Protein AF-A0AA36HXF0-F1 (afdb_monomer_lite)

Radius of gyration: 67.85 Å; chains: 1; bounding box: 129×100×241 Å

Organism: NCBI:txid2562239

pLDDT: mean 77.8, std 22.49, range [38.69, 98.62]

Foldseek 3Di:
DDDDDDDDDDDDDDDDDDDDDDDDDDDDDDDDDDDDDPVVVVVVVVVQVVLLVVLLVVLVVQVVVDVVLLVVLQVLCVVPVVRDRRSSNDGSVSSVVSVCCVVVVPCVPDDPPVVVVVVVVVVVVVVVVVVVVVVVVVVVVVVPDPDDDDDDDDDDDDDDDDDDDDDDDDDDDPPPDDPPPPPPDDDDDPDDPPPDDVVVVVVVVVVVVVVVVVVVVVVVVVVVVVVVVVVVVVVVVVVVVVVVVVVVVVVVVVVVVVVVVVVVVVVVVVVVVVVVVVVVVVVVVVVVVVVVVVVVVVVVVVVVVVVVVVVCVVCVVVVVVVVVVVVVVVVVVVVVVVVVVVVVVVVVVVVVVVVVVVVVVVVVCVVVPPDDDDDDDDDDD

Secondary structure (DSSP, 8-state):
---------------------------------PPPPTTHHHHHHHHHHHHHHHHHHHHHHHHHH-HHHHHHHHHHHHHHSTT---GGGS-HHHHHHHHHHHHTT-----STTHHHHHHHHHHHHHHHHHHHHHHHHHHHHHTT-----------------------------------------------------HHHHHHHHHHHHHHHHHHHHHHHHHHHHHHHHHHHHHHHHHHHHHHHHHHHHHHHHHHHHHHHHHHHHHHHHHHHHHHHHHHHHHHHHHHHHHHHHHHHHHHHHHHHHHHHHHHHHHHHHHHHHHHHHHHHHHHHHHHHHHHHHHHHHHHHHHHHHHHHHHHHHHHHGGGS-SS----------

Structure (mmCIF, N/CA/C/O backbone):
data_AF-A0AA36HXF0-F1
#
_entry.id   AF-A0AA36HXF0-F1
#
loop_
_atom_site.group_PDB
_atom_site.id
_atom_site.type_symbol
_atom_site.label_atom_id
_atom_site.label_alt_id
_atom_site.label_comp_id
_atom_site.label_asym_id
_atom_site.label_entity_id
_atom_site.label_seq_id
_atom_site.pdbx_PDB_ins_code
_atom_site.Cartn_x
_atom_site.Cartn_y
_atom_site.Cartn_z
_atom_site.occupancy
_atom_site.B_iso_or_equiv
_atom_site.auth_seq_id
_atom_site.auth_comp_id
_atom_site.auth_asym_id
_atom_site.auth_atom_id
_atom_site.pdbx_PDB_model_num
ATOM 1 N N . MET A 1 1 ? -46.707 -12.505 21.402 1.00 38.69 1 MET A N 1
ATOM 2 C CA . MET A 1 1 ? -46.698 -13.504 20.311 1.00 38.69 1 MET A CA 1
ATOM 3 C C . MET A 1 1 ? -45.361 -13.437 19.572 1.00 38.69 1 MET A C 1
ATOM 5 O O . MET A 1 1 ? -45.014 -12.372 19.095 1.00 38.69 1 MET A O 1
ATOM 9 N N . LYS A 1 2 ? -44.631 -14.566 19.557 1.00 44.97 2 LYS A N 1
ATOM 10 C CA . LYS A 1 2 ? -43.509 -14.996 18.686 1.00 44.97 2 LYS A CA 1
ATOM 11 C C . LYS A 1 2 ? -42.484 -13.958 18.181 1.00 44.97 2 LYS A C 1
ATOM 13 O O . LYS A 1 2 ? -42.647 -13.388 17.111 1.00 44.97 2 LYS A O 1
ATOM 18 N N . PHE A 1 3 ? -41.334 -13.920 18.857 1.00 42.28 3 PHE A N 1
ATOM 19 C CA . PHE A 1 3 ? -40.029 -13.687 18.228 1.00 42.28 3 PHE A CA 1
ATOM 20 C C . PHE A 1 3 ? -39.404 -15.042 17.853 1.00 42.28 3 PHE A C 1
ATOM 22 O O . PHE A 1 3 ? -39.265 -15.887 18.739 1.00 42.28 3 PHE A O 1
ATOM 29 N N . PRO A 1 4 ? -38.993 -15.273 16.594 1.00 58.59 4 PRO A N 1
ATOM 30 C CA . PRO A 1 4 ? -38.021 -16.314 16.295 1.00 58.59 4 PRO A CA 1
ATOM 31 C C . PRO A 1 4 ? -36.788 -15.705 15.624 1.00 58.59 4 PRO A C 1
ATOM 33 O O . PRO A 1 4 ? -36.866 -15.133 14.538 1.00 58.59 4 PRO A O 1
ATOM 36 N N . GLY A 1 5 ? -35.631 -15.851 16.265 1.00 47.50 5 GLY A N 1
ATOM 37 C CA . GLY A 1 5 ? -34.371 -15.439 15.654 1.00 47.50 5 GLY A CA 1
ATOM 38 C C . GLY A 1 5 ? -33.138 -15.509 16.543 1.00 47.50 5 GLY A C 1
ATOM 39 O O . GLY A 1 5 ? -32.205 -14.752 16.303 1.00 47.50 5 GLY A O 1
ATOM 40 N N . GLY A 1 6 ? -33.119 -16.385 17.553 1.00 47.41 6 GLY A N 1
ATOM 41 C CA . GLY A 1 6 ? -31.893 -16.721 18.273 1.00 47.41 6 GLY A CA 1
ATOM 42 C C . GLY A 1 6 ? -30.922 -17.420 17.325 1.00 47.41 6 GLY A C 1
ATOM 43 O O . GLY A 1 6 ? -31.216 -18.499 16.818 1.00 47.41 6 GLY A O 1
ATOM 44 N N . ARG A 1 7 ? -29.789 -16.774 17.043 1.00 52.88 7 ARG A N 1
ATOM 45 C CA . ARG A 1 7 ? -28.624 -17.407 16.426 1.00 52.88 7 ARG A CA 1
ATOM 46 C C . ARG A 1 7 ? -27.521 -17.474 17.463 1.00 52.88 7 ARG A C 1
ATOM 48 O O . ARG A 1 7 ? -26.806 -16.503 17.683 1.00 52.88 7 ARG A O 1
ATOM 55 N N . ASP A 1 8 ? -27.469 -18.638 18.088 1.00 49.28 8 ASP A N 1
ATOM 56 C CA . ASP A 1 8 ? -26.319 -19.346 18.639 1.00 49.28 8 ASP A CA 1
ATOM 57 C C . ASP A 1 8 ? -24.968 -18.642 18.452 1.00 49.28 8 ASP A C 1
ATOM 59 O O . ASP A 1 8 ? -24.232 -18.838 17.481 1.00 49.28 8 ASP A O 1
ATOM 63 N N . ALA A 1 9 ? -24.614 -17.849 19.456 1.00 50.22 9 ALA A N 1
ATOM 64 C CA . ALA A 1 9 ? -23.232 -17.577 19.786 1.00 50.22 9 ALA A CA 1
ATOM 65 C C . ALA A 1 9 ? -22.701 -18.805 20.527 1.00 50.22 9 ALA A C 1
ATOM 67 O O . ALA A 1 9 ? -22.977 -18.916 21.705 1.00 50.22 9 ALA A O 1
ATOM 68 N N . VAL A 1 10 ? -22.024 -19.732 19.841 1.00 54.03 10 VAL A N 1
ATOM 69 C CA . VAL A 1 10 ? -20.869 -20.540 20.304 1.00 54.03 10 VAL A CA 1
ATOM 70 C C . VAL A 1 10 ? -20.488 -21.472 19.143 1.00 54.03 10 VAL A C 1
ATOM 72 O O . VAL A 1 10 ? -20.915 -22.617 19.076 1.00 54.03 10 VAL A O 1
ATOM 75 N N . THR A 1 11 ? -19.623 -21.011 18.235 1.00 50.94 11 THR A N 1
ATOM 76 C CA . THR A 1 11 ? -18.790 -21.928 17.438 1.00 50.94 11 THR A CA 1
ATOM 77 C C . THR A 1 11 ? -17.421 -21.317 17.149 1.00 50.94 11 THR A C 1
ATOM 79 O O . THR A 1 11 ? -17.241 -20.506 16.247 1.00 50.94 11 THR A O 1
ATOM 82 N N . PHE A 1 12 ? -16.452 -21.808 17.922 1.00 42.38 12 PHE A N 1
ATOM 83 C CA . PHE A 1 12 ? -15.154 -22.286 17.444 1.00 42.38 12 PHE A CA 1
ATOM 84 C C . PHE A 1 12 ? -14.100 -21.271 16.962 1.00 42.38 12 PHE A C 1
ATOM 86 O O . PHE A 1 12 ? -13.661 -21.241 15.814 1.00 42.38 12 PHE A O 1
ATOM 93 N N . LEU A 1 13 ? -13.524 -20.586 17.951 1.00 48.66 13 LEU A N 1
ATOM 94 C CA . LEU A 1 13 ? -12.091 -20.281 18.017 1.00 48.66 13 LEU A CA 1
ATOM 95 C C . LEU A 1 13 ? -11.265 -21.582 18.054 1.00 48.66 13 LEU A C 1
ATOM 97 O O . LEU A 1 13 ? -11.076 -22.148 19.128 1.00 48.66 13 LEU A O 1
ATOM 101 N N . ARG A 1 14 ? -10.733 -22.065 16.918 1.00 51.00 14 ARG A N 1
ATOM 102 C CA . ARG A 1 14 ? -9.648 -23.073 16.942 1.00 51.00 14 ARG A CA 1
ATOM 103 C C . ARG A 1 14 ? -8.880 -23.238 15.624 1.00 51.00 14 ARG A C 1
ATOM 105 O O . ARG A 1 14 ? -9.067 -24.248 14.971 1.00 51.00 14 ARG A O 1
ATOM 112 N N . VAL A 1 15 ? -7.934 -22.350 15.284 1.00 43.09 15 VAL A N 1
ATOM 113 C CA . VAL A 1 15 ? -6.702 -22.751 14.553 1.00 43.09 15 VAL A CA 1
ATOM 114 C C . VAL A 1 15 ? -5.552 -21.779 14.869 1.00 43.09 15 VAL A C 1
ATOM 116 O O . VAL A 1 15 ? -5.384 -20.745 14.227 1.00 43.09 15 VAL A O 1
ATOM 119 N N . LYS A 1 16 ? -4.706 -22.141 15.836 1.00 46.50 16 LYS A N 1
ATOM 120 C CA . LYS A 1 16 ? -3.301 -21.710 15.914 1.00 46.50 16 LYS A CA 1
ATOM 121 C C . LYS A 1 16 ? -2.426 -22.966 15.995 1.00 46.50 16 LYS A C 1
ATOM 123 O O . LYS A 1 16 ? -2.830 -23.954 16.597 1.00 46.50 16 LYS A O 1
ATOM 128 N N . ALA A 1 17 ? -1.221 -22.850 15.436 1.00 45.09 17 ALA A N 1
ATOM 129 C CA . ALA A 1 17 ? -0.045 -23.709 15.626 1.00 45.09 17 ALA A CA 1
ATOM 130 C C . ALA A 1 17 ? 0.053 -25.033 14.831 1.00 45.09 17 ALA A C 1
ATOM 132 O O . ALA A 1 17 ? -0.293 -26.104 15.319 1.00 45.09 17 ALA A O 1
ATOM 133 N N . ARG A 1 18 ? 0.712 -24.971 13.663 1.00 48.81 18 ARG A N 1
ATOM 134 C CA . ARG A 1 18 ? 1.654 -26.002 13.169 1.00 48.81 18 ARG A CA 1
ATOM 135 C C . ARG A 1 18 ? 2.808 -25.272 12.461 1.00 48.81 18 ARG A C 1
ATOM 137 O O . ARG A 1 18 ? 2.580 -24.638 11.443 1.00 48.81 18 ARG A O 1
ATOM 144 N N . LYS A 1 19 ? 3.932 -25.020 13.137 1.00 44.00 19 LYS A N 1
ATOM 145 C CA . LYS A 1 19 ? 5.085 -25.901 13.417 1.00 44.00 19 LYS A CA 1
ATOM 146 C C . LYS A 1 19 ? 6.051 -25.967 12.226 1.00 44.00 19 LYS A C 1
ATOM 148 O O . LYS A 1 19 ? 5.750 -26.536 11.184 1.00 44.00 19 LYS A O 1
ATOM 153 N N . ALA A 1 20 ? 7.210 -25.357 12.453 1.00 44.25 20 ALA A N 1
ATOM 154 C CA . ALA A 1 20 ? 8.421 -25.440 11.659 1.00 44.25 20 ALA A CA 1
ATOM 155 C C . ALA A 1 20 ? 8.929 -26.885 11.536 1.00 44.25 20 ALA A C 1
ATOM 157 O O . ALA A 1 20 ? 8.905 -27.634 12.514 1.00 44.25 20 ALA A O 1
ATOM 158 N N . SER A 1 21 ? 9.419 -27.246 10.350 1.00 46.84 21 SER A N 1
ATOM 159 C CA . SER A 1 21 ? 10.501 -28.214 10.103 1.00 46.84 21 SER A CA 1
ATOM 160 C C . SER A 1 21 ? 10.498 -28.590 8.631 1.00 46.84 21 SER A C 1
ATOM 162 O O . SER A 1 21 ? 9.518 -29.174 8.171 1.00 46.84 21 SER A O 1
ATOM 164 N N . ARG A 1 22 ? 11.600 -28.307 7.927 1.00 47.16 22 ARG A N 1
ATOM 165 C CA . ARG A 1 22 ? 12.253 -29.227 6.976 1.00 47.16 22 ARG A CA 1
ATOM 166 C C . ARG A 1 22 ? 13.470 -28.550 6.344 1.00 47.16 22 ARG A C 1
ATOM 168 O O . ARG A 1 22 ? 13.396 -27.962 5.272 1.00 47.16 22 ARG A O 1
ATOM 175 N N . SER A 1 23 ? 14.588 -28.677 7.053 1.00 44.62 23 SER A N 1
ATOM 176 C CA . SER A 1 23 ? 15.930 -28.682 6.473 1.00 44.62 23 SER A CA 1
ATOM 177 C C . SER A 1 23 ? 16.256 -30.069 5.906 1.00 44.62 23 SER A C 1
ATOM 179 O O . SER A 1 23 ? 15.770 -31.075 6.418 1.00 44.62 23 SER A O 1
ATOM 181 N N . CYS A 1 24 ? 17.159 -30.072 4.923 1.00 41.41 24 CYS A N 1
ATOM 182 C CA . CYS A 1 24 ? 18.045 -31.161 4.494 1.00 41.41 24 CYS A CA 1
ATOM 183 C C . CYS A 1 24 ? 17.451 -32.420 3.833 1.00 41.41 24 CYS A C 1
ATOM 185 O O . CYS A 1 24 ? 16.899 -33.305 4.477 1.00 41.41 24 CYS A O 1
ATOM 187 N N . SER A 1 25 ? 17.764 -32.592 2.545 1.00 47.44 25 SER A N 1
ATOM 188 C CA . SER A 1 25 ? 18.483 -33.787 2.062 1.00 47.44 25 SER A CA 1
ATOM 189 C C . SER A 1 25 ? 18.989 -33.576 0.630 1.00 47.44 25 SER A C 1
ATOM 191 O O . SER A 1 25 ? 18.303 -33.807 -0.360 1.00 47.44 25 SER A O 1
ATOM 193 N N . LEU A 1 26 ? 20.247 -33.141 0.538 1.00 47.78 26 LEU A N 1
ATOM 194 C CA . LEU A 1 26 ? 21.102 -33.369 -0.622 1.00 47.78 26 LEU A CA 1
ATOM 195 C C . LEU A 1 26 ? 21.453 -34.863 -0.652 1.00 47.78 26 LEU A C 1
ATOM 197 O O . LEU A 1 26 ? 22.233 -35.324 0.175 1.00 47.78 26 LEU A O 1
ATOM 201 N N . ALA A 1 27 ? 20.905 -35.611 -1.608 1.00 49.94 27 ALA A N 1
ATOM 202 C CA . ALA A 1 27 ? 21.346 -36.968 -1.912 1.00 49.94 27 ALA A CA 1
ATOM 203 C C . ALA A 1 27 ? 21.758 -37.051 -3.386 1.00 49.94 27 ALA A C 1
ATOM 205 O O . ALA A 1 27 ? 20.937 -37.098 -4.301 1.00 49.94 27 ALA A O 1
ATOM 206 N N . ARG A 1 28 ? 23.076 -37.052 -3.599 1.00 53.81 28 ARG A N 1
ATOM 207 C CA . ARG A 1 28 ? 23.736 -37.379 -4.864 1.00 53.81 28 ARG A CA 1
ATOM 208 C C . ARG A 1 28 ? 23.448 -38.843 -5.209 1.00 53.81 28 ARG A C 1
ATOM 210 O O . ARG A 1 28 ? 23.867 -39.727 -4.472 1.00 53.81 28 ARG A O 1
ATOM 217 N N . SER A 1 29 ? 22.812 -39.106 -6.349 1.00 44.78 29 SER A N 1
ATOM 218 C CA . SER A 1 29 ? 22.723 -40.451 -6.933 1.00 44.78 29 SER A CA 1
ATOM 219 C C . SER A 1 29 ? 23.355 -40.464 -8.322 1.00 44.78 29 SER A C 1
ATOM 221 O O . SER A 1 29 ? 22.833 -39.884 -9.271 1.00 44.78 29 SER A O 1
ATOM 223 N N . ARG A 1 30 ? 24.512 -41.130 -8.425 1.00 55.19 30 ARG A N 1
ATOM 224 C CA . ARG A 1 30 ? 25.170 -41.498 -9.685 1.00 55.19 30 ARG A CA 1
ATOM 225 C C . ARG A 1 30 ? 24.341 -42.590 -10.363 1.00 55.19 30 ARG A C 1
ATOM 227 O O . ARG A 1 30 ? 24.277 -43.708 -9.859 1.00 55.19 30 ARG A O 1
ATOM 234 N N . VAL A 1 31 ? 23.738 -42.286 -11.509 1.00 45.28 31 VAL A N 1
ATOM 235 C CA . VAL A 1 31 ? 23.015 -43.270 -12.326 1.00 45.28 31 VAL A CA 1
ATOM 236 C C . VAL A 1 31 ? 23.933 -43.790 -13.430 1.00 45.28 31 VAL A C 1
ATOM 238 O O . VAL A 1 31 ? 24.364 -43.050 -14.311 1.00 45.28 31 VAL A O 1
ATOM 241 N N . ARG A 1 32 ? 24.216 -45.095 -13.367 1.00 52.06 32 ARG A N 1
ATOM 242 C CA . ARG A 1 32 ? 24.794 -45.903 -14.447 1.00 52.06 32 ARG A CA 1
ATOM 243 C C . ARG A 1 32 ? 23.886 -45.841 -15.684 1.00 52.06 32 ARG A C 1
ATOM 245 O O . ARG A 1 32 ? 22.726 -46.244 -15.619 1.00 52.06 32 ARG A O 1
ATOM 252 N N . MET A 1 33 ? 24.436 -45.396 -16.811 1.00 40.84 33 MET A N 1
ATOM 253 C CA . MET A 1 33 ? 23.825 -45.490 -18.141 1.00 40.84 33 MET A CA 1
ATOM 254 C C . MET A 1 33 ? 23.706 -46.967 -18.555 1.00 40.84 33 MET A C 1
ATOM 256 O O . MET A 1 33 ? 24.687 -47.584 -18.959 1.00 40.84 33 MET A O 1
ATOM 260 N N . ARG A 1 34 ? 22.506 -47.546 -18.438 1.00 53.72 34 ARG A N 1
ATOM 261 C CA . ARG A 1 34 ? 22.128 -48.795 -19.116 1.00 53.72 34 ARG A CA 1
ATOM 262 C C . ARG A 1 34 ? 21.351 -48.452 -20.387 1.00 53.72 34 ARG A C 1
ATOM 264 O O . ARG A 1 34 ? 20.383 -47.694 -20.351 1.00 53.72 34 ARG A O 1
ATOM 271 N N . SER A 1 35 ? 21.808 -49.012 -21.497 1.00 47.19 35 SER A N 1
ATOM 272 C CA . SER A 1 35 ? 21.272 -48.905 -22.853 1.00 47.19 35 SER A CA 1
ATOM 273 C C . SER A 1 35 ? 19.783 -49.271 -22.904 1.00 47.19 35 SER A C 1
ATOM 275 O O . SER A 1 35 ? 19.369 -50.352 -22.488 1.00 47.19 35 SER A O 1
ATOM 277 N N . ARG A 1 36 ? 18.964 -48.335 -23.398 1.00 48.59 36 ARG A N 1
ATOM 278 C CA . ARG A 1 36 ? 17.502 -48.445 -23.500 1.00 48.59 36 ARG A CA 1
ATOM 279 C C . ARG A 1 36 ? 17.100 -49.326 -24.684 1.00 48.59 36 ARG A C 1
ATOM 281 O O . ARG A 1 36 ? 17.387 -48.993 -25.829 1.00 48.59 36 ARG A O 1
ATOM 288 N N . THR A 1 37 ? 16.374 -50.404 -24.404 1.00 55.84 37 THR A N 1
ATOM 289 C CA . THR A 1 37 ? 15.710 -51.246 -25.407 1.00 55.84 37 THR A CA 1
ATOM 290 C C . THR A 1 37 ? 14.464 -50.547 -25.995 1.00 55.84 37 THR A C 1
ATOM 292 O O . THR A 1 37 ? 13.784 -49.785 -25.295 1.00 55.84 37 THR A O 1
ATOM 295 N N . PRO A 1 38 ? 14.110 -50.797 -27.272 1.00 55.94 38 PRO A N 1
ATOM 296 C CA . PRO A 1 38 ? 13.008 -50.119 -27.972 1.00 55.94 38 PRO A CA 1
ATOM 297 C C . PRO A 1 38 ? 11.600 -50.400 -27.406 1.00 55.94 38 PRO A C 1
ATOM 299 O O . PRO A 1 38 ? 10.686 -49.608 -27.635 1.00 55.94 38 PRO A O 1
ATOM 302 N N . ALA A 1 39 ? 11.419 -51.436 -26.577 1.00 57.03 39 ALA A N 1
ATOM 303 C CA . ALA A 1 39 ? 10.147 -51.732 -25.903 1.00 57.03 39 ALA A CA 1
ATOM 304 C C . ALA A 1 39 ? 9.753 -50.694 -24.823 1.00 57.03 39 ALA A C 1
ATOM 306 O O . ALA A 1 39 ? 8.578 -50.553 -24.483 1.00 57.03 39 ALA A O 1
ATOM 307 N N . SER A 1 40 ? 10.709 -49.909 -24.312 1.00 55.94 40 SER A N 1
ATOM 308 C CA . SER A 1 40 ? 10.453 -48.866 -23.303 1.00 55.94 40 SER A CA 1
ATOM 309 C C . SER A 1 40 ? 9.746 -47.625 -23.878 1.00 55.94 40 SER A C 1
ATOM 311 O O . SER A 1 40 ? 9.000 -46.950 -23.164 1.00 55.94 40 SER A O 1
ATOM 313 N N . ARG A 1 41 ? 9.885 -47.345 -25.184 1.00 55.94 41 ARG A N 1
ATOM 314 C CA . ARG A 1 41 ? 9.270 -46.166 -25.828 1.00 55.94 41 ARG A CA 1
ATOM 315 C C . ARG A 1 41 ? 7.744 -46.256 -25.952 1.00 55.94 41 ARG A C 1
ATOM 317 O O . ARG A 1 41 ? 7.082 -45.222 -25.905 1.00 55.94 41 ARG A O 1
ATOM 324 N N . ALA A 1 42 ? 7.173 -47.459 -26.041 1.00 57.50 42 ALA A N 1
ATOM 325 C CA . ALA A 1 42 ? 5.724 -47.636 -26.163 1.00 57.50 42 ALA A CA 1
ATOM 326 C C . ALA A 1 42 ? 4.964 -47.350 -24.849 1.00 57.50 42 ALA A C 1
ATOM 328 O O . ALA A 1 42 ? 3.841 -46.848 -24.889 1.00 57.50 42 ALA A O 1
ATOM 329 N N . ARG A 1 43 ? 5.579 -47.584 -23.677 1.00 58.31 43 ARG A N 1
ATOM 330 C CA . ARG A 1 43 ? 4.953 -47.276 -22.373 1.00 58.31 43 ARG A CA 1
ATOM 331 C C . ARG A 1 43 ? 4.932 -45.780 -22.052 1.00 58.31 43 ARG A C 1
ATOM 333 O O . ARG A 1 43 ? 3.985 -45.317 -21.426 1.00 58.31 43 ARG A O 1
ATOM 340 N N . SER A 1 44 ? 5.905 -45.007 -22.541 1.00 59.78 44 SER A N 1
ATOM 341 C CA . SER A 1 44 ? 5.971 -43.563 -22.261 1.00 59.78 44 SER A CA 1
ATOM 342 C C . SER A 1 44 ? 4.879 -42.745 -22.965 1.00 59.78 44 SER A C 1
ATOM 344 O O . SER A 1 44 ? 4.556 -41.656 -22.504 1.00 59.78 44 SER A O 1
ATOM 346 N N . ARG A 1 45 ? 4.286 -43.252 -24.057 1.00 60.00 45 ARG A N 1
ATOM 347 C CA . ARG A 1 45 ? 3.188 -42.563 -24.759 1.00 60.00 45 ARG A CA 1
ATOM 348 C C . ARG A 1 45 ? 1.821 -42.739 -24.094 1.00 60.00 45 ARG A C 1
ATOM 350 O O . ARG A 1 45 ? 0.991 -41.850 -24.236 1.00 60.00 45 ARG A O 1
ATOM 357 N N . ARG A 1 46 ? 1.581 -43.834 -23.357 1.00 67.56 46 ARG A N 1
ATOM 358 C CA . ARG A 1 46 ? 0.289 -44.049 -22.674 1.00 67.56 46 ARG A CA 1
ATOM 359 C C . ARG A 1 46 ? 0.106 -43.138 -21.458 1.00 67.56 46 ARG A C 1
ATOM 361 O O . ARG A 1 46 ? -0.959 -42.556 -21.324 1.00 67.56 46 ARG A O 1
ATOM 368 N N . GLY A 1 47 ? 1.150 -42.926 -20.652 1.00 73.75 47 GLY A N 1
ATOM 369 C CA . GLY A 1 47 ? 1.054 -42.052 -19.472 1.00 73.75 47 GLY A CA 1
ATOM 370 C C . GLY A 1 47 ? 0.715 -40.591 -19.801 1.00 73.75 47 GLY A C 1
ATOM 371 O O . GLY A 1 47 ? -0.022 -39.949 -19.064 1.00 73.75 47 GLY A O 1
ATOM 372 N N . SER A 1 48 ? 1.178 -40.089 -20.951 1.00 82.94 48 SER A N 1
ATOM 373 C CA . SER A 1 48 ? 0.928 -38.702 -21.368 1.00 82.94 48 SER A CA 1
ATOM 374 C C . SER A 1 48 ? -0.538 -38.434 -21.741 1.00 82.94 48 SER A C 1
ATOM 376 O O . SER A 1 48 ? -1.016 -37.318 -21.549 1.00 82.94 48 SER A O 1
ATOM 378 N N . ALA A 1 49 ? -1.271 -39.440 -22.235 1.00 88.62 49 ALA A N 1
ATOM 379 C CA . ALA A 1 49 ? -2.684 -39.285 -22.588 1.00 88.62 49 ALA A CA 1
ATOM 380 C C . ALA A 1 49 ? -3.588 -39.202 -21.345 1.00 88.62 49 ALA A C 1
ATOM 382 O O . ALA A 1 49 ? -4.515 -38.391 -21.311 1.00 88.62 49 ALA A O 1
ATOM 383 N N . ASP A 1 50 ? -3.291 -39.992 -20.311 1.00 92.69 50 ASP A N 1
ATOM 384 C CA . ASP A 1 50 ? -4.047 -39.978 -19.052 1.00 92.69 50 ASP A CA 1
ATOM 385 C C . ASP A 1 50 ? -3.799 -38.681 -18.261 1.00 92.69 50 ASP A C 1
ATOM 387 O O . ASP A 1 50 ? -4.730 -38.082 -17.709 1.00 92.69 50 ASP A O 1
ATOM 391 N N . GLU A 1 51 ? -2.556 -38.190 -18.262 1.00 94.88 51 GLU A N 1
ATOM 392 C CA . GLU A 1 51 ? -2.184 -36.902 -17.665 1.00 94.88 51 GLU A CA 1
ATOM 393 C C . GLU A 1 51 ? -2.889 -35.731 -18.365 1.00 94.88 51 GLU A C 1
ATOM 395 O O . GLU A 1 51 ? -3.486 -34.872 -17.710 1.00 94.88 51 GLU A O 1
ATOM 400 N N . HIS A 1 52 ? -2.914 -35.744 -19.702 1.00 96.31 52 HIS A N 1
ATOM 401 C CA . HIS A 1 52 ? -3.626 -34.750 -20.504 1.00 96.31 52 HIS A CA 1
ATOM 402 C C . HIS A 1 52 ? -5.121 -34.704 -20.173 1.00 96.31 52 HIS A C 1
ATOM 404 O O . HIS A 1 52 ? -5.647 -33.637 -19.851 1.00 96.31 52 HIS A O 1
ATOM 410 N N . GLN A 1 53 ? -5.802 -35.855 -20.152 1.00 97.00 53 GLN A N 1
ATOM 411 C CA . GLN A 1 53 ? -7.226 -35.909 -19.804 1.00 97.00 53 GLN A CA 1
ATOM 412 C C . GLN A 1 53 ? -7.504 -35.419 -18.378 1.00 97.00 53 GLN A C 1
ATOM 414 O O . GLN A 1 53 ? -8.529 -34.774 -18.133 1.00 97.00 53 GLN A O 1
ATOM 419 N N . THR A 1 54 ? -6.597 -35.692 -17.439 1.00 96.88 54 THR A N 1
ATOM 420 C CA . THR A 1 54 ? -6.715 -35.231 -16.050 1.00 96.88 54 THR A CA 1
ATOM 421 C C . THR A 1 54 ? -6.646 -33.706 -15.973 1.00 96.88 54 THR A C 1
ATOM 423 O O . THR A 1 54 ? -7.505 -33.079 -15.346 1.00 96.88 54 THR A O 1
ATOM 426 N N . LEU A 1 55 ? -5.696 -33.089 -16.680 1.00 97.75 55 LEU A N 1
ATOM 427 C CA . LEU A 1 55 ? -5.572 -31.632 -16.753 1.00 97.75 55 LEU A CA 1
ATOM 428 C C . LEU A 1 55 ? -6.762 -30.984 -17.465 1.00 97.75 55 LEU A C 1
ATOM 430 O O . LEU A 1 55 ? -7.293 -29.988 -16.979 1.00 97.75 55 LEU A O 1
ATOM 434 N N . VAL A 1 56 ? -7.254 -31.575 -18.557 1.00 98.12 56 VAL A N 1
ATOM 435 C CA . VAL A 1 56 ? -8.463 -31.099 -19.249 1.00 98.12 56 VAL A CA 1
ATOM 436 C C . VAL A 1 56 ? -9.665 -31.066 -18.304 1.00 98.12 56 VAL A C 1
ATOM 438 O O . VAL A 1 56 ? -10.391 -30.069 -18.257 1.00 98.12 56 VAL A O 1
ATOM 441 N N . ARG A 1 57 ? -9.891 -32.138 -17.531 1.00 97.94 57 ARG A N 1
ATOM 442 C CA . ARG A 1 57 ? -10.975 -32.189 -16.534 1.00 97.94 57 ARG A CA 1
ATOM 443 C C . ARG A 1 57 ? -10.788 -31.117 -15.460 1.00 97.94 57 ARG A C 1
ATOM 445 O O . ARG A 1 57 ? -11.765 -30.479 -15.068 1.00 97.94 57 ARG A O 1
ATOM 452 N N . HIS A 1 58 ? -9.551 -30.877 -15.030 1.00 97.25 58 HIS A N 1
ATOM 453 C CA . HIS A 1 58 ? -9.241 -29.855 -14.035 1.00 97.25 58 HIS A CA 1
ATOM 454 C C . HIS A 1 58 ? -9.525 -28.438 -14.555 1.00 97.25 58 HIS A C 1
ATOM 456 O O . HIS A 1 58 ? -10.228 -27.679 -13.888 1.00 97.25 58 HIS A O 1
ATOM 462 N N . VAL A 1 59 ? -9.086 -28.100 -15.771 1.00 97.62 59 VAL A N 1
ATOM 463 C CA . VAL A 1 59 ? -9.367 -26.797 -16.400 1.00 97.62 59 VAL A CA 1
ATOM 464 C C . VAL A 1 59 ? -10.872 -26.587 -16.584 1.00 97.62 59 VAL A C 1
ATOM 466 O O . VAL A 1 59 ? -11.382 -25.527 -16.229 1.00 97.62 59 VAL A O 1
ATOM 469 N N . LYS A 1 60 ? -11.616 -27.606 -17.037 1.00 98.00 60 LYS A N 1
ATOM 470 C CA . LYS A 1 60 ? -13.087 -27.532 -17.150 1.00 98.00 60 LYS A CA 1
ATOM 471 C C . LYS A 1 60 ? -13.772 -27.295 -15.798 1.00 98.00 60 LYS A C 1
ATOM 473 O O . LYS A 1 60 ? -14.720 -26.517 -15.723 1.00 98.00 60 LYS A O 1
ATOM 478 N N . SER A 1 61 ? -13.280 -27.917 -14.726 1.00 97.56 61 SER A N 1
ATOM 479 C CA . SER A 1 61 ? -13.766 -27.684 -13.357 1.00 97.56 61 SER A CA 1
ATOM 480 C C . SER A 1 61 ? -13.457 -26.262 -12.864 1.00 97.56 61 SER A C 1
ATOM 482 O O . SER A 1 61 ? -14.299 -25.599 -12.261 1.00 97.56 61 SER A O 1
ATOM 484 N N . LEU A 1 62 ? -12.270 -25.733 -13.167 1.00 95.69 62 LEU A N 1
ATOM 485 C CA . LEU A 1 62 ? -11.908 -24.350 -12.844 1.00 95.69 62 LEU A CA 1
ATOM 486 C C . LEU A 1 62 ? -12.774 -23.335 -13.612 1.00 95.69 62 LEU A C 1
ATOM 488 O O . LEU A 1 62 ? -13.233 -22.353 -13.024 1.00 95.69 62 LEU A O 1
ATOM 492 N N . GLN A 1 63 ? -13.062 -23.604 -14.888 1.00 96.62 63 GLN A N 1
ATOM 493 C CA . GLN A 1 63 ? -13.958 -22.792 -15.716 1.00 96.62 63 GLN A CA 1
ATOM 494 C C . GLN A 1 63 ? -15.402 -22.781 -15.194 1.00 96.62 63 GLN A C 1
ATOM 496 O O . GLN A 1 63 ? -16.050 -21.735 -15.236 1.00 96.62 63 GLN A O 1
ATOM 501 N N . SER A 1 64 ? -15.918 -23.907 -14.687 1.00 97.25 64 SER A N 1
ATOM 502 C CA . SER A 1 64 ? -17.292 -23.981 -14.169 1.00 97.25 64 SER A CA 1
ATOM 503 C C . SER A 1 64 ? -17.463 -23.283 -12.816 1.00 97.25 64 SER A C 1
ATOM 505 O O . SER A 1 64 ? -18.527 -22.729 -12.543 1.00 97.25 64 SER A O 1
ATOM 507 N N . ARG A 1 65 ? -16.414 -23.243 -11.983 1.00 93.19 65 ARG A N 1
ATOM 508 C CA . ARG A 1 65 ? -16.445 -22.611 -10.650 1.00 93.19 65 ARG A CA 1
ATOM 509 C C . ARG A 1 65 ? -16.520 -21.085 -10.687 1.00 93.19 65 ARG A C 1
ATOM 511 O O . ARG A 1 65 ? -17.051 -20.491 -9.752 1.00 93.19 65 ARG A O 1
ATOM 518 N N . SER A 1 66 ? -15.967 -20.429 -11.709 1.00 92.00 66 SER A N 1
ATOM 519 C CA . SER A 1 66 ? -15.935 -18.963 -11.781 1.00 92.00 66 SER A CA 1
ATOM 520 C C . SER A 1 66 ? -15.876 -18.446 -13.215 1.00 92.00 66 SER A C 1
ATOM 522 O O . SER A 1 66 ? -14.978 -18.790 -13.980 1.00 92.00 66 SER A O 1
ATOM 524 N N . LYS A 1 67 ? -16.771 -17.504 -13.548 1.00 91.56 67 LYS A N 1
ATOM 525 C CA . LYS A 1 67 ? -16.751 -16.791 -14.839 1.00 91.56 67 LYS A CA 1
ATOM 526 C C . LYS A 1 67 ? -15.434 -16.047 -15.076 1.00 91.56 67 LYS A C 1
ATOM 528 O O . LYS A 1 67 ? -14.973 -15.992 -16.209 1.00 91.56 67 LYS A O 1
ATOM 533 N N . GLY A 1 68 ? -14.808 -15.534 -14.013 1.00 90.81 68 GLY A N 1
ATOM 534 C CA . GLY A 1 68 ? -13.521 -14.850 -14.117 1.00 90.81 68 GLY A CA 1
ATOM 535 C C . GLY A 1 68 ? -12.417 -15.779 -14.617 1.00 90.81 68 GLY A C 1
ATOM 536 O O . GLY A 1 68 ? -11.596 -15.367 -15.424 1.00 90.81 68 GLY A O 1
ATOM 537 N N . VAL A 1 69 ? -12.420 -17.052 -14.218 1.00 93.50 69 VAL A N 1
ATOM 538 C CA . VAL A 1 69 ? -11.413 -18.024 -14.677 1.00 93.50 69 VAL A CA 1
ATOM 539 C C . VAL A 1 69 ? -11.556 -18.317 -16.172 1.00 93.50 69 VAL A C 1
ATOM 541 O O . VAL A 1 69 ? -10.553 -18.521 -16.847 1.00 93.50 69 VAL A O 1
ATOM 544 N N . ASN A 1 70 ? -12.775 -18.261 -16.718 1.00 95.50 70 ASN A N 1
ATOM 545 C CA . ASN A 1 70 ? -12.994 -18.399 -18.158 1.00 95.50 70 ASN A CA 1
ATOM 546 C C . ASN A 1 70 ? -12.371 -17.227 -18.944 1.00 95.50 70 ASN A C 1
ATOM 548 O O . ASN A 1 70 ? -11.708 -17.450 -19.949 1.00 95.50 70 ASN A O 1
ATOM 552 N N . GLU A 1 71 ? -12.489 -15.990 -18.450 1.00 93.81 71 GLU A N 1
ATOM 553 C CA . GLU A 1 71 ? -11.822 -14.825 -19.060 1.00 93.81 71 GLU A CA 1
ATOM 554 C C . GLU A 1 71 ? -10.288 -14.964 -19.032 1.00 93.81 71 GLU A C 1
ATOM 556 O O . GLU A 1 71 ? -9.624 -14.709 -20.037 1.00 93.81 71 GLU A O 1
ATOM 561 N N . HIS A 1 72 ? -9.721 -15.433 -17.913 1.00 92.94 72 HIS A N 1
ATOM 562 C CA . HIS A 1 72 ? -8.280 -15.697 -17.818 1.00 92.94 72 HIS A CA 1
ATOM 563 C C . HIS A 1 72 ? -7.849 -16.824 -18.762 1.00 92.94 72 HIS A C 1
ATOM 565 O O . HIS A 1 72 ? -6.791 -16.724 -19.377 1.00 92.94 72 HIS A O 1
ATOM 571 N N . TRP A 1 73 ? -8.667 -17.869 -18.918 1.00 96.00 73 TRP A N 1
ATOM 572 C CA . TRP A 1 73 ? -8.406 -18.952 -19.864 1.00 96.00 73 TRP A CA 1
ATOM 573 C C . TRP A 1 73 ? -8.385 -18.454 -21.310 1.00 96.00 73 TRP A C 1
ATOM 575 O O . TRP A 1 73 ? -7.451 -18.773 -22.041 1.00 96.00 73 TRP A O 1
ATOM 585 N N . GLN A 1 74 ? -9.360 -17.633 -21.715 1.00 95.69 74 GLN A N 1
ATOM 586 C CA . GLN A 1 74 ? -9.395 -17.035 -23.055 1.00 95.69 74 GLN A CA 1
ATOM 587 C C . GLN A 1 74 ? -8.124 -16.230 -23.336 1.00 95.69 74 GLN A C 1
ATOM 589 O O . GLN A 1 74 ? -7.468 -16.452 -24.350 1.00 95.69 74 GLN A O 1
ATOM 594 N N . HIS A 1 75 ? -7.727 -15.367 -22.400 1.00 93.56 75 HIS A N 1
ATOM 595 C CA . HIS A 1 75 ? -6.515 -14.564 -22.533 1.00 93.56 75 HIS A CA 1
ATOM 596 C C . HIS A 1 75 ? -5.243 -15.425 -22.572 1.00 93.56 75 HIS A C 1
ATOM 598 O O . HIS A 1 75 ? -4.350 -15.196 -23.385 1.00 93.56 75 HIS A O 1
ATOM 604 N N . TYR A 1 76 ? -5.165 -16.454 -21.727 1.00 95.81 76 TYR A N 1
ATOM 605 C CA . TYR A 1 76 ? -4.044 -17.389 -21.727 1.00 95.81 76 TYR A CA 1
ATOM 606 C C . TYR A 1 76 ? -3.945 -18.152 -23.061 1.00 95.81 76 TYR A C 1
ATOM 608 O O . TYR A 1 76 ? -2.854 -18.319 -23.606 1.00 95.81 76 TYR A O 1
ATOM 616 N N . CYS A 1 77 ? -5.082 -18.535 -23.648 1.00 96.44 77 CYS A N 1
ATOM 617 C CA . CYS A 1 77 ? -5.155 -19.164 -24.968 1.00 96.44 77 CYS A CA 1
ATOM 618 C C . CYS A 1 77 ? -4.764 -18.219 -26.112 1.00 96.44 77 CYS A C 1
ATOM 620 O O . CYS A 1 77 ? -4.145 -18.656 -27.082 1.00 96.44 77 CYS A O 1
ATOM 622 N N . GLU A 1 78 ? -5.088 -16.931 -26.022 1.00 95.38 78 GLU A N 1
ATOM 623 C CA . GLU A 1 78 ? -4.636 -15.925 -26.990 1.00 95.38 78 GLU A CA 1
ATOM 624 C C . GLU A 1 78 ? -3.109 -15.772 -26.966 1.00 95.38 78 GLU A C 1
ATOM 626 O O . GLU A 1 78 ? -2.483 -15.692 -28.022 1.00 95.38 78 GLU A O 1
ATOM 631 N N . GLN A 1 79 ? -2.504 -15.788 -25.774 1.00 95.19 79 GLN A N 1
ATOM 632 C CA . GLN A 1 79 ? -1.061 -15.602 -25.600 1.00 95.19 79 GLN A CA 1
ATOM 633 C C . GLN A 1 79 ? -0.238 -16.855 -25.918 1.00 95.19 79 GLN A C 1
ATOM 635 O O . GLN A 1 79 ? 0.807 -16.756 -26.559 1.00 95.19 79 GLN A O 1
ATOM 640 N N . HIS A 1 80 ? -0.697 -18.031 -25.485 1.00 94.00 80 HIS A N 1
ATOM 641 C CA . HIS A 1 80 ? 0.083 -19.273 -25.546 1.00 94.00 80 HIS A CA 1
ATOM 642 C C . HIS A 1 80 ? -0.533 -20.340 -26.465 1.00 94.00 80 HIS A C 1
ATOM 644 O O . HIS A 1 80 ? 0.173 -21.206 -26.974 1.00 94.00 80 HIS A O 1
ATOM 650 N N . GLY A 1 81 ? -1.840 -20.267 -26.728 1.00 89.56 81 GLY A N 1
ATOM 651 C CA . GLY A 1 81 ? -2.628 -21.308 -27.398 1.00 89.56 81 GLY A CA 1
ATOM 652 C C . GLY A 1 81 ? -3.030 -21.016 -28.847 1.00 89.56 81 GLY A C 1
ATOM 653 O O . GLY A 1 81 ? -3.908 -21.697 -29.377 1.00 89.56 81 GLY A O 1
ATOM 654 N N . ARG A 1 82 ? -2.434 -20.000 -29.492 1.00 92.94 82 ARG A N 1
ATOM 655 C CA . ARG A 1 82 ? -2.780 -19.547 -30.860 1.00 92.94 82 ARG A CA 1
ATOM 656 C C . ARG A 1 82 ? -4.270 -19.198 -31.036 1.00 92.94 82 ARG A C 1
ATOM 658 O O . ARG A 1 82 ? -4.806 -19.325 -32.134 1.00 92.94 82 ARG A O 1
ATOM 665 N N . GLY A 1 83 ? -4.949 -18.794 -29.961 1.00 92.56 83 GLY A N 1
ATOM 666 C CA . GLY A 1 83 ? -6.371 -18.435 -29.976 1.00 92.56 83 GLY A CA 1
ATOM 667 C C . GLY A 1 83 ? -7.347 -19.616 -30.056 1.00 92.56 83 GLY A C 1
ATOM 668 O O . GLY A 1 83 ? -8.553 -19.399 -30.153 1.00 92.56 83 GLY A O 1
ATOM 669 N N . ILE A 1 84 ? -6.870 -20.863 -29.999 1.00 96.88 84 ILE A N 1
ATOM 670 C CA . ILE A 1 84 ? -7.743 -22.032 -29.836 1.00 96.88 84 ILE A CA 1
ATOM 671 C C . ILE A 1 84 ? -8.211 -22.049 -28.378 1.00 96.88 84 ILE A C 1
ATOM 673 O O . ILE A 1 84 ? -7.386 -21.890 -27.493 1.00 96.88 84 ILE A O 1
ATOM 677 N N . MET A 1 85 ? -9.513 -22.202 -28.122 1.00 97.00 85 MET A N 1
ATOM 678 C CA . MET A 1 85 ? -10.072 -22.128 -26.757 1.00 97.00 85 MET A CA 1
ATOM 679 C C . MET A 1 85 ? -10.491 -23.482 -26.167 1.00 97.00 85 MET A C 1
ATOM 681 O O . MET A 1 85 ? -10.947 -23.535 -25.024 1.00 97.00 85 MET A O 1
ATOM 685 N N . ASP A 1 86 ? -10.376 -24.570 -26.930 1.00 97.69 86 ASP A N 1
ATOM 686 C CA . ASP A 1 86 ? -10.766 -25.914 -26.494 1.00 97.69 86 ASP A CA 1
ATOM 687 C C . ASP A 1 86 ? -9.642 -26.562 -25.665 1.00 97.69 86 ASP A C 1
ATOM 689 O O . ASP A 1 86 ? -8.599 -26.882 -26.240 1.00 97.69 86 ASP A O 1
ATOM 693 N N . PRO A 1 87 ? -9.837 -26.836 -24.354 1.00 98.00 87 PRO A N 1
ATOM 694 C CA . PRO A 1 87 ? -8.826 -27.471 -23.504 1.00 98.00 87 PRO A CA 1
ATOM 695 C C . PRO A 1 87 ? -8.277 -28.787 -24.072 1.00 98.00 87 PRO A C 1
ATOM 697 O O . PRO A 1 87 ? -7.106 -29.090 -23.871 1.00 98.00 87 PRO A O 1
ATOM 700 N N . ASN A 1 88 ? -9.083 -29.550 -24.826 1.00 97.75 88 ASN A N 1
ATOM 701 C CA . ASN A 1 88 ? -8.637 -30.809 -25.434 1.00 97.75 88 ASN A CA 1
ATOM 702 C C . ASN A 1 88 ? -7.577 -30.616 -26.530 1.00 97.75 88 ASN A C 1
ATOM 704 O O . ASN A 1 88 ? -6.895 -31.572 -26.891 1.00 97.75 88 ASN A O 1
ATOM 708 N N . ARG A 1 89 ? -7.458 -29.406 -27.089 1.00 97.38 89 ARG A N 1
ATOM 709 C CA . ARG A 1 89 ? -6.540 -29.085 -28.189 1.00 97.38 89 ARG A CA 1
ATOM 710 C C . ARG A 1 89 ? -5.201 -28.508 -27.727 1.00 97.38 89 ARG A C 1
ATOM 712 O O . ARG A 1 89 ? -4.334 -28.294 -28.570 1.00 97.38 89 ARG A O 1
ATOM 719 N N . HIS A 1 90 ? -5.027 -28.253 -26.432 1.00 97.31 90 HIS A N 1
ATOM 720 C CA . HIS A 1 90 ? -3.767 -27.753 -25.874 1.00 97.31 90 HIS A CA 1
ATOM 721 C C . HIS A 1 90 ? -2.876 -28.896 -25.394 1.00 97.31 90 HIS A C 1
ATOM 723 O O . HIS A 1 90 ? -3.369 -29.969 -25.057 1.00 97.31 90 HIS A O 1
ATOM 729 N N . ASP A 1 91 ? -1.563 -28.674 -25.364 1.00 96.56 91 ASP A N 1
ATOM 730 C CA . ASP A 1 91 ? -0.608 -29.640 -24.829 1.00 96.56 91 ASP A CA 1
ATOM 731 C C . ASP A 1 91 ? -0.616 -29.660 -23.289 1.00 96.56 91 ASP A C 1
ATOM 733 O O . ASP A 1 91 ? -1.146 -28.770 -22.618 1.00 96.56 91 ASP A O 1
ATOM 737 N N . VAL A 1 92 ? -0.017 -30.710 -22.721 1.00 96.50 92 VAL A N 1
ATOM 738 C CA . VAL A 1 92 ? 0.085 -30.900 -21.264 1.00 96.50 92 VAL A CA 1
ATOM 739 C C . VAL A 1 92 ? 0.776 -29.701 -20.604 1.00 96.50 92 VAL A C 1
ATOM 741 O O . VAL A 1 92 ? 0.306 -29.228 -19.573 1.00 96.50 92 VAL A O 1
ATOM 744 N N . ALA A 1 93 ? 1.823 -29.150 -21.231 1.00 95.88 93 ALA A N 1
ATOM 745 C CA . ALA A 1 93 ? 2.582 -28.023 -20.692 1.00 95.88 93 ALA A CA 1
ATOM 746 C C . ALA A 1 93 ? 1.743 -26.737 -20.578 1.00 95.88 93 ALA A C 1
ATOM 748 O O . ALA A 1 93 ? 1.778 -26.079 -19.538 1.00 95.88 93 ALA A O 1
ATOM 749 N N . THR A 1 94 ? 0.943 -26.398 -21.596 1.00 96.62 94 THR A N 1
ATOM 750 C CA . THR A 1 94 ? 0.050 -25.225 -21.560 1.00 96.62 94 THR A CA 1
ATOM 751 C C . THR A 1 94 ? -1.051 -25.403 -20.517 1.00 96.62 94 THR A C 1
ATOM 753 O O . THR A 1 94 ? -1.345 -24.480 -19.757 1.00 96.62 94 THR A O 1
ATOM 756 N N . LEU A 1 95 ? -1.656 -26.595 -20.438 1.00 97.56 95 LEU A N 1
ATOM 757 C CA . LEU A 1 95 ? -2.702 -26.874 -19.450 1.00 97.56 95 LEU A CA 1
ATOM 758 C C . LEU A 1 95 ? -2.159 -26.809 -18.016 1.00 97.56 95 LEU A C 1
ATOM 760 O O . LEU A 1 95 ? -2.799 -26.220 -17.145 1.00 97.56 95 LEU A O 1
ATOM 764 N N . GLN A 1 96 ? -0.976 -27.374 -17.777 1.00 97.12 96 GLN A N 1
ATOM 765 C CA . GLN A 1 96 ? -0.320 -27.343 -16.474 1.00 97.12 96 GLN A CA 1
ATOM 766 C C . GLN A 1 96 ? 0.086 -25.917 -16.088 1.00 97.12 96 GLN A C 1
ATOM 768 O O . GLN A 1 96 ? -0.242 -25.478 -14.989 1.00 97.12 96 GLN A O 1
ATOM 773 N N . GLY A 1 97 ? 0.669 -25.150 -17.017 1.00 95.75 97 GLY A N 1
ATOM 774 C CA . GLY A 1 97 ? 1.017 -23.745 -16.797 1.00 95.75 97 GLY A CA 1
ATOM 775 C C . GLY A 1 97 ? -0.187 -22.881 -16.410 1.00 95.75 97 GLY A C 1
ATOM 776 O O . GLY A 1 97 ? -0.080 -22.024 -15.533 1.00 95.75 97 GLY A O 1
ATOM 777 N N . PHE A 1 98 ? -1.362 -23.139 -16.992 1.00 96.81 98 PHE A N 1
ATOM 778 C CA . PHE A 1 98 ? -2.592 -22.450 -16.601 1.00 96.81 98 PHE A CA 1
ATOM 779 C C . PHE A 1 98 ? -3.107 -22.865 -15.215 1.00 96.81 98 PHE A C 1
ATOM 781 O O . PHE A 1 98 ? -3.543 -22.014 -14.434 1.00 96.81 98 PHE A O 1
ATOM 788 N N . VAL A 1 99 ? -3.064 -24.161 -14.886 1.00 96.81 99 VAL A N 1
ATOM 789 C CA . VAL A 1 99 ? -3.447 -24.657 -13.553 1.00 96.81 99 VAL A CA 1
ATOM 790 C C . VAL A 1 99 ? -2.527 -24.071 -12.481 1.00 96.81 99 VAL A C 1
ATOM 792 O O . VAL A 1 99 ? -3.015 -23.600 -11.453 1.00 96.81 99 VAL A O 1
ATOM 795 N N . ASP A 1 100 ? -1.223 -24.013 -12.740 1.00 95.94 100 ASP A N 1
ATOM 796 C CA . ASP A 1 100 ? -0.237 -23.409 -11.843 1.00 95.94 100 ASP A CA 1
ATOM 797 C C . ASP A 1 100 ? -0.467 -21.902 -11.686 1.00 95.94 100 ASP A C 1
ATOM 799 O O . ASP A 1 100 ? -0.410 -21.381 -10.570 1.00 95.94 100 ASP A O 1
ATOM 803 N N . LEU A 1 101 ? -0.830 -21.197 -12.763 1.00 93.81 101 LEU A N 1
ATOM 804 C CA . LEU A 1 101 ? -1.217 -19.783 -12.717 1.00 93.81 101 LEU A CA 1
ATOM 805 C C . LEU A 1 101 ? -2.463 -19.548 -11.841 1.00 93.81 101 LEU A C 1
ATOM 807 O O . LEU A 1 101 ? -2.533 -18.572 -11.092 1.00 93.81 101 LEU A O 1
ATOM 811 N N . CYS A 1 102 ? -3.440 -20.455 -11.889 1.00 93.69 102 CYS A N 1
ATOM 812 C CA . CYS A 1 102 ? -4.627 -20.383 -11.037 1.00 93.69 102 CYS A CA 1
ATOM 813 C C . CYS A 1 102 ? -4.304 -20.705 -9.566 1.00 93.69 102 CYS A C 1
ATOM 815 O O . CYS A 1 102 ? -4.786 -20.020 -8.661 1.00 93.69 102 CYS A O 1
ATOM 817 N N . ASN A 1 103 ? -3.473 -21.722 -9.321 1.00 93.12 103 ASN A N 1
ATOM 818 C CA . ASN A 1 103 ? -3.122 -22.201 -7.980 1.00 93.12 103 ASN A CA 1
ATOM 819 C C . ASN A 1 103 ? -2.155 -21.276 -7.239 1.00 93.12 103 ASN A C 1
ATOM 821 O O . ASN A 1 103 ? -2.277 -21.115 -6.027 1.00 93.12 103 ASN A O 1
ATOM 825 N N . SER A 1 104 ? -1.243 -20.617 -7.956 1.00 89.94 104 SER A N 1
ATOM 826 C CA . SER A 1 104 ? -0.320 -19.607 -7.412 1.00 89.94 104 SER A CA 1
ATOM 827 C C . SER A 1 104 ? -1.024 -18.332 -6.929 1.00 89.94 104 SER A C 1
ATOM 829 O O . SER A 1 104 ? -0.382 -17.371 -6.511 1.00 89.94 104 SER A O 1
ATOM 831 N N . GLY A 1 105 ? -2.360 -18.329 -6.918 1.00 75.62 105 GLY A N 1
ATOM 832 C CA . GLY A 1 105 ? -3.147 -17.241 -6.375 1.00 75.62 105 GLY A CA 1
ATOM 833 C C . GLY A 1 105 ? -3.171 -16.059 -7.323 1.00 75.62 105 GLY A C 1
ATOM 834 O O . GLY A 1 105 ? -3.129 -14.926 -6.849 1.00 75.62 105 GLY A O 1
ATOM 835 N N . GLY A 1 106 ? -3.266 -16.336 -8.632 1.00 53.88 106 GLY A N 1
ATOM 836 C CA . GLY A 1 106 ? -3.439 -15.403 -9.743 1.00 53.88 106 GLY A CA 1
ATOM 837 C C . GLY A 1 106 ? -4.661 -14.479 -9.625 1.00 53.88 106 GLY A C 1
ATOM 838 O O . GLY A 1 106 ? -5.489 -14.395 -10.518 1.00 53.88 106 GLY A O 1
ATOM 839 N N . ARG A 1 107 ? -4.709 -13.677 -8.557 1.00 52.78 107 ARG A N 1
ATOM 840 C CA . ARG A 1 107 ? -5.154 -12.280 -8.558 1.00 52.78 107 ARG A CA 1
ATOM 841 C C . ARG A 1 107 ? -4.123 -11.391 -9.263 1.00 52.78 107 ARG A C 1
ATOM 843 O O . ARG A 1 107 ? -4.157 -10.173 -9.102 1.00 52.78 107 ARG A O 1
ATOM 850 N N . GLY A 1 108 ? -3.195 -11.986 -10.017 1.00 49.56 108 GLY A N 1
ATOM 851 C CA . GLY A 1 108 ? -2.384 -11.311 -11.008 1.00 49.56 108 GLY A CA 1
ATOM 852 C C . GLY A 1 108 ? -3.316 -10.682 -12.027 1.00 49.56 108 GLY A C 1
ATOM 853 O O . GLY A 1 108 ? -3.753 -11.325 -12.967 1.00 49.56 108 GLY A O 1
ATOM 854 N N . SER A 1 109 ? -3.687 -9.444 -11.722 1.00 51.69 109 SER A N 1
ATOM 855 C CA . SER A 1 109 ? -3.931 -8.276 -12.559 1.00 51.69 109 SER A CA 1
ATOM 856 C C . SER A 1 109 ? -3.493 -8.385 -14.032 1.00 51.69 109 SER A C 1
ATOM 858 O O . SER A 1 109 ? -2.748 -7.547 -14.531 1.00 51.69 109 SER A O 1
ATOM 860 N N . VAL A 1 110 ? -3.977 -9.382 -14.765 1.00 51.53 110 VAL A N 1
ATOM 861 C CA . VAL A 1 110 ? -3.771 -9.542 -16.203 1.00 51.53 110 VAL A CA 1
ATOM 862 C C . VAL A 1 110 ? -5.155 -9.510 -16.843 1.00 51.53 110 VAL A C 1
ATOM 864 O O . VAL A 1 110 ? -5.749 -10.541 -17.122 1.00 51.53 110 VAL A O 1
ATOM 867 N N . GLY A 1 111 ? -5.730 -8.310 -17.009 1.00 49.81 111 GLY A N 1
ATOM 868 C CA . GLY A 1 111 ? -6.882 -8.176 -17.915 1.00 49.81 111 GLY A CA 1
ATOM 869 C C . GLY A 1 111 ? -7.916 -7.079 -17.672 1.00 49.81 111 GLY A C 1
ATOM 870 O O . GLY A 1 111 ? -8.695 -6.807 -18.584 1.00 49.81 111 GLY A O 1
ATOM 871 N N . SER A 1 112 ? -7.948 -6.369 -16.534 1.00 47.34 112 SER A N 1
ATOM 872 C CA . SER A 1 112 ? -8.944 -5.281 -16.376 1.00 47.34 112 SER A CA 1
ATOM 873 C C . SER A 1 112 ? -8.542 -3.950 -17.027 1.00 47.34 112 SER A C 1
ATOM 875 O O . SER A 1 112 ? -9.335 -3.008 -17.008 1.00 47.34 112 SER A O 1
ATOM 877 N N . GLU A 1 113 ? -7.362 -3.835 -17.645 1.00 48.81 113 GLU A N 1
ATOM 878 C CA . GLU A 1 113 ? -6.962 -2.583 -18.304 1.00 48.81 113 GLU A CA 1
ATOM 879 C C . GLU A 1 113 ? -7.149 -2.598 -19.832 1.00 48.81 113 GLU A C 1
ATOM 881 O O . GLU A 1 113 ? -7.587 -1.600 -20.416 1.00 48.81 113 GLU A O 1
ATOM 886 N N . SER A 1 114 ? -6.961 -3.746 -20.486 1.00 52.62 114 SER A N 1
ATOM 887 C CA . SER A 1 114 ? -7.118 -3.893 -21.942 1.00 52.62 114 SER A CA 1
ATOM 888 C C . SER A 1 114 ? -8.595 -3.854 -22.370 1.00 52.62 114 SER A C 1
ATOM 890 O O . SER A 1 114 ? -8.960 -3.138 -23.307 1.00 52.62 114 SER A O 1
ATOM 892 N N . GLY A 1 115 ? -9.488 -4.507 -21.612 1.00 47.22 115 GLY A N 1
ATOM 893 C CA . GLY A 1 115 ? -10.939 -4.476 -21.856 1.00 47.22 115 GLY A CA 1
ATOM 894 C C . GLY A 1 115 ? -11.591 -3.118 -21.547 1.00 47.22 115 GLY A C 1
ATOM 895 O O . GLY A 1 115 ? -12.544 -2.695 -22.216 1.00 47.22 115 GLY A O 1
ATOM 896 N N . ARG A 1 116 ? -11.040 -2.358 -20.586 1.00 51.66 116 ARG A N 1
ATOM 897 C CA . ARG A 1 116 ? -11.492 -0.985 -20.295 1.00 51.66 116 ARG A CA 1
ATOM 898 C C . ARG A 1 116 ? -11.093 -0.005 -21.392 1.00 51.66 116 ARG A C 1
ATOM 900 O O . ARG A 1 116 ? -11.865 0.918 -21.649 1.00 51.66 116 ARG A O 1
ATOM 907 N N . LYS A 1 117 ? -9.962 -0.200 -22.081 1.00 51.88 117 LYS A N 1
ATOM 908 C CA . LYS A 1 117 ? -9.555 0.656 -23.211 1.00 51.88 117 LYS A CA 1
ATOM 909 C C . LYS A 1 117 ? -10.491 0.486 -24.413 1.00 51.88 117 LYS A C 1
ATOM 911 O O . LYS A 1 117 ? -10.884 1.499 -24.990 1.00 51.88 117 LYS A O 1
ATOM 916 N N . HIS A 1 118 ? -10.976 -0.723 -24.713 1.00 48.34 118 HIS A N 1
ATOM 917 C CA . HIS A 1 118 ? -11.949 -0.914 -25.801 1.00 48.34 118 HIS A CA 1
ATOM 918 C C . HIS A 1 118 ? -13.336 -0.326 -25.466 1.00 48.34 118 HIS A C 1
ATOM 920 O O . HIS A 1 118 ? -13.885 0.451 -26.251 1.00 48.34 118 HIS A O 1
ATOM 926 N N . ARG A 1 119 ? -13.859 -0.549 -24.246 1.00 53.75 119 ARG A N 1
ATOM 927 C CA . ARG A 1 119 ? -15.121 0.084 -23.798 1.00 53.75 119 ARG A CA 1
ATOM 928 C C . ARG A 1 119 ? -15.009 1.606 -23.607 1.00 53.75 119 ARG A C 1
ATOM 930 O O . ARG A 1 119 ? -15.982 2.317 -23.861 1.00 53.75 119 ARG A O 1
ATOM 937 N N . ARG A 1 120 ? -13.847 2.147 -23.208 1.00 54.19 120 ARG A N 1
ATOM 938 C CA . ARG A 1 120 ? -13.596 3.605 -23.181 1.00 54.19 120 ARG A CA 1
ATOM 939 C C . ARG A 1 120 ? -13.513 4.192 -24.587 1.00 54.19 120 ARG A C 1
ATOM 941 O O . ARG A 1 120 ? -14.023 5.293 -24.786 1.00 54.19 120 ARG A O 1
ATOM 948 N N . ARG A 1 121 ? -12.945 3.481 -25.568 1.00 55.47 121 ARG A N 1
ATOM 949 C CA . ARG A 1 121 ? -12.905 3.942 -26.966 1.00 55.47 121 ARG A CA 1
ATOM 950 C C . ARG A 1 121 ? -14.307 3.984 -27.578 1.00 55.47 121 ARG A C 1
ATOM 952 O O . ARG A 1 121 ? -14.633 4.960 -28.251 1.00 55.47 121 ARG A O 1
ATOM 959 N N . ASP A 1 122 ? -15.165 3.019 -27.250 1.00 55.19 122 ASP A N 1
ATOM 960 C CA . ASP A 1 122 ? -16.560 3.018 -27.705 1.00 55.19 122 ASP A CA 1
ATOM 961 C C . ASP A 1 122 ? -17.429 4.063 -26.968 1.00 55.19 122 ASP A C 1
ATOM 963 O O . ASP A 1 122 ? -18.163 4.833 -27.592 1.00 55.19 122 ASP A O 1
ATOM 967 N N . ARG A 1 123 ? -17.257 4.243 -25.646 1.00 58.69 123 ARG A N 1
ATOM 968 C CA . ARG A 1 123 ? -17.896 5.364 -24.920 1.00 58.69 123 ARG A CA 1
ATOM 969 C C . ARG A 1 123 ? -17.408 6.735 -25.401 1.00 58.69 123 ARG A C 1
ATOM 971 O O . ARG A 1 123 ? -18.219 7.655 -25.481 1.00 58.69 123 ARG A O 1
ATOM 978 N N . SER A 1 124 ? -16.134 6.884 -25.767 1.00 60.38 124 SER A N 1
ATOM 979 C CA . SER A 1 124 ? -15.580 8.119 -26.347 1.00 60.38 124 SER A CA 1
ATOM 980 C C . SER A 1 124 ? -16.143 8.398 -27.748 1.00 60.38 124 SER A C 1
ATOM 982 O O . SER A 1 124 ? -16.564 9.523 -28.036 1.00 60.38 124 SER A O 1
ATOM 984 N N . ARG A 1 125 ? -16.288 7.368 -28.595 1.00 62.09 125 ARG A N 1
ATOM 985 C CA . ARG A 1 125 ? -16.991 7.481 -29.887 1.00 62.09 125 ARG A CA 1
ATOM 986 C C . ARG A 1 125 ? -18.471 7.845 -29.714 1.00 62.09 125 ARG A C 1
ATOM 988 O O . ARG A 1 125 ? -18.984 8.693 -30.447 1.00 62.09 125 ARG A O 1
ATOM 995 N N . ARG A 1 126 ? -19.161 7.309 -28.701 1.00 67.38 126 ARG A N 1
ATOM 996 C CA . ARG A 1 126 ? -20.549 7.695 -28.371 1.00 67.38 126 ARG A CA 1
ATOM 997 C C . ARG A 1 126 ? -20.666 9.117 -27.797 1.00 67.38 126 ARG A C 1
ATOM 999 O O . ARG A 1 126 ? -21.631 9.817 -28.101 1.00 67.38 126 ARG A O 1
ATOM 1006 N N . ARG A 1 127 ? -19.686 9.595 -27.019 1.00 68.38 127 ARG A N 1
ATOM 1007 C CA . ARG A 1 127 ? -19.664 10.979 -26.497 1.00 68.38 127 ARG A CA 1
ATOM 1008 C C . ARG A 1 127 ? -19.388 12.001 -27.604 1.00 68.38 127 ARG A C 1
ATOM 1010 O O . ARG A 1 127 ? -20.112 12.986 -27.713 1.00 68.38 127 ARG A O 1
ATOM 1017 N N . THR A 1 128 ? -18.412 11.741 -28.472 1.00 71.75 128 THR A N 1
ATOM 1018 C CA . THR A 1 128 ? -18.073 12.634 -29.598 1.00 71.75 128 THR A CA 1
ATOM 1019 C C . THR A 1 128 ? -19.171 12.681 -30.665 1.00 71.75 128 THR A C 1
ATOM 1021 O O . THR A 1 128 ? -19.456 13.751 -31.202 1.00 71.75 128 THR A O 1
ATOM 1024 N N . SER A 1 129 ? -19.871 11.570 -30.920 1.00 72.50 129 SER A N 1
ATOM 1025 C CA . SER A 1 129 ? -21.042 11.554 -31.812 1.00 72.50 129 SER A CA 1
ATOM 1026 C C . SER A 1 129 ? -22.253 12.298 -31.234 1.00 72.50 129 SER A C 1
ATOM 1028 O O . SER A 1 129 ? -22.929 13.008 -31.982 1.00 72.50 129 SER A O 1
ATOM 1030 N N . ARG A 1 130 ? -22.501 12.236 -29.914 1.00 73.94 130 ARG A N 1
ATOM 1031 C CA . ARG A 1 130 ? -23.532 13.064 -29.253 1.00 73.94 130 ARG A CA 1
ATOM 1032 C C . ARG A 1 130 ? -23.208 14.559 -29.320 1.00 73.94 130 ARG A C 1
ATOM 1034 O O . ARG A 1 130 ? -24.092 15.339 -29.662 1.00 73.94 130 ARG A O 1
ATOM 1041 N N . VAL A 1 131 ? -21.954 14.957 -29.084 1.00 78.31 131 VAL A N 1
ATOM 1042 C CA . VAL A 1 131 ? -21.525 16.367 -29.195 1.00 78.31 131 VAL A CA 1
ATOM 1043 C C . VAL A 1 131 ? -21.636 16.872 -30.637 1.00 78.31 131 VAL A C 1
ATOM 1045 O O . VAL A 1 131 ? -22.155 17.962 -30.861 1.00 78.31 131 VAL A O 1
ATOM 1048 N N . ARG A 1 132 ? -21.245 16.067 -31.637 1.00 76.81 132 ARG A N 1
ATOM 1049 C CA . ARG A 1 132 ? -21.423 16.422 -33.058 1.00 76.81 132 ARG A CA 1
ATOM 1050 C C . ARG A 1 132 ? -22.898 16.542 -33.452 1.00 76.81 132 ARG A C 1
ATOM 1052 O O . ARG A 1 132 ? -23.251 17.482 -34.156 1.00 76.81 132 ARG A O 1
ATOM 1059 N N . ARG A 1 133 ? -23.776 15.646 -32.978 1.00 78.31 133 ARG A N 1
ATOM 1060 C CA . ARG A 1 133 ? -25.230 15.754 -33.211 1.00 78.31 133 ARG A CA 1
ATOM 1061 C C . ARG A 1 133 ? -25.834 16.991 -32.541 1.00 78.31 133 ARG A C 1
ATOM 1063 O O . ARG A 1 133 ? -26.670 17.637 -33.163 1.00 78.31 133 ARG A O 1
ATOM 1070 N N . ARG A 1 134 ? -25.391 17.348 -31.329 1.00 81.81 134 ARG A N 1
ATOM 1071 C CA . ARG A 1 134 ? -25.821 18.573 -30.638 1.00 81.81 134 ARG A CA 1
ATOM 1072 C C . ARG A 1 134 ? -25.382 19.829 -31.394 1.00 81.81 134 ARG A C 1
ATOM 1074 O O . ARG A 1 134 ? -26.242 20.626 -31.741 1.00 81.81 134 ARG A O 1
ATOM 1081 N N . ARG A 1 135 ? -24.106 19.932 -31.787 1.00 80.06 135 ARG A N 1
ATOM 1082 C CA . ARG A 1 135 ? -23.611 21.054 -32.606 1.00 80.06 135 ARG A CA 1
ATOM 1083 C C . ARG A 1 135 ? -24.322 21.170 -33.955 1.00 80.06 135 ARG A C 1
ATOM 1085 O O . ARG A 1 135 ? -24.586 22.273 -34.403 1.00 80.06 135 ARG A O 1
ATOM 1092 N N . ARG A 1 136 ? -24.680 20.050 -34.597 1.00 80.50 136 ARG A N 1
ATOM 1093 C CA . ARG A 1 136 ? -25.445 20.070 -35.858 1.00 80.50 136 ARG A CA 1
ATOM 1094 C C . ARG A 1 136 ? -26.894 20.534 -35.659 1.00 80.50 136 ARG A C 1
ATOM 1096 O O . ARG A 1 136 ? -27.449 21.140 -36.566 1.00 80.50 136 ARG A O 1
ATOM 1103 N N . ARG A 1 137 ? -27.502 20.270 -34.495 1.00 81.44 137 ARG A N 1
ATOM 1104 C CA . ARG A 1 137 ? -28.827 20.804 -34.128 1.00 81.44 137 ARG A CA 1
ATOM 1105 C C . ARG A 1 137 ? -28.760 22.291 -33.784 1.00 81.44 137 ARG A C 1
ATOM 1107 O O . ARG A 1 137 ? -29.587 23.038 -34.281 1.00 81.44 137 ARG A O 1
ATOM 1114 N N . GLU A 1 138 ? -27.755 22.714 -33.021 1.00 81.00 138 GLU A N 1
ATOM 1115 C CA . GLU A 1 138 ? -27.522 24.127 -32.690 1.00 81.00 138 GLU A CA 1
ATOM 1116 C C . GLU A 1 138 ? -27.216 24.951 -33.950 1.00 81.00 138 GLU A C 1
ATOM 1118 O O . GLU A 1 138 ? -27.844 25.979 -34.152 1.00 81.00 138 GLU A O 1
ATOM 1123 N N . ALA A 1 139 ? -26.371 24.453 -34.862 1.00 75.44 139 ALA A N 1
ATOM 1124 C CA . ALA A 1 139 ? -26.097 25.104 -36.148 1.00 75.44 139 ALA A CA 1
ATOM 1125 C C . ALA A 1 139 ? -27.331 25.180 -37.067 1.00 75.44 139 ALA A C 1
ATOM 1127 O O . ALA A 1 139 ? -27.489 26.132 -37.825 1.00 75.44 139 ALA A O 1
ATOM 1128 N N . LYS A 1 140 ? -28.227 24.184 -37.005 1.00 77.06 140 LYS A N 1
ATOM 1129 C CA . LYS A 1 140 ? -29.486 24.214 -37.760 1.00 77.06 140 LYS A CA 1
ATOM 1130 C C . LYS A 1 140 ? -30.500 25.183 -37.138 1.00 77.06 140 LYS A C 1
ATOM 1132 O O . LYS A 1 140 ? -31.238 25.811 -37.883 1.00 77.06 140 LYS A O 1
ATOM 1137 N N . ALA A 1 141 ? -30.493 25.337 -35.813 1.00 72.81 141 ALA A N 1
ATOM 1138 C CA . ALA A 1 141 ? -31.326 26.302 -35.095 1.00 72.81 141 ALA A CA 1
ATOM 1139 C C . ALA A 1 141 ? -30.842 27.755 -35.266 1.00 72.81 141 ALA A C 1
ATOM 1141 O O . ALA A 1 141 ? -31.660 28.666 -35.343 1.00 72.81 141 ALA A O 1
ATOM 1142 N N . SER A 1 142 ? -29.531 27.990 -35.377 1.00 66.88 142 SER A N 1
ATOM 1143 C CA . SER A 1 142 ? -28.985 29.324 -35.664 1.00 66.88 142 SER A CA 1
ATOM 1144 C C . SER A 1 142 ? -29.075 29.707 -37.145 1.00 66.88 142 SER A C 1
ATOM 1146 O O . SER A 1 142 ? -29.203 30.885 -37.460 1.00 66.88 142 SER A O 1
ATOM 1148 N N . SER A 1 143 ? -29.095 28.733 -38.060 1.00 64.38 143 SER A N 1
ATOM 1149 C CA . SER A 1 143 ? -29.348 28.962 -39.491 1.00 64.38 143 SER A CA 1
ATOM 1150 C C . SER A 1 143 ? -30.804 29.328 -39.813 1.00 64.38 143 SER A C 1
ATOM 1152 O O . SER A 1 143 ? -31.060 29.830 -40.905 1.00 64.38 143 SER A O 1
ATOM 1154 N N . SER A 1 144 ? -31.759 29.072 -38.914 1.00 59.06 144 SER A N 1
ATOM 1155 C CA . SER A 1 144 ? -33.184 29.354 -39.134 1.00 59.06 144 SER A CA 1
ATOM 1156 C C . SER A 1 144 ? -33.647 30.711 -38.597 1.00 59.06 144 SER A C 1
ATOM 1158 O O . SER A 1 144 ? -34.850 30.927 -38.500 1.00 59.06 144 SER A O 1
ATOM 1160 N N . ASN A 1 145 ? -32.737 31.636 -38.269 1.00 56.62 145 ASN A N 1
ATOM 1161 C CA . ASN A 1 145 ? -33.115 32.984 -37.837 1.00 56.62 145 ASN A CA 1
ATOM 1162 C C . ASN A 1 145 ? -32.595 34.080 -38.792 1.00 56.62 145 ASN A C 1
ATOM 1164 O O . ASN A 1 145 ? -31.635 34.780 -38.466 1.00 56.62 145 ASN A O 1
ATOM 1168 N N . PRO A 1 146 ? -33.194 34.258 -39.987 1.00 55.12 146 PRO A N 1
ATOM 1169 C CA . PRO A 1 146 ? -32.855 35.353 -40.880 1.00 55.12 146 PRO A CA 1
ATOM 1170 C C . PRO A 1 146 ? -33.712 36.568 -40.521 1.00 55.12 146 PRO A C 1
ATOM 1172 O O . PRO A 1 146 ? -34.679 36.860 -41.213 1.00 55.12 146 PRO A O 1
ATOM 1175 N N . ARG A 1 147 ? -33.409 37.245 -39.409 1.00 51.94 147 ARG A N 1
ATOM 1176 C CA . ARG A 1 147 ? -33.918 38.593 -39.091 1.00 51.94 147 ARG A CA 1
ATOM 1177 C C . ARG A 1 147 ? -33.274 39.082 -37.797 1.00 51.94 147 ARG A C 1
ATOM 1179 O O . ARG A 1 147 ? -33.751 38.754 -36.720 1.00 51.94 147 ARG A O 1
ATOM 1186 N N . ARG A 1 148 ? -32.195 39.861 -37.917 1.00 49.56 148 ARG A N 1
ATOM 1187 C CA . ARG A 1 148 ? -32.082 41.220 -37.350 1.00 49.56 148 ARG A CA 1
ATOM 1188 C C . ARG A 1 148 ? -30.693 41.782 -37.646 1.00 49.56 148 ARG A C 1
ATOM 1190 O O . ARG A 1 148 ? -29.703 41.494 -36.986 1.00 49.56 148 ARG A O 1
ATOM 1197 N N . SER A 1 149 ? -30.667 42.576 -38.699 1.00 51.25 149 SER A N 1
ATOM 1198 C CA . SER A 1 149 ? -29.710 43.634 -38.981 1.00 51.25 149 SER A CA 1
ATOM 1199 C C . SER A 1 149 ? -29.518 44.560 -37.770 1.00 51.25 149 SER A C 1
ATOM 1201 O O . SER A 1 149 ? -30.493 44.999 -37.167 1.00 51.25 149 SER A O 1
ATOM 1203 N N . SER A 1 150 ? -28.269 44.888 -37.432 1.00 48.94 150 SER A N 1
ATOM 1204 C CA . SER A 1 150 ? -27.675 46.230 -37.599 1.00 48.94 150 SER A CA 1
ATOM 1205 C C . SER A 1 150 ? -26.502 46.444 -36.630 1.00 48.94 150 SER A C 1
ATOM 1207 O O . SER A 1 150 ? -26.616 46.092 -35.461 1.00 48.94 150 SER A O 1
ATOM 1209 N N . ALA A 1 151 ? -25.458 47.111 -37.143 1.00 45.66 151 ALA A N 1
ATOM 1210 C CA . ALA A 1 151 ? -24.392 47.820 -36.422 1.00 45.66 151 ALA A CA 1
ATOM 1211 C C . ALA A 1 151 ? -23.351 46.963 -35.672 1.00 45.66 151 ALA A C 1
ATOM 1213 O O . ALA A 1 151 ? -23.684 46.027 -34.967 1.00 45.66 151 ALA A O 1
ATOM 1214 N N . ARG A 1 152 ? -22.052 47.262 -35.673 1.00 44.50 152 ARG A N 1
ATOM 1215 C CA . ARG A 1 152 ? -21.127 48.064 -36.495 1.00 44.50 152 ARG A CA 1
ATOM 1216 C C . ARG A 1 152 ? -19.763 47.862 -35.799 1.00 44.50 152 ARG A C 1
ATOM 1218 O O . ARG A 1 152 ? -19.726 47.850 -34.578 1.00 44.50 152 ARG A O 1
ATOM 1225 N N . GLN A 1 153 ? -18.690 47.815 -36.590 1.00 46.62 153 GLN A N 1
ATOM 1226 C CA . GLN A 1 153 ? -17.305 48.200 -36.247 1.00 46.62 153 GLN A CA 1
ATOM 1227 C C . GLN A 1 153 ? -16.499 47.379 -35.218 1.00 46.62 153 GLN A C 1
ATOM 1229 O O . GLN A 1 153 ? -16.876 47.222 -34.066 1.00 46.62 153 GLN A O 1
ATOM 1234 N N . GLY A 1 154 ? -15.290 46.974 -35.635 1.00 41.38 154 GLY A N 1
ATOM 1235 C CA . GLY A 1 154 ? -14.213 46.603 -34.713 1.00 41.38 154 GLY A CA 1
ATOM 1236 C C . GLY A 1 154 ? -13.179 45.630 -3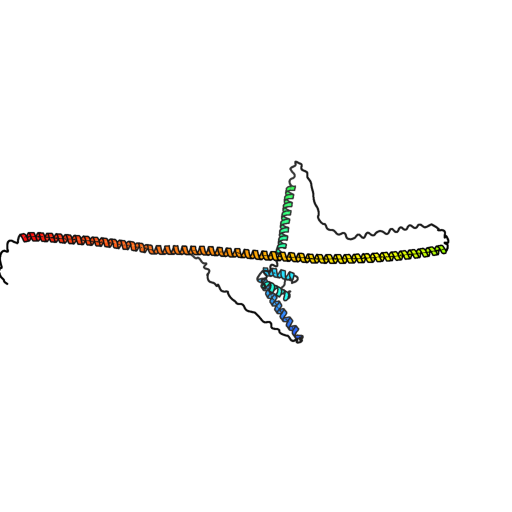5.275 1.00 41.38 154 GLY A C 1
ATOM 1237 O O . GLY A 1 154 ? -13.142 44.476 -34.870 1.00 41.38 154 GLY A O 1
ATOM 1238 N N . SER A 1 155 ? -12.349 46.090 -36.210 1.00 49.88 155 SER A N 1
ATOM 1239 C CA . SER A 1 155 ? -11.182 45.380 -36.749 1.00 49.88 155 SER A CA 1
ATOM 1240 C C . SER A 1 155 ? -10.072 45.148 -35.713 1.00 49.88 155 SER A C 1
ATOM 1242 O O . SER A 1 155 ? -9.681 46.097 -35.046 1.00 49.88 155 SER A O 1
ATOM 1244 N N . ALA A 1 156 ? -9.495 43.940 -35.682 1.00 44.53 156 ALA A N 1
ATOM 1245 C CA . ALA A 1 156 ? -8.066 43.631 -35.459 1.00 44.53 156 ALA A CA 1
ATOM 1246 C C . ALA A 1 156 ? -7.897 42.095 -35.568 1.00 44.53 156 ALA A C 1
ATOM 1248 O O . ALA A 1 156 ? -8.582 41.352 -34.876 1.00 44.53 156 ALA A O 1
ATOM 1249 N N . ALA A 1 157 ? -7.204 41.556 -36.583 1.00 44.72 157 ALA A N 1
ATOM 1250 C CA . ALA A 1 157 ? -5.763 41.244 -36.548 1.00 44.72 157 ALA A CA 1
ATOM 1251 C C . ALA A 1 157 ? -5.398 40.344 -35.341 1.00 44.72 157 ALA A C 1
ATOM 1253 O O . ALA A 1 157 ? -5.684 40.704 -34.214 1.00 44.72 157 ALA A O 1
ATOM 1254 N N . ARG A 1 158 ? -4.730 39.191 -35.428 1.00 43.62 158 ARG A N 1
ATOM 1255 C CA . ARG A 1 158 ? -3.770 38.625 -36.388 1.00 43.62 158 ARG A CA 1
ATOM 1256 C C . ARG A 1 158 ? -3.398 37.218 -35.858 1.00 43.62 158 ARG A C 1
ATOM 1258 O O . ARG A 1 158 ? -3.390 37.037 -34.651 1.00 43.62 158 ARG A O 1
ATOM 1265 N N . GLN A 1 159 ? -3.022 36.309 -36.769 1.00 46.22 159 GLN A N 1
ATOM 1266 C CA . GLN A 1 159 ? -1.907 35.332 -36.671 1.00 46.22 159 GLN A CA 1
ATOM 1267 C C . GLN A 1 159 ? -1.912 34.310 -35.495 1.00 46.22 159 GLN A C 1
ATOM 1269 O O . GLN A 1 159 ? -2.011 34.664 -34.337 1.00 46.22 159 GLN A O 1
ATOM 1274 N N . GLY A 1 160 ? -1.738 32.999 -35.679 1.00 42.25 160 GLY A N 1
ATOM 1275 C CA . GLY A 1 160 ? -1.205 32.263 -36.814 1.00 42.25 160 GLY A CA 1
ATOM 1276 C C . GLY A 1 160 ? -1.551 30.770 -36.769 1.00 42.25 160 GLY A C 1
ATOM 1277 O O . GLY A 1 160 ? -1.815 30.170 -35.730 1.00 42.25 160 GLY A O 1
ATOM 1278 N N . SER A 1 161 ? -1.565 30.202 -37.971 1.00 49.44 161 SER A N 1
ATOM 1279 C CA . SER A 1 161 ? -1.629 28.778 -38.278 1.00 49.44 161 SER A CA 1
ATOM 1280 C C . SER A 1 161 ? -0.256 28.328 -38.770 1.00 49.44 161 SER A C 1
ATOM 1282 O O . SER A 1 161 ? 0.262 28.955 -39.684 1.00 49.44 161 SER A O 1
ATOM 1284 N N . ALA A 1 162 ? 0.292 27.247 -38.214 1.00 44.72 162 ALA A N 1
ATOM 1285 C CA . ALA A 1 162 ? 1.275 26.328 -38.816 1.00 44.72 162 ALA A CA 1
ATOM 1286 C C . ALA A 1 162 ? 1.611 25.266 -37.742 1.00 44.72 162 ALA A C 1
ATOM 1288 O O . ALA A 1 162 ? 1.691 25.606 -36.573 1.00 44.72 162 ALA A O 1
ATOM 1289 N N . ALA A 1 163 ? 1.781 23.969 -37.983 1.00 45.22 163 ALA A N 1
ATOM 1290 C CA . ALA A 1 163 ? 1.940 23.227 -39.217 1.00 45.22 163 ALA A CA 1
ATOM 1291 C C . ALA A 1 163 ? 1.348 21.815 -39.042 1.00 45.22 163 ALA A C 1
ATOM 1293 O O . ALA A 1 163 ? 1.589 21.126 -38.051 1.00 45.22 163 ALA A O 1
ATOM 1294 N N . ARG A 1 164 ? 0.573 21.383 -40.039 1.00 45.44 164 ARG A N 1
ATOM 1295 C CA . ARG A 1 164 ? 0.201 19.987 -40.274 1.00 45.44 164 ARG A CA 1
ATOM 1296 C C . ARG A 1 164 ? 1.262 19.377 -41.186 1.00 45.44 164 ARG A C 1
ATOM 1298 O O . ARG A 1 164 ? 1.444 19.863 -42.296 1.00 45.44 164 ARG A O 1
ATOM 1305 N N . GLN A 1 165 ? 1.910 18.307 -40.743 1.00 49.19 165 GLN A N 1
ATOM 1306 C CA . GLN A 1 165 ? 2.737 17.461 -41.601 1.00 49.19 165 GLN A CA 1
ATOM 1307 C C . GLN A 1 165 ? 1.821 16.510 -42.399 1.00 49.19 165 GLN A C 1
ATOM 1309 O O . GLN A 1 165 ? 1.211 15.604 -41.832 1.00 49.19 165 GLN A O 1
ATOM 1314 N N . GLY A 1 166 ? 1.680 16.752 -43.707 1.00 44.16 166 GLY A N 1
ATOM 1315 C CA . GLY A 1 166 ? 1.344 15.729 -44.711 1.00 44.16 166 GLY A CA 1
ATOM 1316 C C . GLY A 1 166 ? 2.660 15.108 -45.197 1.00 44.16 166 GLY A C 1
ATOM 1317 O O . GLY A 1 166 ? 3.643 15.820 -45.338 1.00 44.16 166 GLY A O 1
ATOM 1318 N N . SER A 1 167 ? 2.818 13.784 -45.258 1.00 48.66 167 SER A N 1
ATOM 1319 C CA . SER A 1 167 ? 2.298 12.899 -46.314 1.00 48.66 167 SER A CA 1
ATOM 1320 C C . SER A 1 167 ? 2.612 13.399 -47.725 1.00 48.66 167 SER A C 1
ATOM 1322 O O . SER A 1 167 ? 1.925 14.290 -48.207 1.00 48.66 167 SER A O 1
ATOM 1324 N N . ALA A 1 168 ? 3.596 12.776 -48.381 1.00 45.84 168 ALA A N 1
ATOM 1325 C CA . ALA A 1 168 ? 3.434 12.090 -49.670 1.00 45.84 168 ALA A CA 1
ATOM 1326 C C . ALA A 1 168 ? 4.781 11.939 -50.397 1.00 45.84 168 ALA A C 1
ATOM 1328 O O . ALA A 1 168 ? 5.425 12.909 -50.782 1.00 45.84 168 ALA A O 1
ATOM 1329 N N . ALA A 1 169 ? 5.157 10.674 -50.578 1.00 51.31 169 ALA A N 1
ATOM 1330 C CA . ALA A 1 169 ? 5.815 10.103 -51.745 1.00 51.31 169 ALA A CA 1
ATOM 1331 C C . ALA A 1 169 ? 6.173 11.066 -52.898 1.00 51.31 169 ALA A C 1
ATOM 1333 O O . ALA A 1 169 ? 5.300 11.562 -53.607 1.00 51.31 169 ALA A O 1
ATOM 1334 N N . ARG A 1 170 ? 7.472 11.173 -53.189 1.00 46.97 170 ARG A N 1
ATOM 1335 C CA . ARG A 1 170 ? 7.977 11.402 -54.547 1.00 46.97 170 ARG A CA 1
ATOM 1336 C C . ARG A 1 170 ? 9.072 10.385 -54.838 1.00 46.97 170 ARG A C 1
ATOM 1338 O O . ARG A 1 170 ? 10.241 10.583 -54.536 1.00 46.97 170 ARG A O 1
ATOM 1345 N N . GLN A 1 171 ? 8.630 9.256 -55.378 1.00 51.50 171 GLN A N 1
ATOM 1346 C CA . GLN A 1 171 ? 9.459 8.339 -56.143 1.00 51.50 171 GLN A CA 1
ATOM 1347 C C . GLN A 1 171 ? 9.697 8.942 -57.534 1.00 51.50 171 GLN A C 1
ATOM 1349 O O . GLN A 1 171 ? 8.787 9.538 -58.103 1.00 51.50 171 GLN A O 1
ATOM 1354 N N . GLY A 1 172 ? 10.903 8.741 -58.067 1.00 53.03 172 GLY A N 1
ATOM 1355 C CA . GLY A 1 172 ? 11.156 8.608 -59.502 1.00 53.03 172 GLY A CA 1
ATOM 1356 C C . GLY A 1 172 ? 10.998 9.861 -60.361 1.00 53.03 172 GLY A C 1
ATOM 1357 O O . GLY A 1 172 ? 9.937 10.129 -60.914 1.00 53.03 172 GLY A O 1
ATOM 1358 N N . SER A 1 173 ? 12.103 10.558 -60.604 1.00 48.81 173 SER A N 1
ATOM 1359 C CA . SER A 1 173 ? 12.322 11.225 -61.892 1.00 48.81 173 SER A CA 1
ATOM 1360 C C . SER A 1 173 ? 13.816 11.243 -62.194 1.00 48.81 173 SER A C 1
ATOM 1362 O O . SER A 1 173 ? 14.520 12.214 -61.940 1.00 48.81 173 SER A O 1
ATOM 1364 N N . THR A 1 174 ? 14.299 10.122 -62.726 1.00 53.69 174 THR A N 1
ATOM 1365 C CA . THR A 1 174 ? 15.500 10.066 -63.557 1.00 53.69 174 THR A CA 1
ATOM 1366 C C . THR A 1 174 ? 15.175 10.800 -64.854 1.00 53.69 174 THR A C 1
ATOM 1368 O O . THR A 1 174 ? 14.689 10.225 -65.827 1.00 53.69 174 THR A O 1
ATOM 1371 N N . ALA A 1 175 ? 15.374 12.116 -64.842 1.00 45.97 175 ALA A N 1
ATOM 1372 C CA . ALA A 1 175 ? 15.355 12.922 -66.047 1.00 45.97 175 ALA A CA 1
ATOM 1373 C C . ALA A 1 175 ? 16.475 12.419 -66.969 1.00 45.97 175 ALA A C 1
ATOM 1375 O O . ALA A 1 175 ? 17.655 12.676 -66.743 1.00 45.97 175 ALA A O 1
ATOM 1376 N N . ARG A 1 176 ? 16.075 11.653 -67.990 1.00 48.38 176 ARG A N 1
ATOM 1377 C CA . ARG A 1 176 ? 16.839 11.420 -69.215 1.00 48.38 176 ARG A CA 1
ATOM 1378 C C . ARG A 1 176 ? 17.268 12.783 -69.754 1.00 48.38 176 ARG A C 1
ATOM 1380 O O . ARG A 1 176 ? 16.449 13.497 -70.326 1.00 48.38 176 ARG A O 1
ATOM 1387 N N . GLN A 1 177 ? 18.535 13.135 -69.573 1.00 53.28 177 GLN A N 1
ATOM 1388 C CA . GLN A 1 177 ? 19.147 14.170 -70.387 1.00 53.28 177 GLN A CA 1
ATOM 1389 C C . GLN A 1 177 ? 19.291 13.602 -71.796 1.00 53.28 177 GLN A C 1
ATOM 1391 O O . GLN A 1 177 ? 19.976 12.612 -72.043 1.00 53.28 177 GLN A O 1
ATOM 1396 N N . SER A 1 178 ? 18.512 14.204 -72.681 1.00 51.69 178 SER A N 1
ATOM 1397 C CA . SER A 1 178 ? 18.535 14.068 -74.122 1.00 51.69 178 SER A CA 1
ATOM 1398 C C . SER A 1 178 ? 19.947 14.271 -74.660 1.00 51.69 178 SER A C 1
ATOM 1400 O O . SER A 1 178 ? 20.518 15.356 -74.565 1.00 51.69 178 SER A O 1
ATOM 1402 N N . SER A 1 179 ? 20.476 13.222 -75.272 1.00 50.75 179 SER A N 1
ATOM 1403 C CA . SER A 1 179 ? 21.550 13.276 -76.250 1.00 50.75 179 SER A CA 1
ATOM 1404 C C . SER A 1 179 ? 21.140 14.186 -77.413 1.00 50.75 179 SER A C 1
ATOM 1406 O O . SER A 1 179 ? 20.437 13.748 -78.325 1.00 50.75 179 SER A O 1
ATOM 1408 N N . HIS A 1 180 ? 21.570 15.447 -77.388 1.00 49.75 180 HIS A N 1
ATOM 1409 C CA . HIS A 1 180 ? 21.702 16.238 -78.606 1.00 49.75 180 HIS A CA 1
ATOM 1410 C C . HIS A 1 180 ? 22.892 15.677 -79.387 1.00 49.75 180 HIS A C 1
ATOM 1412 O O . HIS A 1 180 ? 24.049 15.981 -79.114 1.00 49.75 180 HIS A O 1
ATOM 1418 N N . ALA A 1 181 ? 22.585 14.786 -80.329 1.00 49.09 181 ALA A N 1
ATOM 1419 C CA . ALA A 1 181 ? 23.469 14.474 -81.435 1.00 49.09 181 ALA A CA 1
ATOM 1420 C C . ALA A 1 181 ? 23.479 15.694 -82.362 1.00 49.09 181 ALA A C 1
ATOM 1422 O O . ALA A 1 181 ? 22.640 15.813 -83.253 1.00 49.09 181 ALA A O 1
ATOM 1423 N N . ASP A 1 182 ? 24.396 16.623 -82.107 1.00 43.16 182 ASP A N 1
ATOM 1424 C CA . ASP A 1 182 ? 24.694 17.717 -83.021 1.00 43.16 182 ASP A CA 1
ATOM 1425 C C . ASP A 1 182 ? 25.531 17.151 -84.174 1.00 43.16 182 ASP A C 1
ATOM 1427 O O . ASP A 1 182 ? 26.758 17.056 -84.140 1.00 43.16 182 ASP A O 1
ATOM 1431 N N . LYS A 1 183 ? 24.814 16.626 -85.168 1.00 54.97 183 LYS A N 1
ATOM 1432 C CA . LYS A 1 183 ? 25.354 16.082 -86.410 1.00 54.97 183 LYS A CA 1
ATOM 1433 C C . LYS A 1 183 ? 25.501 17.239 -87.396 1.00 54.97 183 LYS A C 1
ATOM 1435 O O . LYS A 1 183 ? 24.785 17.312 -88.386 1.00 54.97 183 LYS A O 1
ATOM 1440 N N . SER A 1 184 ? 26.418 18.150 -87.094 1.00 51.78 184 SER A N 1
ATOM 1441 C CA . SER A 1 184 ? 26.818 19.223 -88.002 1.00 51.78 184 SER A CA 1
ATOM 1442 C C . SER A 1 184 ? 27.977 18.728 -88.863 1.00 51.78 184 SER A C 1
ATOM 1444 O O . SER A 1 184 ? 29.153 18.858 -88.534 1.00 51.78 184 SER A O 1
ATOM 1446 N N . SER A 1 185 ? 27.607 18.067 -89.957 1.00 51.31 185 SER A N 1
ATOM 1447 C CA . SER A 1 185 ? 28.474 17.750 -91.083 1.00 51.31 185 SER A CA 1
ATOM 1448 C C . SER A 1 185 ? 28.803 19.033 -91.851 1.00 51.31 185 SER A C 1
ATOM 1450 O O . SER A 1 185 ? 28.037 19.436 -92.723 1.00 51.31 185 SER A O 1
ATOM 1452 N N . SER A 1 186 ? 29.941 19.653 -91.549 1.00 49.22 186 SER A N 1
ATOM 1453 C CA . SER A 1 186 ? 30.597 20.581 -92.475 1.00 49.22 186 SER A CA 1
ATOM 1454 C C . SER A 1 186 ? 31.677 19.819 -93.229 1.00 49.22 186 SER A C 1
ATOM 1456 O O . SER A 1 186 ? 32.803 19.648 -92.764 1.00 49.22 186 SER A O 1
ATOM 1458 N N . SER A 1 187 ? 31.274 19.295 -94.382 1.00 51.72 187 SER A N 1
ATOM 1459 C CA . SER A 1 187 ? 32.159 19.017 -95.502 1.00 51.72 187 SER A CA 1
ATOM 1460 C C . SER A 1 187 ? 32.717 20.328 -96.061 1.00 51.72 187 SER A C 1
ATOM 1462 O O . SER A 1 187 ? 32.079 21.368 -95.943 1.00 51.72 187 SER A O 1
ATOM 1464 N N . GLU A 1 188 ? 33.847 20.210 -96.756 1.00 50.28 188 GLU A N 1
ATOM 1465 C CA . GLU A 1 188 ? 34.474 21.213 -97.632 1.00 50.28 188 GLU A CA 1
ATOM 1466 C C . GLU A 1 188 ? 35.567 22.079 -96.994 1.00 50.28 188 GLU A C 1
ATOM 1468 O O . GLU A 1 188 ? 35.373 23.177 -96.485 1.00 50.28 188 GLU A O 1
ATOM 1473 N N . GLY A 1 189 ? 36.783 21.547 -97.107 1.00 46.81 189 GLY A N 1
ATOM 1474 C CA . GLY A 1 189 ? 38.038 22.254 -96.921 1.00 46.81 189 GLY A CA 1
ATOM 1475 C C . GLY A 1 189 ? 39.159 21.351 -97.411 1.00 46.81 189 GLY A C 1
ATOM 1476 O O . GLY A 1 189 ? 39.761 20.629 -96.624 1.00 46.81 189 GLY A O 1
ATOM 1477 N N . ALA A 1 190 ? 39.385 21.322 -98.726 1.00 51.09 190 ALA A N 1
ATOM 1478 C CA . ALA A 1 190 ? 40.519 20.644 -99.341 1.00 51.09 190 ALA A CA 1
ATOM 1479 C C . ALA A 1 190 ? 41.822 21.289 -98.837 1.00 51.09 190 ALA A C 1
ATOM 1481 O O . ALA A 1 190 ? 42.306 22.279 -99.384 1.00 51.09 190 ALA A O 1
ATOM 1482 N N . SER A 1 191 ? 42.358 20.765 -97.735 1.00 50.19 191 SER A N 1
ATOM 1483 C CA . SER A 1 191 ? 43.631 21.201 -97.180 1.00 50.19 191 SER A CA 1
ATOM 1484 C C . SER A 1 191 ? 44.774 20.675 -98.038 1.00 50.19 191 SER A C 1
ATOM 1486 O O . SER A 1 191 ? 45.036 19.476 -98.103 1.00 50.19 191 SER A O 1
ATOM 1488 N N . SER A 1 192 ? 45.453 21.628 -98.672 1.00 50.22 192 SER A N 1
ATOM 1489 C CA . SER A 1 192 ? 46.841 21.572 -99.120 1.00 50.22 192 SER A CA 1
ATOM 1490 C C . SER A 1 192 ? 47.677 20.615 -98.263 1.00 50.22 192 SER A C 1
ATOM 1492 O O . SER A 1 192 ? 47.962 20.901 -97.098 1.00 50.22 192 SER A O 1
ATOM 1494 N N . VAL A 1 193 ? 48.071 19.477 -98.843 1.00 55.19 193 VAL A N 1
ATOM 1495 C CA . VAL A 1 193 ? 49.036 18.538 -98.260 1.00 55.19 193 VAL A CA 1
ATOM 1496 C C . VAL A 1 193 ? 50.405 19.212 -98.308 1.00 55.19 193 VAL A C 1
ATOM 1498 O O . VAL A 1 193 ? 51.191 19.030 -99.234 1.00 55.19 193 VAL A O 1
ATOM 1501 N N . THR A 1 194 ? 50.673 20.058 -97.317 1.00 61.09 194 THR A N 1
ATOM 1502 C CA . THR A 1 194 ? 52.022 20.539 -97.039 1.00 61.09 194 THR A CA 1
ATOM 1503 C C . THR A 1 194 ? 52.829 19.323 -96.605 1.00 61.09 194 THR A C 1
ATOM 1505 O O . THR A 1 194 ? 52.615 18.790 -95.516 1.00 61.09 194 THR A O 1
ATOM 1508 N N . VAL A 1 195 ? 53.717 18.845 -97.476 1.00 63.19 195 VAL A N 1
ATOM 1509 C CA . VAL A 1 195 ? 54.677 17.779 -97.172 1.00 63.19 195 VAL A CA 1
ATOM 1510 C C . VAL A 1 195 ? 55.575 18.291 -96.044 1.00 63.19 195 VAL A C 1
ATOM 1512 O O . VAL A 1 195 ? 56.527 19.030 -96.278 1.00 63.19 195 VAL A O 1
ATOM 1515 N N . MET A 1 196 ? 55.211 17.984 -94.796 1.00 65.31 196 MET A N 1
ATOM 1516 C CA . MET A 1 196 ? 56.019 18.349 -93.637 1.00 65.31 196 MET A CA 1
ATOM 1517 C C . MET A 1 196 ? 57.367 17.639 -93.726 1.00 65.31 196 MET A C 1
ATOM 1519 O O . MET A 1 196 ? 57.438 16.451 -94.043 1.00 65.31 196 MET A O 1
ATOM 1523 N N . ASN A 1 197 ? 58.435 18.374 -93.422 1.00 82.56 197 ASN A N 1
ATOM 1524 C CA . ASN A 1 197 ? 59.777 17.819 -93.342 1.00 82.56 197 ASN A CA 1
ATOM 1525 C C . ASN A 1 197 ? 59.786 16.675 -92.296 1.00 82.56 197 ASN A C 1
ATOM 1527 O O . ASN A 1 197 ? 59.287 16.880 -91.181 1.00 82.56 197 ASN A O 1
ATOM 1531 N N . PRO A 1 198 ? 60.324 15.481 -92.615 1.00 84.56 198 PRO A N 1
ATOM 1532 C CA . PRO A 1 198 ? 60.349 14.329 -91.707 1.00 84.56 198 PRO A CA 1
ATOM 1533 C C . PRO A 1 198 ? 60.940 14.639 -90.321 1.00 84.56 198 PRO A C 1
ATOM 1535 O O . PRO A 1 198 ? 60.485 14.071 -89.327 1.00 84.56 198 PRO A O 1
ATOM 1538 N N . GLU A 1 199 ? 61.869 15.595 -90.211 1.00 88.31 199 GLU A N 1
ATOM 1539 C CA . GLU A 1 199 ? 62.416 16.032 -88.918 1.00 88.31 199 GLU A CA 1
ATOM 1540 C C . GLU A 1 199 ? 61.382 16.745 -88.031 1.00 88.31 199 GLU A C 1
ATOM 1542 O O . GLU A 1 199 ? 61.346 16.540 -86.817 1.00 88.31 199 GLU A O 1
ATOM 1547 N N . GLN A 1 200 ? 60.495 17.555 -88.619 1.00 89.88 200 GLN A N 1
ATOM 1548 C CA . GLN A 1 200 ? 59.419 18.225 -87.879 1.00 89.88 200 GLN A CA 1
ATOM 1549 C C . GLN A 1 200 ? 58.367 17.218 -87.401 1.00 89.88 200 GLN A C 1
ATOM 1551 O O . GLN A 1 200 ? 57.851 17.345 -86.290 1.00 89.88 200 GLN A O 1
ATOM 1556 N N . SER A 1 201 ? 58.096 16.182 -88.202 1.00 89.25 201 SER A N 1
ATOM 1557 C CA . SER A 1 201 ? 57.210 15.081 -87.812 1.00 89.25 201 SER A CA 1
ATOM 1558 C C . SER A 1 201 ? 57.783 14.273 -86.644 1.00 89.25 201 SER A C 1
ATOM 1560 O O . SER A 1 201 ? 57.043 13.916 -85.728 1.00 89.25 201 SER A O 1
ATOM 1562 N N . ALA A 1 202 ? 59.093 14.005 -86.643 1.00 91.06 202 ALA A N 1
ATOM 1563 C CA . ALA A 1 202 ? 59.758 13.296 -85.551 1.00 91.06 202 ALA A CA 1
ATOM 1564 C C . ALA A 1 202 ? 59.714 14.095 -84.236 1.00 91.06 202 ALA A C 1
ATOM 1566 O O . ALA A 1 202 ? 59.308 13.549 -83.211 1.00 91.06 202 ALA A O 1
ATOM 1567 N N . ARG A 1 203 ? 60.015 15.403 -84.274 1.00 94.06 203 ARG A N 1
ATOM 1568 C CA . ARG A 1 203 ? 59.924 16.290 -83.095 1.00 94.06 203 ARG A CA 1
ATOM 1569 C C . ARG A 1 203 ? 58.505 16.389 -82.541 1.00 94.06 203 ARG A C 1
ATOM 1571 O O . ARG A 1 203 ? 58.311 16.382 -81.331 1.00 94.06 203 ARG A O 1
ATOM 1578 N N . LEU A 1 204 ? 57.498 16.442 -83.413 1.00 93.12 204 LEU A N 1
ATOM 1579 C CA . LEU A 1 204 ? 56.095 16.450 -82.998 1.00 93.12 204 LEU A CA 1
ATOM 1580 C C . LEU A 1 204 ? 55.670 15.107 -82.384 1.00 93.12 204 LEU A C 1
ATOM 1582 O O . LEU A 1 204 ? 54.886 15.088 -81.438 1.00 93.12 204 LEU A O 1
ATOM 1586 N N . ALA A 1 205 ? 56.190 13.985 -82.885 1.00 93.69 205 ALA A N 1
ATOM 1587 C CA . ALA A 1 205 ? 55.950 12.673 -82.290 1.00 93.69 205 ALA A CA 1
ATOM 1588 C C . ALA A 1 205 ? 56.607 12.539 -80.905 1.00 93.69 205 ALA A C 1
ATOM 1590 O O . ALA A 1 205 ? 55.982 12.004 -79.992 1.00 93.69 205 ALA A O 1
ATOM 1591 N N . GLU A 1 206 ? 57.827 13.048 -80.730 1.00 95.19 206 GLU A N 1
ATOM 1592 C CA . GLU A 1 206 ? 58.521 13.084 -79.439 1.00 95.19 206 GLU A CA 1
ATOM 1593 C C . GLU A 1 206 ? 57.803 13.992 -78.431 1.00 95.19 206 GLU A C 1
ATOM 1595 O O . GLU A 1 206 ? 57.506 13.552 -77.323 1.00 95.19 206 GLU A O 1
ATOM 1600 N N . ALA A 1 207 ? 57.400 15.201 -78.838 1.00 95.69 207 ALA A N 1
ATOM 1601 C CA . ALA A 1 207 ? 56.615 16.106 -77.999 1.00 95.69 207 ALA A CA 1
ATOM 1602 C C . ALA A 1 207 ? 55.277 15.485 -77.564 1.00 95.69 207 ALA A C 1
ATOM 1604 O O . ALA A 1 207 ? 54.904 15.577 -76.399 1.00 95.69 207 ALA A O 1
ATOM 1605 N N . LYS A 1 208 ? 54.580 14.780 -78.468 1.00 96.44 208 LYS A N 1
ATOM 1606 C CA . LYS A 1 208 ? 53.347 14.048 -78.133 1.00 96.44 208 LYS A CA 1
ATOM 1607 C C . LYS A 1 208 ? 53.584 12.896 -77.160 1.00 96.44 208 LYS A C 1
ATOM 1609 O O . LYS A 1 208 ? 52.717 12.621 -76.336 1.00 96.44 208 LYS A O 1
ATOM 1614 N N . ARG A 1 209 ? 54.725 12.203 -77.253 1.00 96.50 209 ARG A N 1
ATOM 1615 C CA . ARG A 1 209 ? 55.100 11.158 -76.286 1.00 96.50 209 ARG A CA 1
ATOM 1616 C C . ARG A 1 209 ? 55.366 11.762 -74.912 1.00 96.50 209 ARG A C 1
ATOM 1618 O O . ARG A 1 209 ? 54.802 11.264 -73.947 1.00 96.50 209 ARG A O 1
ATOM 1625 N N . ALA A 1 210 ? 56.130 12.851 -74.845 1.00 96.25 210 ALA A N 1
ATOM 1626 C CA . ALA A 1 210 ? 56.389 13.570 -73.599 1.00 96.25 210 ALA A CA 1
ATOM 1627 C C . ALA A 1 210 ? 55.094 14.120 -72.971 1.00 96.25 210 ALA A C 1
ATOM 1629 O O . ALA A 1 210 ? 54.888 14.004 -71.768 1.00 96.25 210 ALA A O 1
ATOM 1630 N N . GLU A 1 211 ? 54.174 14.655 -73.781 1.00 96.75 211 GLU A N 1
ATOM 1631 C CA . GLU A 1 211 ? 52.861 15.097 -73.302 1.00 96.75 211 GLU A CA 1
ATOM 1632 C C . GLU A 1 211 ? 52.022 13.922 -72.779 1.00 96.75 211 GLU A C 1
ATOM 1634 O O . GLU A 1 211 ? 51.409 14.021 -71.717 1.00 96.75 211 GLU A O 1
ATOM 1639 N N . ALA A 1 212 ? 52.009 12.789 -73.486 1.00 96.44 212 ALA A N 1
ATOM 1640 C CA . ALA A 1 212 ? 51.299 11.593 -73.045 1.00 96.44 212 ALA A CA 1
ATOM 1641 C C . ALA A 1 212 ? 51.875 11.022 -71.739 1.00 96.44 212 ALA A C 1
ATOM 1643 O O . ALA A 1 212 ? 51.110 10.575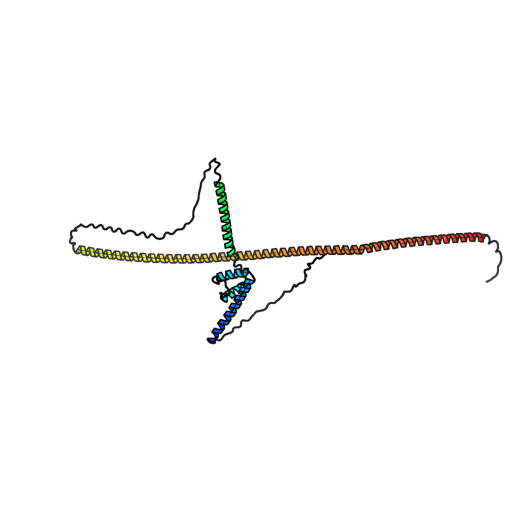 -70.884 1.00 96.44 212 ALA A O 1
ATOM 1644 N N . GLU A 1 213 ? 53.197 11.060 -71.572 1.00 97.25 213 GLU A N 1
ATOM 1645 C CA . GLU A 1 213 ? 53.887 10.661 -70.345 1.00 97.25 213 GLU A CA 1
ATOM 1646 C C . GLU A 1 213 ? 53.532 11.595 -69.181 1.00 97.25 213 GLU A C 1
ATOM 1648 O O . GLU A 1 213 ? 53.052 11.121 -68.154 1.00 97.25 213 GLU A O 1
ATOM 1653 N N . ALA A 1 214 ? 53.603 12.916 -69.374 1.00 96.81 214 ALA A N 1
ATOM 1654 C CA . ALA A 1 214 ? 53.187 13.896 -68.368 1.00 96.81 214 ALA A CA 1
ATOM 1655 C C . ALA A 1 214 ? 51.701 13.752 -67.982 1.00 96.81 214 ALA A C 1
ATOM 1657 O O . ALA A 1 214 ? 51.339 13.820 -66.806 1.00 96.81 214 ALA A O 1
ATOM 1658 N N . GLN A 1 215 ? 50.817 13.490 -68.952 1.00 97.25 215 GLN A N 1
ATOM 1659 C CA . GLN A 1 215 ? 49.406 13.202 -68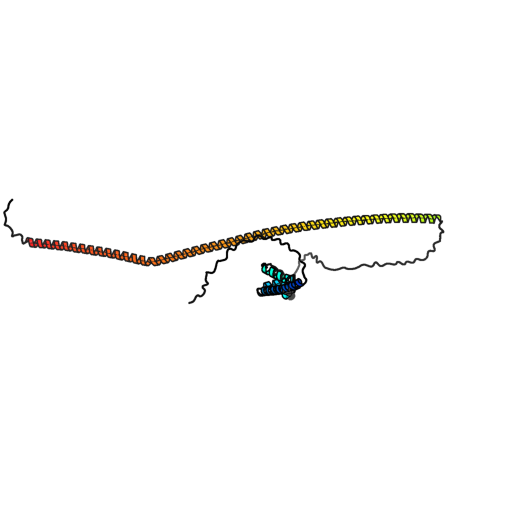.680 1.00 97.25 215 GLN A CA 1
ATOM 1660 C C . GLN A 1 215 ? 49.220 11.881 -67.921 1.00 97.25 215 GLN A C 1
ATOM 1662 O O . GLN A 1 215 ? 48.319 11.776 -67.084 1.00 97.25 215 GLN A O 1
ATOM 1667 N N . ALA A 1 216 ? 50.031 10.859 -68.201 1.00 97.00 216 ALA A N 1
ATOM 1668 C CA . ALA A 1 216 ? 49.996 9.596 -67.473 1.00 97.00 216 ALA A CA 1
ATOM 1669 C C . ALA A 1 216 ? 50.446 9.786 -66.018 1.00 97.00 216 ALA A C 1
ATOM 1671 O O . ALA A 1 216 ? 49.7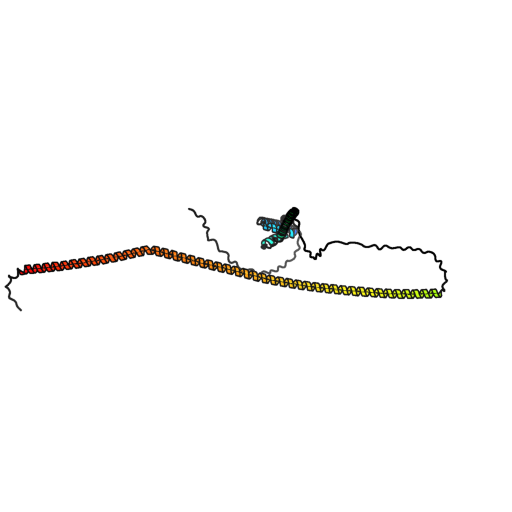48 9.332 -65.109 1.00 97.00 216 ALA A O 1
ATOM 1672 N N . GLU A 1 217 ? 51.535 10.520 -65.786 1.00 97.12 217 GLU A N 1
ATOM 1673 C CA . GLU A 1 217 ? 51.996 10.896 -64.447 1.00 97.12 217 GLU A CA 1
ATOM 1674 C C . GLU A 1 217 ? 50.936 11.699 -63.688 1.00 97.12 217 GLU A C 1
ATOM 1676 O O . GLU A 1 217 ? 50.612 11.366 -62.546 1.00 97.12 217 GLU A O 1
ATOM 1681 N N . GLN A 1 218 ? 50.310 12.688 -64.335 1.00 97.25 218 GLN A N 1
ATOM 1682 C CA . GLN A 1 218 ? 49.225 13.465 -63.738 1.00 97.25 218 GLN A CA 1
ATOM 1683 C C . GLN A 1 218 ? 48.035 12.577 -63.346 1.00 97.25 218 GLN A C 1
ATOM 1685 O O . GLN A 1 218 ? 47.517 12.691 -62.237 1.00 97.25 218 GLN A O 1
ATOM 1690 N N . ARG A 1 219 ? 47.623 11.638 -64.208 1.00 97.56 219 ARG A N 1
ATOM 1691 C CA . ARG A 1 219 ? 46.537 10.689 -63.895 1.00 97.56 219 ARG A CA 1
ATOM 1692 C C . ARG A 1 219 ? 46.890 9.775 -62.725 1.00 97.56 219 ARG A C 1
ATOM 1694 O O . ARG A 1 219 ? 46.014 9.465 -61.916 1.00 97.56 219 ARG A O 1
ATOM 1701 N N . MET A 1 220 ? 48.146 9.344 -62.626 1.00 97.56 220 MET A N 1
ATOM 1702 C CA . MET A 1 220 ? 48.624 8.536 -61.503 1.00 97.56 220 MET A CA 1
ATOM 1703 C C . MET A 1 220 ? 48.634 9.341 -60.201 1.00 97.56 220 MET A C 1
ATOM 1705 O O . MET A 1 220 ? 48.161 8.842 -59.179 1.00 97.56 220 MET A O 1
ATOM 1709 N N . ALA A 1 221 ? 49.085 10.597 -60.240 1.00 97.50 221 ALA A N 1
ATOM 1710 C CA . ALA A 1 221 ? 49.030 11.506 -59.099 1.00 97.50 221 ALA A CA 1
ATOM 1711 C C . ALA A 1 221 ? 47.582 11.774 -58.650 1.00 97.50 221 ALA A C 1
ATOM 1713 O O . ALA A 1 221 ? 47.273 11.666 -57.462 1.00 97.50 221 ALA A O 1
ATOM 1714 N N . ASP A 1 222 ? 46.669 12.034 -59.589 1.00 97.12 222 ASP A N 1
ATOM 1715 C CA . ASP A 1 222 ? 45.246 12.242 -59.306 1.00 97.12 222 ASP A CA 1
ATOM 1716 C C . ASP A 1 222 ? 44.592 10.999 -58.698 1.00 97.12 222 ASP A C 1
ATOM 1718 O O . ASP A 1 222 ? 43.810 11.103 -57.749 1.00 97.12 222 ASP A O 1
ATOM 1722 N N . ARG A 1 223 ? 44.922 9.808 -59.210 1.00 97.44 223 ARG A N 1
ATOM 1723 C CA . ARG A 1 223 ? 44.456 8.541 -58.642 1.00 97.44 223 ARG A CA 1
ATOM 1724 C C . ARG A 1 223 ? 44.959 8.364 -57.211 1.00 97.44 223 ARG A C 1
ATOM 1726 O O . ARG A 1 223 ? 44.151 8.092 -56.328 1.00 97.44 223 ARG A O 1
ATOM 1733 N N . ALA A 1 224 ? 46.248 8.594 -56.968 1.00 97.69 224 ALA A N 1
ATOM 1734 C CA . ALA A 1 224 ? 46.829 8.505 -55.631 1.00 97.69 224 ALA A CA 1
ATOM 1735 C C . ALA A 1 224 ? 46.188 9.506 -54.651 1.00 97.69 224 ALA A C 1
ATOM 1737 O O . ALA A 1 224 ? 45.975 9.186 -53.482 1.00 97.69 224 ALA A O 1
ATOM 1738 N N . LEU A 1 225 ? 45.839 10.716 -55.106 1.00 97.81 225 LEU A N 1
ATOM 1739 C CA . LEU A 1 225 ? 45.120 11.696 -54.287 1.00 97.81 225 LEU A CA 1
ATOM 1740 C C . LEU A 1 225 ? 43.680 11.267 -53.980 1.00 97.81 225 LEU A C 1
ATOM 1742 O O . LEU A 1 225 ? 43.225 11.482 -52.857 1.00 97.81 225 LEU A O 1
ATOM 1746 N N . ARG A 1 226 ? 42.963 10.657 -54.933 1.00 97.62 226 ARG A N 1
ATOM 1747 C CA . ARG A 1 226 ? 41.616 10.108 -54.692 1.00 97.62 226 ARG A CA 1
ATOM 1748 C C . ARG A 1 226 ? 41.652 8.963 -53.689 1.00 97.62 226 ARG A C 1
ATOM 1750 O O . ARG A 1 226 ? 40.907 9.012 -52.720 1.00 97.62 226 ARG A O 1
ATOM 1757 N N . GLU A 1 227 ? 42.575 8.019 -53.855 1.00 97.94 227 GLU A N 1
ATOM 1758 C CA . GLU A 1 227 ? 42.759 6.900 -52.922 1.00 97.94 227 GLU A CA 1
ATOM 1759 C C . GLU A 1 227 ? 43.082 7.406 -51.503 1.00 97.94 227 GLU A C 1
ATOM 1761 O O . GLU A 1 227 ? 42.492 6.944 -50.527 1.00 97.94 227 GLU A O 1
ATOM 1766 N N . LYS A 1 228 ? 43.937 8.433 -51.367 1.00 98.38 228 LYS A N 1
ATOM 1767 C CA . LYS A 1 228 ? 44.202 9.084 -50.069 1.00 98.38 228 LYS A CA 1
ATOM 1768 C C . LYS A 1 228 ? 42.965 9.768 -49.476 1.00 98.38 228 LYS A C 1
ATOM 1770 O O . LYS A 1 228 ? 42.769 9.702 -48.264 1.00 98.38 228 LYS A O 1
ATOM 1775 N N . ARG A 1 229 ? 42.143 10.436 -50.292 1.00 98.19 229 ARG A N 1
ATOM 1776 C CA . ARG A 1 229 ? 40.895 11.074 -49.831 1.00 98.19 229 ARG A CA 1
ATOM 1777 C C . ARG A 1 229 ? 39.878 10.039 -49.363 1.00 98.19 229 ARG A C 1
ATOM 1779 O O . ARG A 1 229 ? 39.363 10.183 -48.263 1.00 98.19 229 ARG A O 1
ATOM 1786 N N . GLU A 1 230 ? 39.651 8.987 -50.144 1.00 98.06 230 GLU A N 1
ATOM 1787 C CA . GLU A 1 230 ? 38.748 7.887 -49.782 1.00 98.06 230 GLU A CA 1
ATOM 1788 C C . GLU A 1 230 ? 39.206 7.192 -48.492 1.00 98.06 230 GLU A C 1
ATOM 1790 O O . GLU A 1 230 ? 38.387 6.911 -47.615 1.00 98.06 230 GLU A O 1
ATOM 1795 N N . ALA A 1 231 ? 40.518 6.993 -48.317 1.00 97.81 231 ALA A N 1
ATOM 1796 C CA . ALA A 1 231 ? 41.076 6.459 -47.078 1.00 97.81 231 ALA A CA 1
ATOM 1797 C C . ALA A 1 231 ? 40.768 7.364 -45.869 1.00 97.81 231 ALA A C 1
ATOM 1799 O O . ALA A 1 231 ? 40.232 6.879 -44.871 1.00 97.81 231 ALA A O 1
ATOM 1800 N N . LEU A 1 232 ? 41.023 8.675 -45.967 1.00 98.31 232 LEU A N 1
ATOM 1801 C CA . LEU A 1 232 ? 40.720 9.635 -44.895 1.00 98.31 232 LEU A CA 1
ATOM 1802 C C . LEU A 1 232 ? 39.216 9.737 -44.600 1.00 98.31 232 LEU A C 1
ATOM 1804 O O . LEU A 1 232 ? 38.820 9.809 -43.436 1.00 98.31 232 LEU A O 1
ATOM 1808 N N . GLU A 1 233 ? 38.368 9.717 -45.629 1.00 98.00 233 GLU A N 1
ATOM 1809 C CA . GLU A 1 233 ? 36.912 9.708 -45.469 1.00 98.00 233 GLU A CA 1
ATOM 1810 C C . GLU A 1 233 ? 36.436 8.440 -44.753 1.00 98.00 233 GLU A C 1
ATOM 1812 O O . GLU A 1 233 ? 35.617 8.526 -43.836 1.00 98.00 233 GLU A O 1
ATOM 1817 N N . SER A 1 234 ? 36.985 7.273 -45.106 1.00 98.00 234 SER A N 1
ATOM 1818 C CA . SER A 1 234 ? 36.668 6.008 -44.436 1.00 98.00 234 SER A CA 1
ATOM 1819 C C . SER A 1 234 ? 37.109 6.001 -42.966 1.00 98.00 234 SER A C 1
ATOM 1821 O O . SER A 1 234 ? 36.356 5.553 -42.098 1.00 98.00 234 SER A O 1
ATOM 1823 N N . GLU A 1 235 ? 38.275 6.578 -42.653 1.00 98.31 235 GLU A N 1
ATOM 1824 C CA . GLU A 1 235 ? 38.774 6.710 -41.282 1.00 98.31 235 GLU A CA 1
ATOM 1825 C C . GLU A 1 235 ? 37.885 7.649 -40.453 1.00 98.31 235 GLU A C 1
ATOM 1827 O O . GLU A 1 235 ? 37.521 7.332 -39.318 1.00 98.31 235 GLU A O 1
ATOM 1832 N N . LEU A 1 236 ? 37.475 8.786 -41.022 1.00 98.50 236 LEU A N 1
ATOM 1833 C CA . LEU A 1 236 ? 36.577 9.731 -40.361 1.00 98.50 236 LEU A CA 1
ATOM 1834 C C . LEU A 1 236 ? 35.185 9.124 -40.132 1.00 98.50 236 LEU A C 1
ATOM 1836 O O . LEU A 1 236 ? 34.607 9.303 -39.059 1.00 98.50 236 LEU A O 1
ATOM 1840 N N . GLN A 1 237 ? 34.657 8.351 -41.085 1.00 98.06 237 GLN A N 1
ATOM 1841 C CA . GLN A 1 237 ? 33.408 7.606 -40.901 1.00 98.06 237 GLN A CA 1
ATOM 1842 C C . GLN A 1 237 ? 33.527 6.540 -39.802 1.00 98.06 237 GLN A C 1
ATOM 1844 O O . GLN A 1 237 ? 32.617 6.402 -38.978 1.00 98.06 237 GLN A O 1
ATOM 1849 N N . ALA A 1 238 ? 34.649 5.820 -39.730 1.00 98.00 238 ALA A N 1
ATOM 1850 C CA . ALA A 1 238 ? 34.913 4.863 -38.658 1.00 98.00 238 ALA A CA 1
ATOM 1851 C C . ALA A 1 238 ? 34.971 5.554 -37.281 1.00 98.00 238 ALA A C 1
ATOM 1853 O O . ALA A 1 238 ? 34.338 5.090 -36.333 1.00 98.00 238 ALA A O 1
ATOM 1854 N N . LYS A 1 239 ? 35.636 6.713 -37.177 1.00 98.06 239 LYS A N 1
ATOM 1855 C CA . LYS A 1 239 ? 35.672 7.512 -35.938 1.00 98.06 239 LYS A CA 1
ATOM 1856 C C . LYS A 1 239 ? 34.284 8.005 -35.531 1.00 98.06 239 LYS A C 1
ATOM 1858 O O . LYS A 1 239 ? 33.867 7.771 -34.401 1.00 98.06 239 LYS A O 1
ATOM 1863 N N . LEU A 1 240 ? 33.519 8.584 -36.459 1.00 98.44 240 LEU A N 1
ATOM 1864 C CA . LEU A 1 240 ? 32.157 9.057 -36.185 1.00 98.44 240 LEU A CA 1
ATOM 1865 C C . LEU A 1 240 ? 31.215 7.928 -35.748 1.00 98.44 240 LEU A C 1
ATOM 1867 O O . LEU A 1 240 ? 30.350 8.135 -34.897 1.00 98.44 240 LEU A O 1
ATOM 1871 N N . THR A 1 241 ? 31.333 6.737 -36.336 1.00 97.81 241 THR A N 1
ATOM 1872 C CA . THR A 1 241 ? 30.507 5.586 -35.938 1.00 97.81 241 THR A CA 1
ATOM 1873 C C . THR A 1 241 ? 30.901 5.055 -34.562 1.00 97.81 241 THR A C 1
ATOM 1875 O O . THR A 1 241 ? 30.009 4.761 -33.761 1.00 97.81 241 THR A O 1
ATOM 1878 N N . ALA A 1 242 ? 32.198 5.017 -34.244 1.00 97.88 242 ALA A N 1
ATOM 1879 C CA . ALA A 1 242 ? 32.694 4.674 -32.915 1.00 97.88 242 ALA A CA 1
ATOM 1880 C C . ALA A 1 242 ? 32.202 5.670 -31.850 1.00 97.88 242 ALA A C 1
ATOM 1882 O O . ALA A 1 242 ? 31.580 5.249 -30.873 1.00 97.88 242 ALA A O 1
ATOM 1883 N N . GLU A 1 243 ? 32.361 6.977 -32.072 1.00 98.06 243 GLU A N 1
ATOM 1884 C CA . GLU A 1 243 ? 31.888 8.027 -31.155 1.00 98.06 243 GLU A CA 1
ATOM 1885 C C . GLU A 1 243 ? 30.371 7.973 -30.953 1.00 98.06 243 GLU A C 1
ATOM 1887 O O . GLU A 1 243 ? 29.882 8.003 -29.823 1.00 98.06 243 GLU A O 1
ATOM 1892 N N . ARG A 1 244 ? 29.596 7.805 -32.033 1.00 98.38 244 ARG A N 1
ATOM 1893 C CA . ARG A 1 244 ? 28.140 7.618 -31.929 1.00 98.38 244 ARG A CA 1
ATOM 1894 C C . ARG A 1 244 ? 27.788 6.398 -31.085 1.00 98.38 244 ARG A C 1
ATOM 1896 O O . ARG A 1 244 ? 26.870 6.477 -30.272 1.00 98.38 244 ARG A O 1
ATOM 1903 N N . SER A 1 245 ? 28.494 5.282 -31.255 1.00 97.88 245 SER A N 1
ATOM 1904 C CA . SER A 1 245 ? 28.251 4.075 -30.459 1.00 97.88 245 SER A CA 1
ATOM 1905 C C . SER A 1 245 ? 28.580 4.283 -28.977 1.00 97.88 245 SER A C 1
ATOM 1907 O O . SER A 1 245 ? 27.821 3.831 -28.117 1.00 97.88 245 SER A O 1
ATOM 1909 N N . GLN A 1 246 ? 29.640 5.039 -28.674 1.00 98.00 246 GLN A N 1
ATOM 1910 C CA . GLN A 1 246 ? 30.013 5.399 -27.311 1.00 98.00 246 GLN A CA 1
ATOM 1911 C C . GLN A 1 246 ? 28.948 6.288 -26.661 1.00 98.00 246 GLN A C 1
ATOM 1913 O O . GLN A 1 246 ? 28.460 5.956 -25.582 1.00 98.00 246 GLN A O 1
ATOM 1918 N N . HIS A 1 247 ? 28.513 7.353 -27.337 1.00 98.12 247 HIS A N 1
ATOM 1919 C CA . HIS A 1 247 ? 27.455 8.228 -26.829 1.00 98.12 247 HIS A CA 1
ATOM 1920 C C . HIS A 1 247 ? 26.129 7.491 -26.635 1.00 98.12 247 HIS A C 1
ATOM 1922 O O . HIS A 1 247 ? 25.435 7.719 -25.647 1.00 98.12 247 HIS A O 1
ATOM 1928 N N . MET A 1 248 ? 25.780 6.564 -27.531 1.00 97.44 248 MET A N 1
ATOM 1929 C CA . MET A 1 248 ? 24.601 5.715 -27.351 1.00 97.44 248 MET A CA 1
ATOM 1930 C C . MET A 1 248 ? 24.739 4.806 -26.124 1.00 97.44 248 MET A C 1
ATOM 1932 O O . MET A 1 248 ? 23.784 4.662 -25.362 1.00 97.44 248 MET A O 1
ATOM 1936 N N . ALA A 1 249 ? 25.917 4.222 -25.889 1.00 97.69 249 ALA A N 1
ATOM 1937 C CA . ALA A 1 249 ? 26.169 3.403 -24.705 1.00 97.69 249 ALA A CA 1
ATOM 1938 C C . ALA A 1 249 ? 26.108 4.225 -23.404 1.00 97.69 249 ALA A C 1
ATOM 1940 O O . ALA A 1 249 ? 25.538 3.770 -22.412 1.00 97.69 249 ALA A O 1
ATOM 1941 N N . GLU A 1 250 ? 26.655 5.440 -23.401 1.00 97.69 250 GLU A N 1
ATOM 1942 C CA . GLU A 1 250 ? 26.561 6.383 -22.280 1.00 97.69 250 GLU A CA 1
ATOM 1943 C C . GLU A 1 250 ? 25.111 6.813 -22.026 1.00 97.69 250 GLU A C 1
ATOM 1945 O O . GLU A 1 250 ? 24.648 6.754 -20.887 1.00 97.69 250 GLU A O 1
ATOM 1950 N N . ALA A 1 251 ? 24.353 7.139 -23.076 1.00 97.88 251 ALA A N 1
ATOM 1951 C CA . ALA A 1 251 ? 22.939 7.486 -22.966 1.00 97.88 251 ALA A CA 1
ATOM 1952 C C . ALA A 1 251 ? 22.110 6.340 -22.361 1.00 97.88 251 ALA A C 1
ATOM 1954 O O . ALA A 1 251 ? 21.294 6.575 -21.471 1.00 97.88 251 ALA A O 1
ATOM 1955 N N . VAL A 1 252 ? 22.356 5.089 -22.772 1.00 98.06 252 VAL A N 1
ATOM 1956 C CA . VAL A 1 252 ? 21.695 3.909 -22.187 1.00 98.06 252 VAL A CA 1
ATOM 1957 C C . VAL A 1 252 ? 22.029 3.761 -20.700 1.00 98.06 252 VAL A C 1
ATOM 1959 O O . VAL A 1 252 ? 21.133 3.469 -19.908 1.00 98.06 252 VAL A O 1
ATOM 1962 N N . LYS A 1 253 ? 23.282 4.000 -20.289 1.00 97.94 253 LYS A N 1
ATOM 1963 C CA . LYS A 1 253 ? 23.673 3.971 -18.867 1.00 97.94 253 LYS A CA 1
ATOM 1964 C C . LYS A 1 253 ? 22.945 5.043 -18.054 1.00 97.94 253 LYS A C 1
ATOM 1966 O O . LYS A 1 253 ? 22.465 4.738 -16.966 1.00 97.94 253 LYS A O 1
ATOM 1971 N N . VAL A 1 254 ? 22.833 6.265 -18.578 1.00 98.19 254 VAL A N 1
ATOM 1972 C CA . VAL A 1 254 ? 22.113 7.362 -17.910 1.00 98.19 254 VAL A CA 1
ATOM 1973 C C . VAL A 1 254 ? 20.628 7.029 -17.769 1.00 98.19 254 VAL A C 1
ATOM 1975 O O . VAL A 1 254 ? 20.092 7.130 -16.670 1.00 98.19 254 VAL A O 1
ATOM 1978 N N . VAL A 1 255 ? 19.972 6.559 -18.836 1.00 97.62 255 VAL A N 1
ATOM 1979 C CA . VAL A 1 255 ? 18.557 6.149 -18.779 1.00 97.62 255 VAL A CA 1
ATOM 1980 C C . VAL A 1 255 ? 18.352 5.031 -17.756 1.00 97.62 255 VAL A C 1
ATOM 1982 O O . VAL A 1 255 ? 17.449 5.123 -16.929 1.00 97.62 255 VAL A O 1
ATOM 1985 N N . ALA A 1 256 ? 19.222 4.018 -17.739 1.00 97.25 256 ALA A N 1
ATOM 1986 C CA . ALA A 1 256 ? 19.152 2.938 -16.756 1.00 97.25 256 ALA A CA 1
ATOM 1987 C C . ALA A 1 256 ? 19.338 3.436 -15.310 1.00 97.25 256 ALA A C 1
ATOM 1989 O O . ALA A 1 256 ? 18.679 2.932 -14.400 1.00 97.25 256 ALA A O 1
ATOM 1990 N N . ALA A 1 257 ? 20.206 4.429 -15.084 1.00 97.31 257 ALA A N 1
ATOM 1991 C CA . ALA A 1 257 ? 20.399 5.040 -13.771 1.00 97.31 257 ALA A CA 1
ATOM 1992 C C . ALA A 1 257 ? 19.156 5.818 -13.309 1.00 97.31 257 ALA A C 1
ATOM 1994 O O . ALA A 1 257 ? 18.711 5.614 -12.180 1.00 97.31 257 ALA A O 1
ATOM 1995 N N . VAL A 1 258 ? 18.551 6.623 -14.191 1.00 97.69 258 VAL A N 1
ATOM 1996 C CA . VAL A 1 258 ? 17.307 7.360 -13.901 1.00 97.69 258 VAL A CA 1
ATOM 1997 C C . VAL A 1 258 ? 16.150 6.398 -13.626 1.00 97.69 258 VAL A C 1
ATOM 1999 O O . VAL A 1 258 ? 15.402 6.583 -12.671 1.00 97.69 258 VAL A O 1
ATOM 2002 N N . GLU A 1 259 ? 16.011 5.326 -14.411 1.00 95.75 259 GLU A N 1
ATOM 2003 C CA . GLU A 1 259 ? 14.994 4.302 -14.149 1.00 95.75 259 GLU A CA 1
ATOM 2004 C C . GLU A 1 259 ? 15.215 3.592 -12.806 1.00 95.75 259 GLU A C 1
ATOM 2006 O O . GLU A 1 259 ? 14.252 3.276 -12.106 1.00 95.75 259 GLU A O 1
ATOM 2011 N N . ALA A 1 260 ? 16.468 3.327 -12.428 1.00 96.31 260 ALA A N 1
ATOM 2012 C CA . ALA A 1 260 ? 16.787 2.723 -11.140 1.00 96.31 260 ALA A CA 1
ATOM 2013 C C . ALA A 1 260 ? 16.470 3.664 -9.967 1.00 96.31 260 ALA A C 1
ATOM 2015 O O . ALA A 1 260 ? 15.966 3.204 -8.944 1.00 96.31 260 ALA A O 1
ATOM 2016 N N . GLU A 1 261 ? 16.736 4.962 -10.107 1.00 96.56 261 GLU A N 1
ATOM 2017 C CA . GLU A 1 261 ? 16.372 5.985 -9.124 1.00 96.56 261 GLU A CA 1
ATOM 2018 C C . GLU A 1 261 ? 14.851 6.110 -8.979 1.00 96.56 261 GLU A C 1
ATOM 2020 O O . GLU A 1 261 ? 14.338 5.958 -7.872 1.00 96.56 261 GLU A O 1
ATOM 2025 N N . ALA A 1 262 ? 14.119 6.212 -10.092 1.00 96.50 262 ALA A N 1
ATOM 2026 C CA . ALA A 1 262 ? 12.657 6.258 -10.089 1.00 96.50 262 ALA A CA 1
ATOM 2027 C C . ALA A 1 262 ? 12.027 5.034 -9.393 1.00 96.50 262 ALA A C 1
ATOM 2029 O O . ALA A 1 262 ? 11.066 5.169 -8.636 1.00 96.50 262 ALA A O 1
ATOM 2030 N N . ARG A 1 263 ? 12.590 3.830 -9.585 1.00 97.12 263 ARG A N 1
ATOM 2031 C CA . ARG A 1 263 ? 12.137 2.615 -8.877 1.00 97.12 263 ARG A CA 1
ATOM 2032 C C . ARG A 1 263 ? 12.383 2.685 -7.368 1.00 97.12 263 ARG A C 1
ATOM 2034 O O . ARG A 1 263 ? 11.540 2.221 -6.604 1.00 97.12 263 ARG A O 1
ATOM 2041 N N . ARG A 1 264 ? 13.515 3.247 -6.928 1.00 97.62 264 ARG A N 1
ATOM 2042 C CA . ARG A 1 264 ? 13.815 3.429 -5.494 1.00 97.62 264 ARG A CA 1
ATOM 2043 C C . ARG A 1 264 ? 12.852 4.425 -4.855 1.00 97.62 264 ARG A C 1
ATOM 2045 O O . ARG A 1 264 ? 12.342 4.153 -3.772 1.00 97.62 264 ARG A O 1
ATOM 2052 N N . GLU A 1 265 ? 12.566 5.536 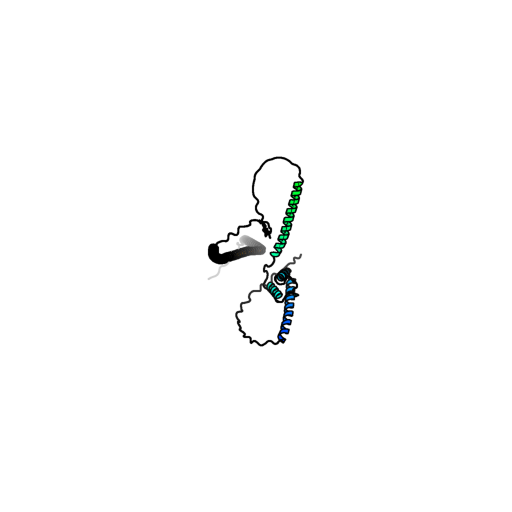-5.529 1.00 96.69 265 GLU A N 1
ATOM 2053 C CA . GLU A 1 265 ? 11.587 6.526 -5.064 1.00 96.69 265 GLU A CA 1
ATOM 2054 C C . GLU A 1 265 ? 10.178 5.929 -4.949 1.00 96.69 265 GLU A C 1
ATOM 2056 O O . GLU A 1 265 ? 9.497 6.129 -3.941 1.00 96.69 265 GLU A O 1
ATOM 2061 N N . GLU A 1 266 ? 9.744 5.145 -5.942 1.00 97.06 266 GLU A N 1
ATOM 2062 C CA . GLU A 1 266 ? 8.454 4.452 -5.895 1.0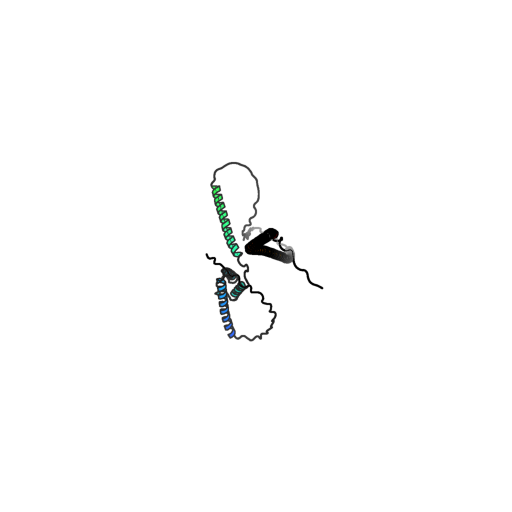0 97.06 266 GLU A CA 1
ATOM 2063 C C . GLU A 1 266 ? 8.393 3.442 -4.738 1.00 97.06 266 GLU A C 1
ATOM 2065 O O . GLU A 1 266 ? 7.392 3.383 -4.020 1.00 97.06 266 GLU A O 1
ATOM 2070 N N . GLU A 1 267 ? 9.469 2.689 -4.494 1.00 97.75 267 GLU A N 1
ATOM 2071 C CA . GLU A 1 267 ? 9.552 1.757 -3.367 1.00 97.75 267 GLU A CA 1
ATOM 2072 C C . GLU A 1 267 ? 9.449 2.479 -2.013 1.00 97.75 267 GLU A C 1
ATOM 2074 O O . GLU A 1 267 ? 8.702 2.034 -1.135 1.00 97.75 267 GLU A O 1
ATOM 2079 N N . VAL A 1 268 ? 10.155 3.601 -1.840 1.00 98.19 268 VAL A N 1
ATOM 2080 C CA . VAL A 1 268 ? 10.072 4.435 -0.628 1.00 98.19 268 VAL A CA 1
ATOM 2081 C C . VAL A 1 268 ? 8.648 4.956 -0.441 1.00 98.19 268 VAL A C 1
ATOM 2083 O O . VAL A 1 268 ? 8.058 4.755 0.623 1.00 98.19 268 VAL A O 1
ATOM 2086 N N . ARG A 1 269 ? 8.039 5.510 -1.495 1.00 98.12 269 ARG A N 1
ATOM 2087 C CA . ARG A 1 269 ? 6.658 6.009 -1.470 1.00 98.12 269 ARG A CA 1
ATOM 2088 C C . ARG A 1 269 ? 5.652 4.921 -1.093 1.00 98.12 269 ARG A C 1
ATOM 2090 O O . ARG A 1 269 ? 4.726 5.173 -0.322 1.00 98.12 269 ARG A O 1
ATOM 2097 N N . LEU A 1 270 ? 5.809 3.706 -1.623 1.00 97.56 270 LEU A N 1
ATOM 2098 C CA . LEU A 1 270 ? 4.947 2.571 -1.283 1.00 97.56 270 LEU A CA 1
ATOM 2099 C C . LEU A 1 270 ? 5.128 2.139 0.177 1.00 97.56 270 LEU A C 1
ATOM 2101 O O . LEU A 1 270 ? 4.132 1.876 0.853 1.00 97.56 270 LEU A O 1
ATOM 2105 N N . LYS A 1 271 ? 6.362 2.104 0.692 1.00 97.62 271 LYS A N 1
ATOM 2106 C CA . LYS A 1 271 ? 6.635 1.791 2.106 1.00 97.62 271 LYS A CA 1
ATOM 2107 C C . LYS A 1 271 ? 6.001 2.815 3.047 1.00 97.62 271 LYS A C 1
ATOM 2109 O O . LYS A 1 271 ? 5.358 2.420 4.021 1.00 97.62 271 LYS A O 1
ATOM 2114 N N . GLU A 1 272 ? 6.118 4.103 2.740 1.00 97.75 272 GLU A N 1
ATOM 2115 C CA . GLU A 1 272 ? 5.487 5.179 3.513 1.00 97.75 272 GLU A CA 1
ATOM 2116 C C . GLU A 1 272 ? 3.959 5.092 3.477 1.00 97.75 272 GLU A C 1
ATOM 2118 O O . GLU A 1 272 ? 3.313 5.151 4.523 1.00 97.75 272 GLU A O 1
ATOM 2123 N N . ALA A 1 273 ? 3.369 4.854 2.301 1.00 97.50 273 ALA A N 1
ATOM 2124 C CA . ALA A 1 273 ? 1.925 4.681 2.165 1.00 97.50 273 ALA A CA 1
ATOM 2125 C C . ALA A 1 273 ? 1.404 3.476 2.969 1.00 97.50 273 ALA A C 1
ATOM 2127 O O . ALA A 1 273 ? 0.355 3.563 3.611 1.00 97.50 273 ALA A O 1
ATOM 2128 N N . VAL A 1 274 ? 2.140 2.358 2.978 1.00 98.00 274 VAL A N 1
ATOM 2129 C CA . VAL A 1 274 ? 1.800 1.173 3.782 1.00 98.00 274 VAL A CA 1
ATOM 2130 C C . VAL A 1 274 ? 1.903 1.470 5.278 1.00 98.00 274 VAL A C 1
ATOM 2132 O O . VAL A 1 274 ? 1.009 1.077 6.031 1.00 98.00 274 VAL A O 1
ATOM 2135 N N . ARG A 1 275 ? 2.949 2.180 5.718 1.00 98.00 275 ARG A N 1
ATOM 2136 C CA . ARG A 1 275 ? 3.099 2.608 7.116 1.00 98.00 275 ARG A CA 1
ATOM 2137 C C . ARG A 1 275 ? 1.941 3.510 7.548 1.00 98.00 275 ARG A C 1
ATOM 2139 O O . ARG A 1 275 ? 1.293 3.201 8.544 1.00 98.00 275 ARG A O 1
ATOM 2146 N N . ALA A 1 276 ? 1.613 4.536 6.766 1.00 97.81 276 ALA A N 1
ATOM 2147 C CA . ALA A 1 276 ? 0.489 5.429 7.046 1.00 97.81 276 ALA A CA 1
ATOM 2148 C C . ALA A 1 276 ? -0.850 4.668 7.097 1.00 97.81 276 ALA A C 1
ATOM 2150 O O . ALA A 1 276 ? -1.652 4.844 8.015 1.00 97.81 276 ALA A O 1
ATOM 2151 N N . ALA A 1 277 ? -1.090 3.745 6.158 1.00 97.38 277 ALA A N 1
ATOM 2152 C CA . ALA A 1 277 ? -2.288 2.905 6.169 1.00 97.38 277 ALA A CA 1
ATOM 2153 C C . ALA A 1 277 ? -2.370 2.018 7.426 1.00 97.38 277 ALA A C 1
ATOM 2155 O O . ALA A 1 277 ? -3.454 1.830 7.983 1.00 97.38 277 ALA A O 1
ATOM 2156 N N . ARG A 1 278 ? -1.235 1.498 7.904 1.00 98.25 278 ARG A N 1
ATOM 2157 C CA . ARG A 1 278 ? -1.165 0.737 9.154 1.00 98.25 278 ARG A CA 1
ATOM 2158 C C . ARG A 1 278 ? -1.486 1.610 10.367 1.00 98.25 278 ARG A C 1
ATOM 2160 O O . ARG A 1 278 ? -2.340 1.213 11.153 1.00 98.25 278 ARG A O 1
ATOM 2167 N N . GLU A 1 279 ? -0.879 2.788 10.476 1.00 97.94 279 GLU A N 1
ATOM 2168 C CA . GLU A 1 279 ? -1.120 3.739 11.571 1.00 97.94 279 GLU A CA 1
ATOM 2169 C C . GLU A 1 279 ? -2.600 4.156 11.626 1.00 97.94 279 GLU A C 1
ATOM 2171 O O . GLU A 1 279 ? -3.226 4.090 12.683 1.00 97.94 279 GLU A O 1
ATOM 2176 N N . THR A 1 280 ? -3.225 4.462 10.481 1.00 97.69 280 THR A N 1
ATOM 2177 C CA . THR A 1 280 ? -4.668 4.777 10.449 1.00 97.69 280 THR A CA 1
ATOM 2178 C C . THR A 1 280 ? -5.555 3.601 10.869 1.00 97.69 280 THR A C 1
ATOM 2180 O O . THR A 1 280 ? -6.589 3.803 11.509 1.00 97.69 280 THR A O 1
ATOM 2183 N N . ARG A 1 281 ? -5.184 2.358 10.533 1.00 98.25 281 ARG A N 1
ATOM 2184 C CA . ARG A 1 281 ? -5.913 1.160 10.974 1.00 98.25 281 ARG A CA 1
ATOM 2185 C C . ARG A 1 281 ? -5.752 0.936 12.475 1.00 98.25 281 ARG A C 1
ATOM 2187 O O . ARG A 1 281 ? -6.740 0.625 13.133 1.00 98.25 281 ARG A O 1
ATOM 2194 N N . GLU A 1 282 ? -4.540 1.071 13.003 1.00 97.88 282 GLU A N 1
ATOM 2195 C CA . GLU A 1 282 ? -4.258 0.936 14.435 1.00 97.88 282 GLU A CA 1
ATOM 2196 C C . GLU A 1 282 ? -5.006 2.008 15.242 1.00 97.88 282 GLU A C 1
ATOM 2198 O O . GLU A 1 282 ? -5.662 1.663 16.223 1.00 97.88 282 GLU A O 1
ATOM 2203 N N . ALA A 1 283 ? -5.048 3.255 14.761 1.00 97.88 283 ALA A N 1
ATOM 2204 C CA . ALA A 1 283 ? -5.842 4.329 15.359 1.00 97.88 283 ALA A CA 1
ATOM 2205 C C . ALA A 1 283 ? -7.349 4.014 15.377 1.00 97.88 283 ALA A C 1
ATOM 2207 O O . ALA A 1 283 ? -8.002 4.187 16.403 1.00 97.88 283 ALA A O 1
ATOM 2208 N N . LYS A 1 284 ? -7.906 3.480 14.280 1.00 97.75 284 LYS A N 1
ATOM 2209 C CA . LYS A 1 284 ? -9.319 3.054 14.230 1.00 97.75 284 LYS A CA 1
ATOM 2210 C C . LYS A 1 284 ? -9.625 1.920 15.205 1.00 97.75 284 LYS A C 1
ATOM 2212 O O . LYS A 1 284 ? -10.671 1.929 15.841 1.00 97.75 284 LYS A O 1
ATOM 2217 N N . VAL A 1 285 ? -8.724 0.943 15.325 1.00 98.00 285 VAL A N 1
ATOM 2218 C CA . VAL A 1 285 ? -8.879 -0.159 16.285 1.00 98.00 285 VAL A CA 1
ATOM 2219 C C . VAL A 1 285 ? -8.787 0.356 17.721 1.00 98.00 285 VAL A C 1
ATOM 2221 O O . VAL A 1 285 ? -9.555 -0.093 18.564 1.00 98.00 285 VAL A O 1
ATOM 2224 N N . ALA A 1 286 ? -7.881 1.292 18.009 1.00 98.06 286 ALA A N 1
ATOM 2225 C CA . ALA A 1 286 ? -7.771 1.912 19.325 1.00 98.06 286 ALA A CA 1
ATOM 2226 C C . ALA A 1 286 ? -9.034 2.709 19.687 1.00 98.06 286 ALA A C 1
ATOM 2228 O O . ALA A 1 286 ? -9.558 2.532 20.783 1.00 98.06 286 ALA A O 1
ATOM 2229 N N . ALA A 1 287 ? -9.567 3.505 18.754 1.00 97.81 287 ALA A N 1
ATOM 2230 C CA . ALA A 1 287 ? -10.818 4.237 18.944 1.00 97.81 287 ALA A CA 1
ATOM 2231 C C . ALA A 1 287 ? -12.003 3.293 19.208 1.00 97.81 287 ALA A C 1
ATOM 2233 O O . ALA A 1 287 ? -12.702 3.465 20.198 1.00 97.81 287 ALA A O 1
ATOM 2234 N N . ALA A 1 288 ? -12.160 2.238 18.400 1.00 97.88 288 ALA A N 1
ATOM 2235 C CA . ALA A 1 288 ? -13.222 1.248 18.593 1.00 97.88 288 ALA A CA 1
ATOM 2236 C C . ALA A 1 288 ? -13.093 0.484 19.923 1.00 97.88 288 ALA A C 1
ATOM 2238 O O . ALA A 1 288 ? -14.095 0.139 20.539 1.00 97.88 288 ALA A O 1
ATOM 2239 N N . LYS A 1 289 ? -11.865 0.213 20.388 1.00 98.31 289 LYS A N 1
ATOM 2240 C CA . LYS A 1 289 ? -11.637 -0.374 21.717 1.00 98.31 289 LYS A CA 1
ATOM 2241 C C . LYS A 1 289 ? -12.030 0.577 22.842 1.00 98.31 289 LYS A C 1
ATOM 2243 O O . LYS A 1 289 ? -12.577 0.107 23.830 1.00 98.31 289 LYS A O 1
ATOM 2248 N N . LYS A 1 290 ? -11.733 1.873 22.702 1.00 98.38 290 LYS A N 1
ATOM 2249 C CA . LYS A 1 290 ? -12.113 2.893 23.684 1.00 98.38 290 LYS A CA 1
ATOM 2250 C C . LYS A 1 290 ? -13.635 3.013 23.779 1.00 98.38 290 LYS A C 1
ATOM 2252 O O . LYS A 1 290 ? -14.164 2.888 24.869 1.00 98.38 290 LYS A O 1
ATOM 2257 N N . GLU A 1 291 ? -14.316 3.125 22.640 1.00 97.88 291 GLU A N 1
ATOM 2258 C CA . GLU A 1 291 ? -15.784 3.162 22.561 1.00 97.88 291 GLU A CA 1
ATOM 2259 C C . GLU A 1 291 ? -16.418 1.894 23.157 1.00 97.88 291 GLU A C 1
ATOM 2261 O O . GLU A 1 291 ? -17.370 1.973 23.922 1.00 97.88 291 GLU A O 1
ATOM 2266 N N . ALA A 1 292 ? -15.851 0.715 22.876 1.00 98.25 292 ALA A N 1
ATOM 2267 C CA . ALA A 1 292 ? -16.325 -0.535 23.468 1.00 98.25 292 ALA A CA 1
ATOM 2268 C C . ALA A 1 292 ? -16.102 -0.612 24.990 1.00 98.25 292 ALA A C 1
ATOM 2270 O O . ALA A 1 292 ? -16.891 -1.251 25.678 1.00 98.25 292 ALA A O 1
ATOM 2271 N N . HIS A 1 293 ? -15.031 -0.002 25.509 1.00 98.38 293 HIS A N 1
ATOM 2272 C CA . HIS A 1 293 ? -14.776 0.078 26.948 1.00 98.38 293 HIS A CA 1
ATOM 2273 C C . HIS A 1 293 ? -15.758 1.029 27.632 1.00 98.38 293 HIS A C 1
ATOM 2275 O O . HIS A 1 293 ? -16.383 0.633 28.605 1.00 98.38 293 HIS A O 1
ATOM 2281 N N . GLU A 1 294 ? -15.946 2.230 27.080 1.00 98.25 294 GLU A N 1
ATOM 2282 C CA . GLU A 1 294 ? -16.912 3.222 27.574 1.00 98.25 294 GLU A CA 1
ATOM 2283 C C . GLU A 1 294 ? -18.335 2.636 27.583 1.00 98.25 294 GLU A C 1
ATOM 2285 O O . GLU A 1 294 ? -19.015 2.675 28.603 1.00 98.25 294 GLU A O 1
ATOM 2290 N N . ALA A 1 295 ? -18.748 1.967 26.502 1.00 98.12 295 ALA A N 1
ATOM 2291 C CA . ALA A 1 295 ? -20.045 1.291 26.441 1.00 98.12 295 ALA A CA 1
ATOM 2292 C C . ALA A 1 295 ? -20.176 0.142 27.460 1.00 98.12 295 ALA A C 1
ATOM 2294 O O . ALA A 1 295 ? -21.265 -0.116 27.970 1.00 98.12 295 ALA A O 1
ATOM 2295 N N . ALA A 1 296 ? -19.087 -0.573 27.761 1.00 98.19 296 ALA A N 1
ATOM 2296 C CA . ALA A 1 296 ? -19.102 -1.615 28.785 1.00 98.19 296 ALA A CA 1
ATOM 2297 C C . ALA A 1 296 ? -19.231 -1.021 30.196 1.00 98.19 296 ALA A C 1
ATOM 2299 O O . ALA A 1 296 ? -19.982 -1.562 31.005 1.00 98.19 296 ALA A O 1
ATOM 2300 N N . GLU A 1 297 ? -18.546 0.089 30.479 1.00 98.44 297 GLU A N 1
ATOM 2301 C CA . GLU A 1 297 ? -18.667 0.823 31.744 1.00 98.44 297 GLU A CA 1
ATOM 2302 C C . GLU A 1 297 ? -20.089 1.360 31.949 1.00 98.44 297 GLU A C 1
ATOM 2304 O O . GLU A 1 297 ? -20.644 1.188 33.032 1.00 98.44 297 GLU A O 1
ATOM 2309 N N . GLU A 1 298 ? -20.720 1.914 30.910 1.00 98.31 298 GLU A N 1
ATOM 2310 C CA . GLU A 1 298 ? -22.121 2.360 30.966 1.00 98.31 298 GLU A CA 1
ATOM 2311 C C . GLU A 1 298 ? -23.086 1.210 31.298 1.00 98.31 298 GLU A C 1
ATOM 2313 O O . GLU A 1 298 ? -23.988 1.371 32.119 1.00 98.31 298 GLU A O 1
ATOM 2318 N N . VAL A 1 299 ? -22.893 0.027 30.703 1.00 98.50 299 VAL A N 1
ATOM 2319 C CA . VAL A 1 299 ? -23.725 -1.152 31.005 1.00 98.50 299 VAL A CA 1
ATOM 2320 C C . VAL A 1 299 ? -23.529 -1.620 32.447 1.00 98.50 299 VAL A C 1
ATOM 2322 O O . VAL A 1 299 ? -24.505 -1.977 33.103 1.00 98.50 299 VAL A O 1
ATOM 2325 N N . VAL A 1 300 ? -22.293 -1.615 32.955 1.00 98.38 300 VAL A N 1
ATOM 2326 C CA . VAL A 1 300 ? -22.015 -1.963 34.358 1.00 98.38 300 VAL A CA 1
ATOM 2327 C C . VAL A 1 300 ? -22.711 -0.982 35.300 1.00 98.38 300 VAL A C 1
ATOM 2329 O O . VAL A 1 300 ? -23.408 -1.428 36.206 1.00 98.38 300 VAL A O 1
ATOM 2332 N N . GLN A 1 301 ? -22.618 0.326 35.042 1.00 98.44 301 GLN A N 1
ATOM 2333 C CA . GLN A 1 301 ? -23.308 1.347 35.840 1.00 98.44 301 GLN A CA 1
ATOM 2334 C C . GLN A 1 301 ? -24.830 1.152 35.837 1.00 98.44 301 GLN A C 1
ATOM 2336 O O . GLN A 1 301 ? -25.458 1.189 36.892 1.00 98.44 301 GLN A O 1
ATOM 2341 N N . GLN A 1 302 ? -25.434 0.871 34.678 1.00 97.88 302 GLN A N 1
ATOM 2342 C CA . GLN A 1 302 ? -26.873 0.595 34.585 1.00 97.88 302 GLN A CA 1
ATOM 2343 C C . GLN A 1 302 ? -27.287 -0.647 35.383 1.00 97.88 302 GLN A C 1
ATOM 2345 O O . GLN A 1 302 ? -28.353 -0.656 36.003 1.00 97.88 302 GLN A O 1
ATOM 2350 N N . LEU A 1 303 ? -26.462 -1.699 35.374 1.00 98.31 303 LEU A N 1
ATOM 2351 C CA . LEU A 1 303 ? -26.713 -2.899 36.169 1.00 98.31 303 LEU A CA 1
ATOM 2352 C C . LEU A 1 303 ? -26.635 -2.591 37.666 1.00 98.31 303 LEU A C 1
ATOM 2354 O O . LEU A 1 303 ? -27.573 -2.933 38.383 1.00 98.31 303 LEU A O 1
ATOM 2358 N N . GLU A 1 304 ? -25.600 -1.881 38.119 1.00 98.44 304 GLU A N 1
ATOM 2359 C CA . GLU A 1 304 ? -25.456 -1.456 39.518 1.00 98.44 304 GLU A CA 1
ATOM 2360 C C . GLU A 1 304 ? -26.648 -0.606 39.983 1.00 98.44 304 GLU A C 1
ATOM 2362 O O . GLU A 1 304 ? -27.221 -0.862 41.042 1.00 98.44 304 GLU A O 1
ATOM 2367 N N . GLU A 1 305 ? -27.083 0.367 39.179 1.00 98.44 305 GLU A N 1
ATOM 2368 C CA . GLU A 1 305 ? -28.266 1.181 39.478 1.00 98.44 305 GLU A CA 1
ATOM 2369 C C . GLU A 1 305 ? -29.542 0.334 39.561 1.00 98.44 305 GLU A C 1
ATOM 2371 O O . GLU A 1 305 ? -30.367 0.540 40.458 1.00 98.44 305 GLU A O 1
ATOM 2376 N N . SER A 1 306 ? -29.701 -0.644 38.663 1.00 98.50 306 SER A N 1
ATOM 2377 C CA . SER A 1 306 ? -30.856 -1.545 38.660 1.00 98.50 306 SER A CA 1
ATOM 2378 C C . SER A 1 306 ? -30.879 -2.480 39.874 1.00 98.50 306 SER A C 1
ATOM 2380 O O . SER A 1 306 ? -31.933 -2.660 40.489 1.00 98.50 306 SER A O 1
ATOM 2382 N N . GLU A 1 307 ? -29.724 -3.013 40.279 1.00 98.56 307 GLU A N 1
ATOM 2383 C CA . GLU A 1 307 ? -29.585 -3.863 41.462 1.00 98.56 307 GLU A CA 1
ATOM 2384 C C . GLU A 1 307 ? -29.828 -3.057 42.740 1.00 98.56 307 GLU A C 1
ATOM 2386 O O . GLU A 1 307 ? -30.585 -3.489 43.611 1.00 98.56 307 GLU A O 1
ATOM 2391 N N . LEU A 1 308 ? -29.276 -1.843 42.837 1.00 98.44 308 LEU A N 1
ATOM 2392 C CA . LEU A 1 308 ? -29.542 -0.936 43.955 1.00 98.44 308 LEU A CA 1
ATOM 2393 C C . LEU A 1 308 ? -31.027 -0.568 44.047 1.00 98.44 308 LEU A C 1
ATOM 2395 O O . LEU A 1 308 ? -31.580 -0.524 45.148 1.00 98.44 308 LEU A O 1
ATOM 2399 N N . ALA A 1 309 ? -31.695 -0.327 42.916 1.00 98.31 309 ALA A N 1
ATOM 2400 C CA . ALA A 1 309 ? -33.135 -0.084 42.885 1.00 98.31 309 ALA A CA 1
ATOM 2401 C C . ALA A 1 309 ? -33.931 -1.311 43.361 1.00 98.31 309 ALA A C 1
ATOM 2403 O O . ALA A 1 309 ? -34.872 -1.165 44.145 1.00 98.31 309 ALA A O 1
ATOM 2404 N N . GLN A 1 310 ? -33.528 -2.519 42.956 1.00 98.44 310 GLN A N 1
ATOM 2405 C CA . GLN A 1 310 ? -34.150 -3.766 43.400 1.00 98.44 310 GLN A CA 1
ATOM 2406 C C . GLN A 1 310 ? -33.972 -3.985 44.909 1.00 98.44 310 GLN A C 1
ATOM 2408 O O . GLN A 1 310 ? -34.944 -4.287 45.601 1.00 98.44 310 GLN A O 1
ATOM 2413 N N . VAL A 1 311 ? -32.765 -3.777 45.441 1.00 98.56 311 VAL A N 1
ATOM 2414 C CA . VAL A 1 311 ? -32.485 -3.880 46.882 1.00 98.56 311 VAL A CA 1
ATOM 2415 C C . VAL A 1 311 ? -33.311 -2.863 47.671 1.00 98.56 311 VAL A C 1
ATOM 2417 O O . VAL A 1 311 ? -33.945 -3.237 48.655 1.00 98.56 311 VAL A O 1
ATOM 2420 N N . ARG A 1 312 ? -33.385 -1.602 47.221 1.00 98.56 312 ARG A N 1
ATOM 2421 C CA . ARG A 1 312 ? -34.238 -0.575 47.851 1.00 98.56 312 ARG A CA 1
ATOM 2422 C C . ARG A 1 312 ? -35.710 -0.981 47.864 1.00 98.56 312 ARG A C 1
ATOM 2424 O O . ARG A 1 312 ? -36.371 -0.819 48.884 1.00 98.56 312 ARG A O 1
ATOM 2431 N N . SER A 1 313 ? -36.210 -1.550 46.767 1.00 98.44 313 SER A N 1
ATOM 2432 C CA . SER A 1 313 ? -37.590 -2.040 46.692 1.00 98.44 313 SER A CA 1
ATOM 2433 C C . SER A 1 313 ? -37.871 -3.181 47.674 1.00 98.44 313 SER A C 1
ATOM 2435 O O . SER A 1 313 ? -38.993 -3.275 48.162 1.00 98.44 313 SER A O 1
ATOM 2437 N N . LEU A 1 314 ? -36.893 -4.051 47.944 1.00 98.44 314 LEU A N 1
ATOM 2438 C CA . LEU A 1 314 ? -37.030 -5.150 48.908 1.00 98.44 314 LEU A CA 1
ATOM 2439 C C . LEU A 1 314 ? -36.894 -4.680 50.363 1.00 98.44 314 LEU A C 1
ATOM 2441 O O . LEU A 1 314 ? -37.530 -5.253 51.244 1.00 98.44 314 LEU A O 1
ATOM 2445 N N . LEU A 1 315 ? -36.086 -3.649 50.621 1.00 98.38 315 LEU A N 1
ATOM 2446 C CA . LEU A 1 315 ? -35.902 -3.080 51.960 1.00 98.38 315 LEU A CA 1
ATOM 2447 C C . LEU A 1 315 ? -37.087 -2.219 52.410 1.00 98.38 315 LEU A C 1
ATOM 2449 O O . LEU A 1 315 ? -37.432 -2.262 53.587 1.00 98.38 315 LEU A O 1
ATOM 2453 N N . ALA A 1 316 ? -37.742 -1.498 51.496 1.00 98.62 316 ALA A N 1
ATOM 2454 C CA . ALA A 1 316 ? -38.862 -0.608 51.814 1.00 98.62 316 ALA A CA 1
ATOM 2455 C C . ALA A 1 316 ? -39.968 -1.236 52.703 1.00 98.62 316 ALA A C 1
ATOM 2457 O O . ALA A 1 316 ? -40.288 -0.642 53.733 1.00 98.62 316 ALA A O 1
ATOM 2458 N N . PRO A 1 317 ? -40.529 -2.429 52.401 1.00 98.38 317 PRO A N 1
ATOM 2459 C CA . PRO A 1 317 ? -41.544 -3.036 53.268 1.00 98.38 317 PRO A CA 1
ATOM 2460 C C . PRO A 1 317 ? -40.990 -3.456 54.638 1.00 98.38 317 PRO A C 1
ATOM 2462 O O . PRO A 1 317 ? -41.702 -3.374 55.632 1.00 98.38 317 PRO A O 1
ATOM 2465 N N . LEU A 1 318 ? -39.717 -3.862 54.723 1.00 98.38 318 LEU A N 1
ATOM 2466 C CA . LEU A 1 318 ? -39.083 -4.217 55.999 1.00 98.38 318 LEU A CA 1
ATOM 2467 C C . LEU A 1 318 ? -38.861 -2.983 56.882 1.00 98.38 318 LEU A C 1
ATOM 2469 O O . LEU A 1 318 ? -39.001 -3.059 58.102 1.00 98.38 318 LEU A O 1
ATOM 2473 N N . GLU A 1 319 ? -38.522 -1.842 56.280 1.00 98.19 319 GLU A N 1
ATOM 2474 C CA . GLU A 1 319 ? -38.420 -0.563 56.986 1.00 98.19 319 GLU A CA 1
ATOM 2475 C C . GLU A 1 319 ? -39.787 -0.110 57.520 1.00 98.19 319 GLU A C 1
ATOM 2477 O O . GLU A 1 319 ? -39.872 0.354 58.659 1.00 98.19 319 GLU A O 1
ATOM 2482 N N . GLU A 1 320 ? -40.859 -0.312 56.749 1.00 98.50 320 GLU A N 1
ATOM 2483 C CA . GLU A 1 320 ? -42.239 -0.051 57.175 1.00 98.50 320 GLU A CA 1
ATOM 2484 C C . GLU A 1 320 ? -42.683 -0.996 58.307 1.00 98.50 320 GLU A C 1
ATOM 2486 O O . GLU A 1 320 ? -43.221 -0.545 59.321 1.00 98.50 320 GLU A O 1
ATOM 2491 N N . GLU A 1 321 ? -42.383 -2.295 58.208 1.00 98.38 321 GLU A N 1
ATOM 2492 C CA . GLU A 1 321 ? -42.636 -3.270 59.276 1.00 98.38 321 GLU A CA 1
ATOM 2493 C C . GLU A 1 321 ? -41.866 -2.933 60.558 1.00 98.38 321 GLU A C 1
ATOM 2495 O O . GLU A 1 321 ? -42.423 -3.019 61.658 1.00 98.38 321 GLU A O 1
ATOM 2500 N N . LEU A 1 322 ? -40.601 -2.513 60.435 1.00 98.31 322 LEU A N 1
ATOM 2501 C CA . LEU A 1 322 ? -39.778 -2.074 61.559 1.00 98.31 322 LEU A CA 1
ATOM 2502 C C . LEU A 1 322 ? -40.344 -0.800 62.196 1.00 98.31 322 LEU A C 1
ATOM 2504 O O . LEU A 1 322 ? -40.367 -0.695 63.424 1.00 98.31 322 LEU A O 1
ATOM 2508 N N . ALA A 1 323 ? -40.808 0.161 61.394 1.00 98.31 323 ALA A N 1
ATOM 2509 C CA . ALA A 1 323 ? -41.466 1.368 61.885 1.00 98.31 323 ALA A CA 1
ATOM 2510 C C . ALA A 1 323 ? -42.764 1.029 62.638 1.00 98.31 323 ALA A C 1
ATOM 2512 O O . ALA A 1 323 ? -42.939 1.459 63.778 1.00 98.31 323 ALA A O 1
ATOM 2513 N N . SER A 1 324 ? -43.611 0.165 62.072 1.00 98.31 324 SER A N 1
ATOM 2514 C CA . SER A 1 324 ? -44.833 -0.330 62.720 1.00 98.31 324 SER A CA 1
ATOM 2515 C C . SER A 1 324 ? -44.541 -1.122 64.002 1.00 98.31 324 SER A C 1
ATOM 2517 O O . SER A 1 324 ? -45.259 -1.021 64.997 1.00 98.31 324 SER A O 1
ATOM 2519 N N . ALA A 1 325 ? -43.476 -1.926 64.026 1.00 98.19 325 ALA A N 1
ATOM 2520 C CA . ALA A 1 325 ? -43.041 -2.637 65.226 1.00 98.19 325 ALA A CA 1
ATOM 2521 C C . ALA A 1 325 ? -42.575 -1.671 66.325 1.00 98.19 325 ALA A C 1
ATOM 2523 O O . ALA A 1 325 ? -42.948 -1.851 67.484 1.00 98.19 325 ALA A O 1
ATOM 2524 N N . LYS A 1 326 ? -41.811 -0.629 65.971 1.00 98.19 326 LYS A N 1
ATOM 2525 C CA . LYS A 1 326 ? -41.399 0.425 66.911 1.00 98.19 326 LYS A CA 1
ATOM 2526 C C . LYS A 1 326 ? -42.606 1.150 67.505 1.00 98.19 326 LYS A C 1
ATOM 2528 O O . LYS A 1 326 ? -42.657 1.309 68.720 1.00 98.19 326 LYS A O 1
ATOM 2533 N N . GLU A 1 327 ? -43.596 1.504 66.686 1.00 98.50 327 GLU A N 1
ATOM 2534 C CA . GLU A 1 327 ? -44.829 2.137 67.165 1.00 98.50 327 GLU A CA 1
ATOM 2535 C C . GLU A 1 327 ? -45.610 1.218 68.119 1.00 98.50 327 GLU A C 1
ATOM 2537 O O . GLU A 1 327 ? -46.038 1.652 69.187 1.00 98.50 327 GLU A O 1
ATOM 2542 N N . ARG A 1 328 ? -45.726 -0.080 67.801 1.00 98.31 328 ARG A N 1
ATOM 2543 C CA . ARG A 1 328 ? -46.350 -1.076 68.692 1.00 98.31 328 ARG A CA 1
ATOM 2544 C C . ARG A 1 328 ? -45.632 -1.192 70.037 1.00 98.31 328 ARG A C 1
ATOM 2546 O O . ARG A 1 328 ? -46.293 -1.299 71.069 1.00 98.31 328 ARG A O 1
ATOM 2553 N N . VAL A 1 329 ? -44.298 -1.164 70.043 1.00 98.38 329 VAL A N 1
ATOM 2554 C CA . VAL A 1 329 ? -43.504 -1.170 71.283 1.00 98.38 329 VAL A CA 1
ATOM 2555 C C . VAL A 1 329 ? -43.758 0.100 72.095 1.00 98.38 329 VAL A C 1
ATOM 2557 O O . VAL A 1 329 ? -43.986 0.004 73.299 1.00 98.38 329 VAL A O 1
ATOM 2560 N N . GLU A 1 330 ? -43.785 1.272 71.459 1.00 98.31 330 GLU A N 1
ATOM 2561 C CA . GLU A 1 330 ? -44.073 2.544 72.133 1.00 98.31 330 GLU A CA 1
ATOM 2562 C C . GLU A 1 330 ? -45.496 2.570 72.722 1.00 98.31 330 GLU A C 1
ATOM 2564 O O . GLU A 1 330 ? -45.702 2.986 73.863 1.00 98.31 330 GLU A O 1
ATOM 2569 N N . GLN A 1 331 ? -46.490 2.069 71.984 1.00 98.00 331 GLN A N 1
ATOM 2570 C CA . GLN A 1 331 ? -47.865 1.924 72.473 1.00 98.00 331 GLN A CA 1
ATOM 2571 C C . GLN A 1 331 ? -47.945 0.963 73.669 1.00 98.00 331 GLN A C 1
ATOM 2573 O O . GLN A 1 331 ? -48.616 1.266 74.656 1.00 98.00 331 GLN A O 1
ATOM 2578 N N . ALA A 1 332 ? -47.230 -0.165 73.623 1.00 97.88 332 ALA A N 1
ATOM 2579 C CA . ALA A 1 332 ? -47.164 -1.113 74.733 1.00 97.88 332 ALA A CA 1
ATOM 2580 C C . ALA A 1 332 ? -46.491 -0.508 75.976 1.00 97.88 332 ALA A C 1
ATOM 2582 O O . ALA A 1 332 ? -46.958 -0.730 77.092 1.00 97.88 332 ALA A O 1
ATOM 2583 N N . GLN A 1 333 ? -45.435 0.293 75.795 1.00 97.75 333 GLN A N 1
ATOM 2584 C CA . GLN A 1 333 ? -44.792 1.035 76.883 1.00 97.75 333 GLN A CA 1
ATOM 2585 C C . GLN A 1 333 ? -45.762 2.027 77.534 1.00 97.75 333 GLN A C 1
ATOM 2587 O O . GLN A 1 333 ? -45.923 2.002 78.753 1.00 97.75 333 GLN A O 1
ATOM 2592 N N . LYS A 1 334 ? -46.487 2.822 76.736 1.00 98.12 334 LYS A N 1
ATOM 2593 C CA . LYS A 1 334 ? -47.522 3.743 77.241 1.00 98.12 334 LYS A CA 1
ATOM 2594 C C . LYS A 1 334 ? -48.631 3.005 77.993 1.00 98.12 334 LYS A C 1
ATOM 2596 O O . LYS A 1 334 ? -49.051 3.453 79.056 1.00 98.12 334 LYS A O 1
ATOM 2601 N N . ALA A 1 335 ? -49.087 1.860 77.484 1.00 97.75 335 ALA A N 1
ATOM 2602 C CA . ALA A 1 335 ? -50.082 1.033 78.168 1.00 97.75 335 ALA A CA 1
ATOM 2603 C C . ALA A 1 335 ? -49.559 0.498 79.513 1.00 97.75 335 ALA A C 1
ATOM 2605 O O . ALA A 1 335 ? -50.288 0.484 80.505 1.00 97.75 335 ALA A O 1
ATOM 2606 N N . LEU A 1 336 ? -48.285 0.101 79.579 1.00 97.81 336 LEU A N 1
ATOM 2607 C CA . LEU A 1 336 ? -47.649 -0.349 80.817 1.00 97.81 336 LEU A CA 1
ATOM 2608 C C . LEU A 1 336 ? -47.538 0.786 81.848 1.00 97.81 336 LEU A C 1
ATOM 2610 O O . LEU A 1 336 ? -47.824 0.575 83.027 1.00 97.81 336 LEU A O 1
ATOM 2614 N N . GLU A 1 337 ? -47.177 1.995 81.414 1.00 97.88 337 GLU A N 1
ATOM 2615 C CA . GLU A 1 337 ? -47.172 3.195 82.260 1.00 97.88 337 GLU A CA 1
ATOM 2616 C C . GLU A 1 337 ? -48.574 3.535 82.778 1.00 97.88 337 GLU A C 1
ATOM 2618 O O . GLU A 1 337 ? -48.734 3.825 83.964 1.00 97.88 337 GLU A O 1
ATOM 2623 N N . GLN A 1 338 ? -49.603 3.427 81.931 1.00 97.56 338 GLN A N 1
ATOM 2624 C CA . GLN A 1 338 ? -51.000 3.609 82.333 1.00 97.56 338 GLN A CA 1
ATOM 2625 C C . GLN A 1 338 ? -51.417 2.591 83.394 1.00 97.56 338 GLN A C 1
ATOM 2627 O O . GLN A 1 338 ? -51.866 2.995 84.466 1.00 97.56 338 GLN A O 1
ATOM 2632 N N . VAL A 1 339 ? -51.199 1.293 83.164 1.00 97.81 339 VAL A N 1
ATOM 2633 C CA . VAL A 1 339 ? -51.504 0.241 84.150 1.00 97.81 339 VAL A CA 1
ATOM 2634 C C . VAL A 1 339 ? -50.736 0.472 85.449 1.00 97.81 339 VAL A C 1
ATOM 2636 O O . VAL A 1 339 ? -51.309 0.356 86.531 1.00 97.81 339 VAL A O 1
ATOM 2639 N N . SER A 1 340 ? -49.459 0.853 85.367 1.00 97.25 340 SER A N 1
ATOM 2640 C CA . SER A 1 340 ? -48.663 1.222 86.538 1.00 97.25 340 SER A CA 1
ATOM 2641 C C . SER A 1 340 ? -49.302 2.394 87.288 1.00 97.25 340 SER A C 1
ATOM 2643 O O . SER A 1 340 ? -49.498 2.305 88.500 1.00 97.25 340 SER A O 1
ATOM 2645 N N . SER A 1 341 ? -49.704 3.461 86.592 1.00 96.50 341 SER A N 1
ATOM 2646 C CA . SER A 1 341 ? -50.371 4.623 87.191 1.00 96.50 341 SER A CA 1
ATOM 2647 C C . SER A 1 341 ? -51.711 4.261 87.847 1.00 96.50 341 SER A C 1
ATOM 2649 O O . SER A 1 341 ? -51.985 4.698 88.966 1.00 96.50 341 SER A O 1
ATOM 2651 N N . GLU A 1 342 ? -52.506 3.384 87.223 1.00 96.88 342 GLU A N 1
ATOM 2652 C CA . GLU A 1 342 ? -53.757 2.869 87.780 1.00 96.88 342 GLU A CA 1
ATOM 2653 C C . GLU A 1 342 ? -53.513 2.000 89.013 1.00 96.88 342 GLU A C 1
ATOM 2655 O O . GLU A 1 342 ? -54.222 2.138 90.009 1.00 96.88 342 GLU A O 1
ATOM 2660 N N . MET A 1 343 ? -52.506 1.121 88.986 1.00 95.94 343 MET A N 1
ATOM 2661 C CA . MET A 1 343 ? -52.127 0.300 90.137 1.00 95.94 343 MET A CA 1
ATOM 2662 C C . MET A 1 343 ? -51.655 1.165 91.305 1.00 95.94 343 MET A C 1
ATOM 2664 O O . MET A 1 343 ? -52.095 0.945 92.434 1.00 95.94 343 MET A O 1
ATOM 2668 N N . HIS A 1 344 ? -50.827 2.182 91.050 1.00 96.12 344 HIS A N 1
ATOM 2669 C CA . HIS A 1 344 ? -50.420 3.160 92.061 1.00 96.12 344 HIS A CA 1
ATOM 2670 C C . HIS A 1 344 ? -51.626 3.943 92.602 1.00 96.12 344 HIS A C 1
ATOM 2672 O O . HIS A 1 344 ? -51.747 4.126 93.815 1.00 96.12 344 HIS A O 1
ATOM 2678 N N . GLY A 1 345 ? -52.558 4.344 91.733 1.00 95.31 345 GLY A N 1
ATOM 2679 C CA . GLY A 1 345 ? -53.815 4.994 92.108 1.00 95.31 345 GLY A CA 1
ATOM 2680 C C . GLY A 1 345 ? -54.695 4.111 92.998 1.00 95.31 345 GLY A C 1
ATOM 2681 O O . GLY A 1 345 ? -55.100 4.542 94.079 1.00 95.31 345 GLY A O 1
ATOM 2682 N N . ARG A 1 346 ? -54.930 2.852 92.605 1.00 95.00 346 ARG A N 1
ATOM 2683 C CA . ARG A 1 346 ? -55.681 1.854 93.387 1.00 95.00 346 ARG A CA 1
ATOM 2684 C C . ARG A 1 346 ? -55.004 1.557 94.720 1.00 95.00 346 ARG A C 1
ATOM 2686 O O . ARG A 1 346 ? -55.680 1.519 95.741 1.00 95.00 346 ARG A O 1
ATOM 2693 N N . ALA A 1 347 ? -53.681 1.398 94.742 1.00 93.56 347 ALA A N 1
ATOM 2694 C CA . ALA A 1 347 ? -52.922 1.198 95.974 1.00 93.56 347 ALA A CA 1
ATOM 2695 C C . ALA A 1 347 ? -53.025 2.414 96.910 1.00 93.56 347 ALA A C 1
ATOM 2697 O O . ALA A 1 347 ? -53.192 2.250 98.118 1.00 93.56 347 ALA A O 1
ATOM 2698 N N . SER A 1 348 ? -52.982 3.635 96.370 1.00 94.62 348 SER A N 1
ATOM 2699 C CA . SER A 1 348 ? -53.194 4.870 97.133 1.00 94.62 348 SER A CA 1
ATOM 2700 C C . SER A 1 348 ? -54.615 4.952 97.702 1.00 94.62 348 SER A C 1
ATOM 2702 O O . SER A 1 348 ? -54.783 5.178 98.900 1.00 94.62 348 SER A O 1
ATOM 2704 N N . GLN A 1 349 ? -55.645 4.673 96.896 1.00 91.75 349 GLN A N 1
ATOM 2705 C CA . GLN A 1 349 ? -57.041 4.598 97.349 1.00 91.75 349 GLN A CA 1
ATOM 2706 C C . GLN A 1 349 ? -57.251 3.509 98.411 1.00 91.75 349 GLN A C 1
ATOM 2708 O O . GLN A 1 349 ? -57.938 3.740 99.408 1.00 91.75 349 GLN A O 1
ATOM 2713 N N . ALA A 1 350 ? -56.632 2.338 98.247 1.00 91.06 350 ALA A N 1
ATOM 2714 C CA . ALA A 1 350 ? -56.649 1.257 99.230 1.00 91.06 350 ALA A CA 1
ATOM 2715 C C . ALA A 1 350 ? -55.996 1.694 100.553 1.00 91.06 350 ALA A C 1
ATOM 2717 O O . ALA A 1 350 ? -56.560 1.481 101.622 1.00 91.06 350 ALA A O 1
ATOM 2718 N N . ARG A 1 351 ? -54.854 2.396 100.506 1.00 91.19 351 ARG A N 1
ATOM 2719 C CA . ARG A 1 351 ? -54.219 2.982 101.701 1.00 91.19 351 ARG A CA 1
ATOM 2720 C C . ARG A 1 351 ? -55.104 4.036 102.365 1.00 91.19 351 ARG A C 1
ATOM 2722 O O . ARG A 1 351 ? -55.240 4.027 103.583 1.00 91.19 351 ARG A O 1
ATOM 2729 N N . GLN A 1 352 ? -55.734 4.922 101.592 1.00 89.75 352 GLN A N 1
ATOM 2730 C CA . GLN A 1 352 ? -56.642 5.948 102.120 1.00 89.75 352 GLN A CA 1
ATOM 2731 C C . GLN A 1 352 ? -57.903 5.343 102.748 1.00 89.75 352 GLN A C 1
ATOM 2733 O O . GLN A 1 352 ? -58.333 5.786 103.812 1.00 89.75 352 GLN A O 1
ATOM 2738 N N . SER A 1 353 ? -58.498 4.330 102.118 1.00 87.44 353 SER A N 1
ATOM 2739 C CA . SER A 1 353 ? -59.665 3.619 102.653 1.00 87.44 353 SER A CA 1
ATOM 2740 C C . SER A 1 353 ? -59.313 2.812 103.901 1.00 87.44 353 SER A C 1
ATOM 2742 O O . SER A 1 353 ? -60.041 2.909 104.885 1.00 87.44 353 SER A O 1
ATOM 2744 N N . ALA A 1 354 ? -58.167 2.126 103.928 1.00 84.12 354 ALA A N 1
ATOM 2745 C CA . ALA A 1 354 ? -57.649 1.469 105.128 1.00 84.12 354 ALA A CA 1
ATOM 2746 C C . ALA A 1 354 ? -57.381 2.474 106.263 1.00 84.12 354 ALA A C 1
ATOM 2748 O O . ALA A 1 354 ? -57.782 2.238 107.399 1.00 84.12 354 ALA A O 1
ATOM 2749 N N . ALA A 1 355 ? -56.785 3.633 105.965 1.00 83.44 355 ALA A N 1
ATOM 2750 C CA . ALA A 1 355 ? -56.578 4.701 106.943 1.00 83.44 355 ALA A CA 1
ATOM 2751 C C . ALA A 1 355 ? -57.907 5.275 107.469 1.00 83.44 355 ALA A C 1
ATOM 2753 O O . ALA A 1 355 ? -58.051 5.498 108.670 1.00 83.44 355 ALA A O 1
ATOM 2754 N N . ARG A 1 356 ? -58.909 5.470 106.599 1.00 80.50 356 ARG A N 1
ATOM 2755 C CA . ARG A 1 356 ? -60.270 5.871 107.001 1.00 80.50 356 ARG A CA 1
ATOM 2756 C C . ARG A 1 356 ? -60.948 4.807 107.863 1.00 80.50 356 ARG A C 1
ATOM 2758 O O . ARG A 1 356 ? -61.567 5.161 108.862 1.00 80.50 356 ARG A O 1
ATOM 2765 N N . ALA A 1 357 ? -60.820 3.529 107.513 1.00 78.31 357 ALA A N 1
ATOM 2766 C CA . ALA A 1 357 ? -61.341 2.417 108.304 1.00 78.31 357 ALA A CA 1
ATOM 2767 C C . ALA A 1 357 ? -60.661 2.342 109.680 1.00 78.31 357 ALA A C 1
ATOM 2769 O O . ALA A 1 357 ? -61.350 2.205 110.684 1.00 78.31 357 ALA A O 1
ATOM 2770 N N . ALA A 1 358 ? -59.342 2.541 109.751 1.00 74.94 358 ALA A N 1
ATOM 2771 C CA . ALA A 1 358 ? -58.597 2.615 111.007 1.00 74.94 358 ALA A CA 1
ATOM 2772 C C . ALA A 1 358 ? -59.008 3.827 111.867 1.00 74.94 358 ALA A C 1
ATOM 2774 O O . ALA A 1 358 ? -59.164 3.695 113.078 1.00 74.94 358 ALA A O 1
ATOM 2775 N N . MET A 1 359 ? -59.246 4.995 111.257 1.00 73.56 359 MET A N 1
ATOM 2776 C CA . MET A 1 359 ? -59.792 6.176 111.943 1.00 73.56 359 MET A CA 1
ATOM 2777 C C . MET A 1 359 ? -61.214 5.936 112.469 1.00 73.56 359 MET A C 1
ATOM 2779 O O . MET A 1 359 ? -61.540 6.384 113.565 1.00 73.56 359 MET A O 1
ATOM 2783 N N . LYS A 1 360 ? -62.057 5.214 111.717 1.00 69.12 360 LYS A N 1
ATOM 2784 C CA . LYS A 1 360 ? -63.411 4.841 112.147 1.00 69.12 360 LYS A CA 1
ATOM 2785 C C . LYS A 1 360 ? -63.377 3.814 113.284 1.00 69.12 360 LYS A C 1
ATOM 2787 O O . LYS A 1 360 ? -64.004 4.047 114.307 1.00 69.12 360 LYS A O 1
ATOM 2792 N N . GLY A 1 361 ? -62.526 2.791 113.183 1.00 58.97 361 GLY A N 1
ATOM 2793 C CA . GLY A 1 361 ? -62.267 1.836 114.264 1.00 58.97 361 GLY A CA 1
ATOM 2794 C C . GLY A 1 361 ? -61.702 2.489 115.530 1.00 58.97 361 GLY A C 1
ATOM 2795 O O . GLY A 1 361 ? -62.082 2.100 116.629 1.00 58.97 361 GLY A O 1
ATOM 2796 N N . ARG A 1 362 ? -60.872 3.538 115.415 1.00 57.69 362 ARG A N 1
ATOM 2797 C CA . ARG A 1 362 ? -60.443 4.372 116.559 1.00 57.69 362 ARG A CA 1
ATOM 2798 C C . ARG A 1 362 ? -61.583 5.171 117.192 1.00 57.69 362 ARG A C 1
ATOM 2800 O O . ARG A 1 362 ? -61.522 5.459 118.380 1.00 57.69 362 ARG A O 1
ATOM 2807 N N . LYS A 1 363 ? -62.606 5.542 116.419 1.00 53.03 363 LYS A N 1
ATOM 2808 C CA . LYS A 1 363 ? -63.778 6.269 116.922 1.00 53.03 363 LYS A CA 1
ATOM 2809 C C . LYS A 1 363 ? -64.748 5.336 117.657 1.00 53.03 363 LYS A C 1
ATOM 2811 O O . LYS A 1 363 ? -65.285 5.746 118.677 1.00 53.03 363 LYS A O 1
ATOM 2816 N N . ASP A 1 364 ? -64.860 4.083 117.213 1.00 49.03 364 ASP A N 1
ATOM 2817 C CA . ASP A 1 364 ? -65.683 3.048 117.860 1.00 49.03 364 ASP A CA 1
ATOM 2818 C C . ASP A 1 364 ? -64.970 2.381 119.063 1.00 49.03 364 ASP A C 1
ATOM 2820 O O . ASP A 1 364 ? -65.611 1.994 120.034 1.00 49.03 364 ASP A O 1
ATOM 2824 N N . SER A 1 365 ? -63.630 2.338 119.082 1.00 46.19 365 SER A N 1
ATOM 2825 C CA . SER A 1 365 ? -62.847 1.929 120.270 1.00 46.19 365 SER A CA 1
ATOM 2826 C C . SER A 1 365 ? -62.628 3.057 121.288 1.00 46.19 365 SER A C 1
ATOM 2828 O O . SER A 1 365 ? -62.235 2.793 122.420 1.00 46.19 365 SER A O 1
ATOM 2830 N N . SER A 1 366 ? -62.962 4.308 120.948 1.00 44.44 366 SER A N 1
ATOM 2831 C CA . SER A 1 366 ? -63.025 5.405 121.925 1.00 44.44 366 SER A CA 1
ATOM 2832 C C . SER A 1 366 ? -64.317 5.402 122.760 1.00 44.44 366 SER A C 1
ATOM 2834 O O . SER A 1 366 ? -64.430 6.222 123.668 1.00 44.44 366 SER A O 1
ATOM 2836 N N . SER A 1 367 ? -65.262 4.488 122.498 1.00 44.34 367 SER A N 1
ATOM 2837 C CA . SER A 1 367 ? -66.396 4.183 123.390 1.00 44.34 367 SER A CA 1
ATOM 2838 C C . SER A 1 367 ? -66.204 2.914 124.234 1.00 44.34 367 SER A C 1
ATOM 2840 O O . SER A 1 367 ? -67.090 2.574 125.009 1.00 44.34 367 SER A O 1
ATOM 2842 N N . GLU A 1 368 ? -65.054 2.235 124.135 1.00 40.62 368 GLU A N 1
ATOM 2843 C CA . GLU A 1 368 ? -64.779 0.976 124.851 1.00 40.62 368 GLU A CA 1
ATOM 2844 C C . GLU A 1 368 ? -63.397 0.980 125.534 1.00 40.62 368 GLU A C 1
ATOM 2846 O O . GLU A 1 368 ? -62.686 -0.018 125.588 1.00 40.62 368 GLU A O 1
ATOM 2851 N N . VAL A 1 369 ? -62.998 2.133 126.081 1.00 44.25 369 VAL A N 1
ATOM 2852 C CA . VAL A 1 369 ? -61.923 2.237 127.086 1.00 44.25 369 VAL A CA 1
ATOM 2853 C C . VAL A 1 369 ? -62.439 3.074 128.260 1.00 44.25 369 VAL A C 1
ATOM 2855 O O . VAL A 1 369 ? -61.897 4.119 128.600 1.00 44.25 369 VAL A O 1
ATOM 2858 N N . ASP A 1 370 ? -63.528 2.599 128.868 1.00 42.62 370 ASP A N 1
ATOM 2859 C CA . ASP A 1 370 ? -63.949 2.960 130.232 1.00 42.62 370 ASP A CA 1
ATOM 2860 C C . ASP A 1 370 ? -64.374 1.708 131.029 1.00 42.62 370 ASP A C 1
ATOM 2862 O O . ASP A 1 370 ? -65.339 1.698 131.786 1.00 42.62 370 ASP A O 1
ATOM 2866 N N . ALA A 1 371 ? -63.666 0.590 130.824 1.00 41.25 371 ALA A N 1
ATOM 2867 C CA . ALA A 1 371 ? -63.833 -0.630 131.616 1.00 41.25 371 ALA A CA 1
ATOM 2868 C C . ALA A 1 371 ? -62.577 -1.512 131.527 1.00 41.25 371 ALA A C 1
ATOM 2870 O O . ALA A 1 371 ? -62.439 -2.344 130.639 1.00 41.25 371 ALA A O 1
ATOM 2871 N N . GLY A 1 372 ? -61.625 -1.334 132.444 1.00 41.44 372 GLY A N 1
ATOM 2872 C CA . GLY A 1 372 ? -60.429 -2.192 132.461 1.00 41.44 372 GLY A CA 1
ATOM 2873 C C . GLY A 1 372 ? -59.389 -1.871 133.526 1.00 41.44 372 GLY A C 1
ATOM 2874 O O . GLY A 1 372 ? -58.220 -2.209 133.391 1.00 41.44 372 GLY A O 1
ATOM 2875 N N . LYS A 1 373 ? -59.800 -1.195 134.599 1.00 46.44 373 LYS A N 1
ATOM 2876 C CA . LYS A 1 373 ? -59.004 -0.980 135.805 1.00 46.44 373 LYS A CA 1
ATOM 2877 C C . LYS A 1 373 ? -59.168 -2.219 136.687 1.00 46.44 373 LYS A C 1
ATOM 2879 O O . LYS A 1 373 ? -60.249 -2.375 137.245 1.00 46.44 373 LYS A O 1
ATOM 2884 N N . ARG A 1 374 ? -58.124 -3.055 136.822 1.00 43.91 374 ARG A N 1
ATOM 2885 C CA . ARG A 1 374 ? -57.758 -3.923 137.982 1.00 43.91 374 ARG A CA 1
ATOM 2886 C C . ARG A 1 374 ? -57.155 -5.265 137.536 1.00 43.91 374 ARG A C 1
ATOM 2888 O O . ARG A 1 374 ? -57.656 -5.865 136.599 1.00 43.91 374 ARG A O 1
ATOM 2895 N N . ARG A 1 375 ? -56.219 -5.757 138.372 1.00 41.94 375 ARG A N 1
ATOM 2896 C CA . ARG A 1 375 ? -55.524 -7.072 138.370 1.00 41.94 375 ARG A CA 1
ATOM 2897 C C . ARG A 1 375 ? -54.378 -7.132 137.356 1.00 41.94 375 ARG A C 1
ATOM 2899 O O . ARG A 1 375 ? -54.596 -6.826 136.202 1.00 41.94 375 ARG A O 1
ATOM 2906 N N . THR A 1 376 ? -53.124 -7.426 137.691 1.00 48.53 376 THR A N 1
ATOM 2907 C CA . THR A 1 376 ? -52.445 -8.223 138.745 1.00 48.53 376 THR A CA 1
ATOM 2908 C C . THR A 1 376 ? -50.955 -7.830 138.615 1.00 48.53 376 THR A C 1
ATOM 2910 O O . THR A 1 376 ? -50.485 -7.728 137.491 1.00 48.53 376 THR A O 1
ATOM 2913 N N . LYS A 1 377 ? -50.174 -7.369 139.605 1.00 40.12 377 LYS A N 1
ATOM 2914 C CA . LYS A 1 377 ? -49.690 -7.966 140.870 1.00 40.12 377 LYS A CA 1
ATOM 2915 C C . LYS A 1 377 ? -49.197 -9.421 140.741 1.00 40.12 377 LYS A C 1
ATOM 2917 O O . LYS A 1 377 ? -49.997 -10.273 140.384 1.00 40.12 377 LYS A O 1
ATOM 2922 N N . CYS A 1 378 ? -47.943 -9.640 141.164 1.00 42.22 378 CYS A N 1
ATOM 2923 C CA . CYS A 1 378 ? -47.185 -10.897 141.356 1.00 42.22 378 CYS A CA 1
ATOM 2924 C C . CYS A 1 378 ? -46.343 -11.424 140.183 1.00 42.22 378 CYS A C 1
ATOM 2926 O O . CYS A 1 378 ? -46.891 -12.003 139.257 1.00 42.22 378 CYS A O 1
ATOM 2928 N N . SER A 1 379 ? -45.018 -11.235 140.311 1.00 41.66 379 SER A N 1
ATOM 2929 C CA . SER A 1 379 ? -43.931 -12.248 140.404 1.00 41.66 379 SER A CA 1
ATOM 2930 C C . SER A 1 379 ? -42.657 -11.631 139.795 1.00 41.66 379 SER A C 1
ATOM 2932 O O . SER A 1 379 ? -42.695 -11.214 138.641 1.00 41.66 379 SER A O 1
ATOM 2934 N N . GLU A 1 380 ? -41.622 -11.288 140.578 1.00 40.28 380 GLU A N 1
ATOM 2935 C CA . GLU A 1 380 ? -40.506 -12.190 140.972 1.00 40.28 380 GLU A CA 1
ATOM 2936 C C . GLU A 1 380 ? -39.816 -12.794 139.735 1.00 40.28 380 GLU A C 1
ATOM 2938 O O . GLU A 1 380 ? -40.496 -13.344 138.879 1.00 40.28 380 GLU A O 1
ATOM 2943 N N . ALA A 1 381 ? -38.499 -12.765 139.550 1.00 39.91 381 ALA A N 1
ATOM 2944 C CA . ALA A 1 381 ? -37.350 -12.322 140.332 1.00 39.91 381 ALA A CA 1
ATOM 2945 C C . ALA A 1 381 ? -36.148 -12.224 139.369 1.00 39.91 381 ALA A C 1
ATOM 2947 O O . ALA A 1 381 ? -36.254 -12.796 138.256 1.00 39.91 381 ALA A O 1
#

Sequence (381 aa):
MKFPGGRDAVTFLRVKARKASRSCSLARSRVRMRSRTPASRARSRRGSADEHQTLVRHVKSLQSRSKGVNEHWQHYCEQHGRGIMDPNRHDVATLQGFVDLCNSGGRGSVGSESGRKHRRRDRSRRRTSRVRRRRRREAKASSSNPRRSSARQGSAARQGSAARQGSAARQGSTARQSSHADKSSSSEGASSVTVMNPEQSARLAEAKRAEAEAQAEQRMADRALREKREALESELQAKLTAERSQHMAEAVKVVAAVEAEARREEEVRLKEAVRAARETREAKVAAAKKEAHEAAEEVVQQLEESELAQVRSLLAPLEEELASAKERVEQAQKALEQVSSEMHGRASQARQSAARAAMKGRKDSSSEVDAGKRRTKCSEA